Protein AF-A0A8J2S8K7-F1 (afdb_monomer)

Nearest PDB structures (foldseek):
  7aoi-assembly1_Af  TM=2.607E-01  e=4.934E+00  Trypanosoma brucei
  8rgg-assembly1_B  TM=2.300E-01  e=9.449E+00  Homo sapiens
  8glv-assembly1_Ks  TM=8.069E-02  e=9.718E-01  Chlamydomonas reinhardtii
  8j07-assembly1_r0  TM=9.492E-02  e=2.719E+00  Homo sapiens
  8glv-assembly1_Co  TM=8.683E-02  e=4.934E+00  Chlamydomonas reinhardtii

pLDDT: mean 81.26, std 18.27, range [25.45, 97.44]

Mean predicted aligned error: 15.3 Å

Sequence (501 aa):
MLKLLLLLATAWAQMTINRVPIGNAQRRSGAGSLVLEVQGVGNLTVPANEDPATAVERFAARATEAGFRMNNVTMLNMMEWLCERRQCTRPLTGPVMLEVTGAGNLTVLMHEEPAAKVEEFAAMAVANGIPFNVETMRSMLKSLCNSRSCFRDIAGPLTLNVTDVGEFTVLPWEEPADRVEYFSGLVVEAGLGMTRQSAQQMLEWFCQRRVCRRGLTRPLTLSIGEVGNVTVRPFEEPAYVIERFSSAATAAGLQMNVETMLAALEWFCARRSCHRPITGPHRLVVNGVGNITVRPFQDPAAVVERFSAQASEMGYGITADAMLQMLSYFCERRSCHRRLTGPWTLQLDVANVTVRPFEEPAAIVEVFGAKAQQAGLEVDEEMLQQILNFFCERRSCHRPLNPALEINVPDLGTLKVAPHEDPADAVEQFALVAMQKGLDMTGKQMVEMLTLICEQRVCRRLGVRPPSELNQTSTESLMPPEAEAAVPEAPLPAAETSTTE

Structure (mmCIF, N/CA/C/O backbone):
data_AF-A0A8J2S8K7-F1
#
_entry.id   AF-A0A8J2S8K7-F1
#
loop_
_atom_site.group_PDB
_atom_site.id
_atom_site.type_symbol
_atom_site.label_atom_id
_atom_site.label_alt_id
_atom_site.label_comp_id
_atom_site.label_asym_id
_atom_site.label_entity_id
_atom_site.label_seq_id
_atom_site.pdbx_PDB_ins_code
_atom_site.Cartn_x
_atom_site.Cartn_y
_atom_site.Cartn_z
_atom_site.occupancy
_atom_site.B_iso_or_equiv
_atom_site.auth_seq_id
_atom_site.auth_comp_id
_atom_site.auth_asym_id
_atom_site.auth_atom_id
_atom_site.pdbx_PDB_model_num
ATOM 1 N N . MET A 1 1 ? 2.866 -46.470 83.479 1.00 37.22 1 MET A N 1
ATOM 2 C CA . MET A 1 1 ? 3.682 -45.520 82.691 1.00 37.22 1 MET A CA 1
ATOM 3 C C . MET A 1 1 ? 2.708 -44.589 81.976 1.00 37.22 1 MET A C 1
ATOM 5 O O . MET A 1 1 ? 2.020 -45.054 81.090 1.00 37.22 1 MET A O 1
ATOM 9 N N . LEU A 1 2 ? 2.315 -43.443 82.531 1.00 27.36 2 LEU A N 1
ATOM 10 C CA . LEU A 1 2 ? 3.087 -42.207 82.733 1.00 27.36 2 LEU A CA 1
ATOM 11 C C . LEU A 1 2 ? 3.341 -41.442 81.411 1.00 27.36 2 LEU A C 1
ATOM 13 O O . LEU A 1 2 ? 4.248 -41.827 80.692 1.00 27.36 2 LEU A O 1
ATOM 17 N N . LYS A 1 3 ? 2.592 -40.330 81.226 1.00 28.30 3 LYS A N 1
ATOM 18 C CA . LYS A 1 3 ? 2.912 -39.071 80.489 1.00 28.30 3 LYS A CA 1
ATOM 19 C C . LYS A 1 3 ? 3.176 -39.194 78.962 1.00 28.30 3 LYS A C 1
ATOM 21 O O . LYS A 1 3 ? 3.831 -40.118 78.529 1.00 28.30 3 LYS A O 1
ATOM 26 N N . LEU A 1 4 ? 2.736 -38.296 78.071 1.00 27.91 4 LEU A N 1
ATOM 27 C CA . LEU A 1 4 ? 2.653 -36.833 78.157 1.00 27.91 4 LEU A CA 1
ATOM 28 C C . LEU A 1 4 ? 1.746 -36.237 77.043 1.00 27.91 4 LEU A C 1
ATOM 30 O O . LEU A 1 4 ? 1.579 -36.819 75.977 1.00 27.91 4 LEU A O 1
ATOM 34 N N . LEU A 1 5 ? 1.212 -35.052 77.343 1.00 30.73 5 LEU A N 1
ATOM 35 C CA . LEU A 1 5 ? 0.363 -34.124 76.586 1.00 30.73 5 LEU A CA 1
ATOM 36 C C . LEU A 1 5 ? 1.033 -33.382 75.389 1.00 30.73 5 LEU A C 1
ATOM 38 O O . LEU A 1 5 ? 2.230 -33.129 75.425 1.00 30.73 5 LEU A O 1
ATOM 42 N N . LEU A 1 6 ? 0.153 -32.868 74.502 1.00 30.25 6 LEU A N 1
ATOM 43 C CA . LEU A 1 6 ? 0.146 -31.581 73.750 1.00 30.25 6 LEU A CA 1
ATOM 44 C C . LEU A 1 6 ? 1.176 -31.275 72.629 1.00 30.25 6 LEU A C 1
ATOM 46 O O . LEU A 1 6 ? 2.362 -31.146 72.900 1.00 30.25 6 LEU A O 1
ATOM 50 N N . LEU A 1 7 ? 0.676 -30.925 71.422 1.00 27.80 7 LEU A N 1
ATOM 51 C CA . LEU A 1 7 ? 0.650 -29.546 70.858 1.00 27.80 7 LEU A CA 1
ATOM 52 C C . LEU A 1 7 ? 0.060 -29.485 69.414 1.00 27.80 7 LEU A C 1
ATOM 54 O O . LEU A 1 7 ? 0.526 -30.169 68.516 1.00 27.80 7 LEU A O 1
ATOM 58 N N . LEU A 1 8 ? -0.923 -28.584 69.244 1.00 26.83 8 LEU A N 1
ATOM 59 C CA . LEU A 1 8 ? -1.219 -27.679 68.105 1.00 26.83 8 LEU A CA 1
ATOM 60 C C . LEU A 1 8 ? -1.584 -28.190 66.684 1.00 26.83 8 LEU A C 1
ATOM 62 O O . LEU A 1 8 ? -0.738 -28.547 65.882 1.00 26.83 8 LEU A O 1
ATOM 66 N N . ALA A 1 9 ? -2.873 -27.998 66.365 1.00 29.53 9 ALA A N 1
ATOM 67 C CA . ALA A 1 9 ? -3.425 -27.064 65.364 1.00 29.53 9 ALA A CA 1
ATOM 68 C C . ALA A 1 9 ? -3.093 -27.157 63.850 1.00 29.53 9 ALA A C 1
ATOM 70 O O . ALA A 1 9 ? -1.954 -27.220 63.412 1.00 29.53 9 ALA A O 1
ATOM 71 N N . THR A 1 10 ? -4.166 -26.899 63.082 1.00 30.80 10 THR A N 1
ATOM 72 C CA . THR A 1 10 ? -4.275 -26.455 61.674 1.00 30.80 10 THR A CA 1
ATOM 73 C C . THR A 1 10 ? -4.214 -27.505 60.560 1.00 30.80 10 THR A C 1
ATOM 75 O O . THR A 1 10 ? -3.158 -28.001 60.206 1.00 30.80 10 THR A O 1
ATOM 78 N N . ALA A 1 11 ? -5.378 -27.756 59.948 1.00 27.00 11 ALA A N 1
ATOM 79 C CA . ALA A 1 11 ? -5.579 -27.738 58.493 1.00 27.00 11 ALA A CA 1
ATOM 80 C C . ALA A 1 11 ? -7.066 -27.995 58.186 1.00 27.00 11 ALA A C 1
ATOM 82 O O . ALA A 1 11 ? -7.480 -29.117 57.906 1.00 27.00 11 ALA A O 1
ATOM 83 N N . TRP A 1 12 ? -7.892 -26.945 58.248 1.00 28.52 12 TRP A N 1
ATOM 84 C CA . TRP A 1 12 ? -9.135 -26.942 57.477 1.00 28.52 12 TRP A CA 1
ATOM 85 C C . TRP A 1 12 ? -8.729 -26.715 56.025 1.00 28.52 12 TRP A C 1
ATOM 87 O O . TRP A 1 12 ? -8.271 -25.633 55.661 1.00 28.52 12 TRP A O 1
ATOM 97 N N . ALA A 1 13 ? -8.817 -27.774 55.227 1.00 27.94 13 ALA A N 1
ATOM 98 C CA . ALA A 1 13 ? -8.562 -27.732 53.802 1.00 27.94 13 ALA A CA 1
ATOM 99 C C . ALA A 1 13 ? -9.572 -26.788 53.128 1.00 27.94 13 ALA A C 1
ATOM 101 O O . ALA A 1 13 ? -10.749 -27.111 52.983 1.00 27.94 13 ALA A O 1
ATOM 102 N N . GLN A 1 14 ? -9.098 -25.611 52.719 1.00 29.77 14 GLN A N 1
ATOM 103 C CA . GLN A 1 14 ? -9.768 -24.784 51.724 1.00 29.77 14 GLN A CA 1
ATOM 104 C C . GLN A 1 14 ? -9.699 -25.515 50.378 1.00 29.77 14 GLN A C 1
ATOM 106 O O . GLN A 1 14 ? -8.631 -25.639 49.775 1.00 29.77 14 GLN A O 1
ATOM 111 N N . MET A 1 15 ? -10.846 -26.010 49.912 1.00 25.45 15 MET A N 1
ATOM 112 C CA . MET A 1 15 ? -11.029 -26.422 48.522 1.00 25.45 15 MET A CA 1
ATOM 113 C C . MET A 1 15 ? -10.771 -25.221 47.608 1.00 25.45 15 MET A C 1
ATOM 115 O O . MET A 1 15 ? -11.351 -24.151 47.778 1.00 25.45 15 MET A O 1
ATOM 119 N N . THR A 1 16 ? -9.878 -25.409 46.642 1.00 31.81 16 THR A N 1
ATOM 120 C CA . THR A 1 16 ? -9.455 -24.406 45.664 1.00 31.81 16 THR A CA 1
ATOM 121 C C . THR A 1 16 ? -9.830 -24.871 44.265 1.00 31.81 16 THR A C 1
ATOM 123 O O . THR A 1 16 ? -9.311 -25.886 43.821 1.00 31.81 16 THR A O 1
ATOM 126 N N . ILE A 1 17 ? -10.662 -24.100 43.550 1.00 29.53 17 ILE A N 1
ATOM 127 C CA . ILE A 1 17 ? -10.729 -24.065 42.076 1.00 29.53 17 ILE A CA 1
ATOM 128 C C . ILE A 1 17 ? -11.057 -22.613 41.641 1.00 29.53 17 ILE A C 1
ATOM 130 O O . ILE A 1 17 ? -12.027 -22.032 42.113 1.00 29.53 17 ILE A O 1
ATOM 134 N N . ASN A 1 18 ? -10.233 -22.045 40.742 1.00 37.66 18 ASN A N 1
ATOM 135 C CA . ASN A 1 18 ? -10.341 -20.739 40.045 1.00 37.66 18 ASN A CA 1
ATOM 136 C C . ASN A 1 18 ? -10.138 -19.421 40.838 1.00 37.66 18 ASN A C 1
ATOM 138 O O . ASN A 1 18 ? -11.018 -18.574 40.922 1.00 37.66 18 ASN A O 1
ATOM 142 N N . ARG A 1 19 ? -8.901 -19.234 41.329 1.00 36.78 19 ARG A N 1
ATOM 143 C CA . ARG A 1 19 ? -8.152 -17.981 41.626 1.00 36.78 19 ARG A CA 1
ATOM 144 C C . ARG A 1 19 ? -8.870 -16.604 41.529 1.00 36.78 19 ARG A C 1
ATOM 146 O O . ARG A 1 19 ? -8.414 -15.750 40.777 1.00 36.78 19 ARG A O 1
ATOM 153 N N . VAL A 1 20 ? -9.859 -16.329 42.383 1.00 35.09 20 VAL A N 1
ATOM 154 C CA . VAL A 1 20 ? -10.080 -14.993 42.991 1.00 35.09 20 VAL A CA 1
ATOM 155 C C . VAL A 1 20 ? -10.556 -15.201 44.440 1.00 35.09 20 VAL A C 1
ATOM 157 O O . VAL A 1 20 ? -11.736 -15.465 44.664 1.00 35.09 20 VAL A O 1
ATOM 160 N N . PRO A 1 21 ? -9.662 -15.161 45.441 1.00 41.78 21 PRO A N 1
ATOM 161 C CA . PRO A 1 21 ? -10.056 -15.186 46.849 1.00 41.78 21 PRO A CA 1
ATOM 162 C C . PRO A 1 21 ? -10.831 -13.920 47.244 1.00 41.78 21 PRO A C 1
ATOM 164 O O . PRO A 1 21 ? -10.453 -12.810 46.878 1.00 41.78 21 PRO A O 1
ATOM 167 N N . ILE A 1 22 ? -11.905 -14.083 48.018 1.00 44.19 22 ILE A N 1
ATOM 168 C CA . ILE A 1 22 ? -12.676 -12.978 48.605 1.00 44.19 22 ILE A CA 1
ATOM 169 C C . ILE A 1 22 ? -12.085 -12.663 49.992 1.00 44.19 22 ILE A C 1
ATOM 171 O O . ILE A 1 22 ? -11.941 -13.563 50.820 1.00 44.19 22 ILE A O 1
ATOM 175 N N . GLY A 1 23 ? -11.698 -11.405 50.232 1.00 40.16 23 GLY A N 1
ATOM 176 C CA . GLY A 1 23 ? -11.085 -10.941 51.487 1.00 40.16 23 GLY A CA 1
ATOM 177 C C . GLY A 1 23 ? -12.045 -10.850 52.690 1.00 40.16 23 GLY A C 1
ATOM 178 O O . GLY A 1 23 ? -13.267 -10.820 52.542 1.00 40.16 23 GLY A O 1
ATOM 179 N N . ASN A 1 24 ? -11.470 -10.813 53.902 1.00 41.28 24 ASN A N 1
ATOM 180 C CA . ASN A 1 24 ? -12.160 -10.922 55.199 1.00 41.28 24 ASN A CA 1
ATOM 181 C C . ASN A 1 24 ? -13.021 -9.704 55.599 1.00 41.28 24 ASN A C 1
ATOM 183 O O . ASN A 1 24 ? -12.706 -8.554 55.310 1.00 41.28 24 ASN A O 1
ATOM 187 N N . ALA A 1 25 ? -14.099 -9.995 56.337 1.00 37.84 25 ALA A N 1
ATOM 188 C CA . ALA A 1 25 ? -15.226 -9.111 56.629 1.00 37.84 25 ALA A CA 1
ATOM 189 C C . ALA A 1 25 ? -15.097 -8.259 57.911 1.00 37.84 25 ALA A C 1
ATOM 191 O O . ALA A 1 25 ? -14.695 -8.751 58.963 1.00 37.84 25 ALA A O 1
ATOM 192 N N . GLN A 1 26 ? -15.630 -7.031 57.864 1.00 37.72 26 GLN A N 1
ATOM 193 C CA . GLN A 1 26 ? -16.184 -6.327 59.029 1.00 37.72 26 GLN A CA 1
ATOM 194 C C . GLN A 1 26 ? -17.709 -6.206 58.863 1.00 37.72 26 GLN A C 1
ATOM 196 O O . GLN A 1 26 ? -18.197 -5.616 57.901 1.00 37.72 26 GLN A O 1
ATOM 201 N N . ARG A 1 27 ? -18.481 -6.785 59.796 1.00 36.16 27 ARG A N 1
ATOM 202 C CA . ARG A 1 27 ? -19.950 -6.668 59.843 1.00 36.16 27 ARG A CA 1
ATOM 203 C C . ARG A 1 27 ? -20.351 -5.319 60.447 1.00 36.16 27 ARG A C 1
ATOM 205 O O . ARG A 1 27 ? -20.105 -5.080 61.626 1.00 36.16 27 ARG A O 1
ATOM 212 N N . ARG A 1 28 ? -21.053 -4.485 59.677 1.00 40.03 28 ARG A N 1
ATOM 213 C CA . ARG A 1 28 ? -21.943 -3.440 60.204 1.00 40.03 28 ARG A CA 1
ATOM 214 C C . ARG A 1 28 ? -23.285 -3.535 59.487 1.00 40.03 28 ARG A C 1
ATOM 216 O O . ARG A 1 28 ? -23.380 -3.249 58.301 1.00 40.03 28 ARG A O 1
ATOM 223 N N . SER A 1 29 ? -24.306 -3.968 60.219 1.00 39.53 29 SER A N 1
ATOM 224 C CA . SER A 1 29 ? -25.706 -3.894 59.811 1.00 39.53 29 SER A CA 1
ATOM 225 C C . SER A 1 29 ? -26.144 -2.430 59.821 1.00 39.53 29 SER A C 1
ATOM 227 O O . SER A 1 29 ? -26.297 -1.826 60.881 1.00 39.53 29 SER A O 1
ATOM 229 N N . GLY A 1 30 ? -26.311 -1.854 58.640 1.00 46.16 30 GLY A N 1
ATOM 230 C CA . GLY A 1 30 ? -26.851 -0.518 58.434 1.00 46.16 30 GLY A CA 1
ATOM 231 C C . GLY A 1 30 ? -26.974 -0.256 56.941 1.00 46.16 30 GLY A C 1
ATOM 232 O O . GLY A 1 30 ? -26.253 -0.868 56.156 1.00 46.16 30 GLY A O 1
ATOM 233 N N . ALA A 1 31 ? -27.868 0.652 56.553 1.00 55.25 31 ALA A N 1
ATOM 234 C CA . ALA A 1 31 ? -28.058 1.150 55.187 1.00 55.25 31 ALA A CA 1
ATOM 235 C C . ALA A 1 31 ? -26.839 1.951 54.662 1.00 55.25 31 ALA A C 1
ATOM 237 O O . ALA A 1 31 ? -26.981 3.023 54.086 1.00 55.25 31 ALA A O 1
ATOM 238 N N . GLY A 1 32 ? -25.623 1.479 54.938 1.00 71.75 32 GLY A N 1
ATOM 239 C CA . GLY A 1 32 ? -24.364 2.060 54.501 1.00 71.75 32 GLY A CA 1
ATOM 240 C C . GLY A 1 32 ? -23.898 1.455 53.182 1.00 71.75 32 GLY A C 1
ATOM 241 O O . GLY A 1 32 ? -24.383 0.413 52.741 1.00 71.75 32 GLY A O 1
ATOM 242 N N . SER A 1 33 ? -22.937 2.118 52.545 1.00 86.31 33 SER A N 1
ATOM 243 C CA . SER A 1 33 ? -22.261 1.578 51.369 1.00 86.31 33 SER A CA 1
ATOM 244 C C . SER A 1 33 ? -21.553 0.262 51.698 1.00 86.31 33 SER A C 1
ATOM 246 O O . SER A 1 33 ? -20.861 0.173 52.716 1.00 86.31 33 SER A O 1
ATOM 248 N N . LEU A 1 34 ? -21.664 -0.725 50.813 1.00 91.62 34 LEU A N 1
ATOM 249 C CA . LEU A 1 34 ? -20.868 -1.950 50.870 1.00 91.62 34 LEU A CA 1
ATOM 250 C C . LEU A 1 34 ? -19.613 -1.781 50.015 1.00 91.62 34 LEU A C 1
ATOM 252 O O . LEU A 1 34 ? -19.668 -1.165 48.953 1.00 91.62 34 LEU A O 1
ATOM 256 N N . VAL A 1 35 ? -18.493 -2.342 50.461 1.00 93.06 35 VAL A N 1
ATOM 257 C CA . VAL A 1 35 ? -17.259 -2.414 49.672 1.00 93.06 35 VAL A CA 1
ATOM 258 C C . VAL A 1 35 ? -16.767 -3.853 49.703 1.00 93.06 35 VAL A C 1
ATOM 260 O O . VAL A 1 35 ? -16.609 -4.430 50.778 1.00 93.06 35 VAL A O 1
ATOM 263 N N . LEU A 1 36 ? -16.558 -4.424 48.523 1.00 92.44 36 LEU A N 1
ATOM 264 C CA . LEU A 1 36 ? -16.030 -5.762 48.303 1.00 92.44 36 LEU A CA 1
ATOM 265 C C . LEU A 1 36 ? -14.719 -5.639 47.528 1.00 92.44 36 LEU A C 1
ATOM 267 O O . LEU A 1 36 ? -14.707 -5.158 46.398 1.00 92.44 36 LEU A O 1
ATOM 271 N N . GLU A 1 37 ? -13.618 -6.084 48.122 1.00 92.62 37 GLU A N 1
ATOM 272 C CA . GLU A 1 37 ? -12.346 -6.199 47.413 1.00 92.62 37 GLU A CA 1
ATOM 273 C C . GLU A 1 37 ? -12.365 -7.452 46.530 1.00 92.62 37 GLU A C 1
ATOM 275 O O . GLU A 1 37 ? -12.483 -8.580 47.016 1.00 92.62 37 GLU A O 1
ATOM 280 N N . VAL A 1 38 ? -12.247 -7.250 45.220 1.00 90.56 38 VAL A N 1
ATOM 281 C CA . VAL A 1 38 ? -12.128 -8.309 44.221 1.00 90.56 38 VAL A CA 1
ATOM 282 C C . VAL A 1 38 ? -10.653 -8.446 43.874 1.00 90.56 38 VAL A C 1
ATOM 284 O O . VAL A 1 38 ? -10.072 -7.591 43.196 1.00 90.56 38 VAL A O 1
ATOM 287 N N . GLN A 1 39 ? -10.033 -9.521 44.359 1.00 84.31 39 GLN A N 1
ATOM 288 C CA . GLN A 1 39 ? -8.593 -9.712 44.224 1.00 84.31 39 GLN A CA 1
ATOM 289 C C . GLN A 1 39 ? -8.125 -9.651 42.769 1.00 84.31 39 GLN A C 1
ATOM 291 O O . GLN A 1 39 ? -8.690 -10.285 41.881 1.00 84.31 39 GLN A O 1
ATOM 296 N N . GLY A 1 40 ? -7.060 -8.879 42.546 1.00 84.94 40 GLY A N 1
ATOM 297 C CA . GLY A 1 40 ? -6.456 -8.694 41.229 1.00 84.94 40 GLY A CA 1
ATOM 298 C C . GLY A 1 40 ? -7.251 -7.803 40.271 1.00 84.94 40 GLY A C 1
ATOM 299 O O . GLY A 1 40 ? -6.778 -7.601 39.161 1.00 84.94 40 GLY A O 1
ATOM 300 N N . VAL A 1 41 ? -8.407 -7.265 40.680 1.00 89.75 41 VAL A N 1
ATOM 301 C CA . VAL A 1 41 ? -9.244 -6.377 39.852 1.00 89.75 41 VAL A CA 1
ATOM 302 C C . VAL A 1 41 ? -9.431 -5.015 40.521 1.00 89.75 41 VAL A C 1
ATOM 304 O O . VAL A 1 41 ? -9.173 -3.985 39.905 1.00 89.75 41 VAL A O 1
ATOM 307 N N . GLY A 1 42 ? -9.853 -4.989 41.789 1.00 91.31 42 GLY A N 1
ATOM 308 C CA . GLY A 1 42 ? -10.077 -3.754 42.544 1.00 91.31 42 GLY A CA 1
ATOM 309 C C . GLY A 1 42 ? -11.295 -3.821 43.463 1.00 91.31 42 GLY A C 1
ATOM 310 O O . GLY A 1 42 ? -11.805 -4.895 43.767 1.00 91.31 42 GLY A O 1
ATOM 311 N N . ASN A 1 43 ? -11.774 -2.659 43.906 1.00 93.31 43 ASN A N 1
ATOM 312 C CA . ASN A 1 43 ? -12.873 -2.568 44.866 1.00 93.31 43 ASN A CA 1
ATOM 313 C C . ASN A 1 43 ? -14.218 -2.352 44.167 1.00 93.31 43 ASN A C 1
ATOM 315 O O . ASN A 1 43 ? -14.427 -1.343 43.490 1.00 93.31 43 ASN A O 1
ATOM 319 N N . LEU A 1 44 ? -15.148 -3.276 44.388 1.00 94.31 44 LEU A N 1
ATOM 320 C CA . LEU A 1 44 ? -16.557 -3.110 44.078 1.00 94.31 44 LEU A CA 1
ATOM 321 C C . LEU A 1 44 ? -17.215 -2.330 45.216 1.00 94.31 44 LEU A C 1
ATOM 323 O O . LEU A 1 44 ? -17.311 -2.810 46.343 1.00 94.31 44 LEU A O 1
ATOM 327 N N . THR A 1 45 ? -17.680 -1.124 44.915 1.00 93.50 45 THR A N 1
ATOM 328 C CA . THR A 1 45 ? -18.421 -0.292 45.865 1.00 93.50 45 THR A CA 1
ATOM 329 C C . THR A 1 45 ? -19.887 -0.301 45.488 1.00 93.50 45 THR A C 1
ATOM 331 O O . THR A 1 45 ? -20.229 0.036 44.355 1.00 93.50 45 THR A O 1
ATOM 334 N N . VAL A 1 46 ? -20.752 -0.624 46.448 1.00 93.12 46 VAL A N 1
ATOM 335 C CA . VAL A 1 46 ? -22.195 -0.496 46.283 1.00 93.12 46 VAL A CA 1
ATOM 336 C C . VAL A 1 46 ? -22.740 0.624 47.168 1.00 93.12 46 VAL A C 1
ATOM 338 O O . VAL A 1 46 ? -22.779 0.470 48.392 1.00 93.12 46 VAL A O 1
ATOM 341 N N . PRO A 1 47 ? -23.167 1.755 46.579 1.00 91.94 47 PRO A N 1
ATOM 342 C CA . PRO A 1 47 ? -23.839 2.837 47.290 1.00 91.94 47 PRO A CA 1
ATOM 343 C C . PRO A 1 47 ? -25.067 2.355 48.063 1.00 91.94 47 PRO A C 1
ATOM 345 O O . PRO A 1 47 ? -25.736 1.408 47.653 1.00 91.94 47 PRO A O 1
ATOM 348 N N . ALA A 1 48 ? -25.403 3.050 49.154 1.00 87.50 48 ALA A N 1
ATOM 349 C CA . ALA A 1 48 ? -26.526 2.707 50.033 1.00 87.50 48 ALA A CA 1
ATOM 350 C C . ALA A 1 48 ? -27.860 2.510 49.284 1.00 87.50 48 ALA A C 1
ATOM 352 O O . ALA A 1 48 ? -28.589 1.569 49.588 1.00 87.50 48 ALA A O 1
ATOM 353 N N . ASN A 1 49 ? -28.120 3.346 48.273 1.00 87.50 49 ASN A N 1
ATOM 354 C CA . ASN A 1 49 ? -29.376 3.390 47.514 1.00 87.50 49 ASN A CA 1
ATOM 355 C C . ASN A 1 49 ? -29.310 2.659 46.163 1.00 87.50 49 ASN A C 1
ATOM 357 O O . ASN A 1 49 ? -30.189 2.833 45.325 1.00 87.50 49 ASN A O 1
ATOM 361 N N . GLU A 1 50 ? -28.252 1.892 45.914 1.00 89.81 50 GLU A N 1
ATOM 362 C CA . GLU A 1 50 ? -28.080 1.151 44.668 1.00 89.81 50 GLU A CA 1
ATOM 363 C C . GLU A 1 50 ? -28.261 -0.348 44.904 1.00 89.81 50 GLU A C 1
ATOM 365 O O . GLU A 1 50 ? -27.695 -0.888 45.853 1.00 89.81 50 GLU A O 1
ATOM 370 N N . ASP A 1 51 ? -29.002 -1.033 44.031 1.00 91.25 51 ASP A N 1
ATOM 371 C CA . ASP A 1 51 ? -29.140 -2.489 44.086 1.00 91.25 51 ASP A CA 1
ATOM 372 C C . ASP A 1 51 ? -27.789 -3.197 43.819 1.00 91.25 51 ASP A C 1
ATOM 374 O O . ASP A 1 51 ? -27.078 -2.814 42.882 1.00 91.25 51 ASP A O 1
ATOM 378 N N . PRO A 1 52 ? -27.416 -4.232 44.605 1.00 93.56 52 PRO A N 1
ATOM 379 C CA . PRO A 1 52 ? -26.196 -5.011 44.385 1.00 93.56 52 PRO A CA 1
ATOM 380 C C . PRO A 1 52 ? -25.970 -5.475 42.943 1.00 93.56 52 PRO A C 1
ATOM 382 O O . PRO A 1 52 ? -24.842 -5.378 42.463 1.00 93.56 52 PRO A O 1
ATOM 385 N N . ALA A 1 53 ? -27.013 -5.915 42.233 1.00 92.75 53 ALA A N 1
ATOM 386 C CA . ALA A 1 53 ? -26.877 -6.413 40.870 1.00 92.75 53 ALA A CA 1
ATOM 387 C C . ALA A 1 53 ? -26.402 -5.317 39.909 1.00 92.75 53 ALA A C 1
ATOM 389 O O . ALA A 1 53 ? -25.562 -5.580 39.053 1.00 92.75 53 ALA A O 1
ATOM 390 N N . THR A 1 54 ? -26.858 -4.072 40.085 1.00 92.00 54 THR A N 1
ATOM 391 C CA . THR A 1 54 ? -26.437 -2.944 39.237 1.00 92.00 54 THR A CA 1
ATOM 392 C C . THR A 1 54 ? -24.968 -2.606 39.457 1.00 92.00 54 THR A C 1
ATOM 394 O O . THR A 1 54 ? -24.237 -2.383 38.492 1.00 92.00 54 THR A O 1
ATOM 397 N N . ALA A 1 55 ? -24.502 -2.628 40.707 1.00 92.94 55 ALA A N 1
ATOM 398 C CA . ALA A 1 55 ? -23.097 -2.378 41.000 1.00 92.94 55 ALA A CA 1
ATOM 399 C C . ALA A 1 55 ? -22.184 -3.521 40.540 1.00 92.94 55 ALA A C 1
ATOM 401 O O . ALA A 1 55 ? -21.095 -3.244 40.041 1.00 92.94 55 ALA A O 1
ATOM 402 N N . VAL A 1 56 ? -22.625 -4.780 40.648 1.00 94.62 56 VAL A N 1
ATOM 403 C CA . VAL A 1 56 ? -21.891 -5.942 40.117 1.00 94.62 56 VAL A CA 1
ATOM 404 C C . VAL A 1 56 ? -21.803 -5.891 38.597 1.00 94.62 56 VAL A C 1
ATOM 406 O O . VAL A 1 56 ? -20.706 -6.027 38.063 1.00 94.62 56 VAL A O 1
ATOM 409 N N . GLU A 1 57 ? -22.909 -5.637 37.895 1.00 94.00 57 GLU A N 1
ATOM 410 C CA . GLU A 1 57 ? -22.915 -5.467 36.436 1.00 94.00 57 GLU A CA 1
ATOM 411 C C . GLU A 1 57 ? -21.992 -4.311 36.011 1.00 94.00 57 GLU A C 1
ATOM 413 O O . GLU A 1 57 ? -21.156 -4.491 35.127 1.00 94.00 57 GLU A O 1
ATOM 418 N N . ARG A 1 58 ? -22.059 -3.154 36.689 1.00 93.44 58 ARG A N 1
ATOM 419 C CA . ARG A 1 58 ? -21.202 -1.992 36.387 1.00 93.44 58 ARG A CA 1
ATOM 420 C C . ARG A 1 58 ? -19.727 -2.280 36.631 1.00 93.44 58 ARG A C 1
ATOM 422 O O . ARG A 1 58 ? -18.876 -1.887 35.835 1.00 93.44 58 ARG A O 1
ATOM 429 N N . PHE A 1 59 ? -19.414 -2.918 37.753 1.00 94.88 59 PHE A N 1
ATOM 430 C CA . PHE A 1 59 ? -18.049 -3.287 38.098 1.00 94.88 59 PHE A CA 1
ATOM 431 C C . PHE A 1 59 ? -17.488 -4.295 37.095 1.00 94.88 59 PHE A C 1
ATOM 433 O O . PHE A 1 59 ? -16.384 -4.099 36.597 1.00 94.88 59 PHE A O 1
ATOM 440 N N . ALA A 1 60 ? -18.262 -5.329 36.755 1.00 94.25 60 ALA A N 1
ATOM 441 C CA . ALA A 1 60 ? -17.871 -6.347 35.790 1.00 94.25 60 ALA A CA 1
ATOM 442 C C . ALA A 1 60 ? -17.642 -5.756 34.393 1.00 94.25 60 ALA A C 1
ATOM 444 O O . ALA A 1 60 ? -16.625 -6.062 33.774 1.00 94.25 60 ALA A O 1
ATOM 445 N N . ALA A 1 61 ? -18.524 -4.862 33.941 1.00 91.69 61 ALA A N 1
ATOM 446 C CA . ALA A 1 61 ? -18.380 -4.138 32.681 1.00 91.69 61 ALA A CA 1
ATOM 447 C C . ALA A 1 61 ? -17.065 -3.345 32.623 1.00 91.69 61 ALA A C 1
ATOM 449 O O . ALA A 1 61 ? -16.274 -3.518 31.698 1.00 91.69 61 ALA A O 1
ATOM 450 N N . ARG A 1 62 ? -16.776 -2.547 33.659 1.00 90.88 62 ARG A N 1
ATOM 451 C CA . ARG A 1 62 ? -15.530 -1.764 33.750 1.00 90.88 62 ARG A CA 1
ATOM 452 C C . ARG A 1 62 ? -14.285 -2.637 33.852 1.00 90.88 62 ARG A C 1
ATOM 454 O O . ARG A 1 62 ? -13.265 -2.318 33.253 1.00 90.88 62 ARG A O 1
ATOM 461 N N . ALA A 1 63 ? -14.355 -3.725 34.615 1.00 91.88 63 ALA A N 1
ATOM 462 C CA . ALA A 1 63 ? -13.258 -4.674 34.737 1.00 91.88 63 ALA A CA 1
ATOM 463 C C . ALA A 1 63 ? -12.953 -5.336 33.383 1.00 91.88 63 ALA A C 1
ATOM 465 O O . ALA A 1 63 ? -11.791 -5.418 32.994 1.00 91.88 63 ALA A O 1
ATOM 466 N N . THR A 1 64 ? -13.990 -5.733 32.642 1.00 90.81 64 THR A N 1
ATOM 467 C CA . THR A 1 64 ? -13.856 -6.316 31.300 1.00 90.81 64 THR A CA 1
ATOM 468 C C . THR A 1 64 ? -13.268 -5.313 30.308 1.00 90.81 64 THR A C 1
ATOM 470 O O . THR A 1 64 ? -12.314 -5.652 29.613 1.00 90.81 64 THR A O 1
ATOM 473 N N . GLU A 1 65 ? -13.756 -4.065 30.285 1.00 85.00 65 GLU A N 1
ATOM 474 C CA . GLU A 1 65 ? -13.186 -2.993 29.447 1.00 85.00 65 GLU A CA 1
ATOM 475 C C . GLU A 1 65 ? -11.712 -2.705 29.791 1.00 85.00 65 GLU A C 1
ATOM 477 O O . GLU A 1 65 ? -10.911 -2.424 28.903 1.00 85.00 65 GLU A O 1
ATOM 482 N N . ALA A 1 66 ? -11.325 -2.829 31.064 1.00 85.69 66 ALA A N 1
ATOM 483 C CA . ALA A 1 66 ? -9.938 -2.696 31.509 1.00 85.69 66 ALA A CA 1
ATOM 484 C C . ALA A 1 66 ? -9.069 -3.948 31.240 1.00 85.69 66 ALA A C 1
ATOM 486 O O . ALA A 1 66 ? -7.896 -3.973 31.612 1.00 85.69 66 ALA A O 1
ATOM 487 N N . GLY A 1 67 ? -9.619 -4.985 30.599 1.00 87.00 67 GLY A N 1
ATOM 488 C CA . GLY A 1 67 ? -8.900 -6.202 30.215 1.00 87.00 67 GLY A CA 1
ATOM 489 C C . GLY A 1 67 ? -8.847 -7.294 31.288 1.00 87.00 67 GLY A C 1
ATOM 490 O O . GLY A 1 67 ? -8.171 -8.309 31.100 1.00 87.00 67 GLY A O 1
ATOM 491 N N . PHE A 1 68 ? -9.559 -7.137 32.407 1.00 90.12 68 PHE A N 1
ATOM 492 C CA . PHE A 1 68 ? -9.684 -8.196 33.405 1.00 90.12 68 PHE A CA 1
ATOM 493 C C . PHE A 1 68 ? -10.692 -9.253 32.948 1.00 90.12 68 PHE A C 1
ATOM 495 O O . PHE A 1 68 ? -11.765 -8.951 32.430 1.00 90.12 68 PHE A O 1
ATOM 502 N N . ARG A 1 69 ? -10.368 -10.529 33.179 1.00 87.94 69 ARG A N 1
ATOM 503 C CA . ARG A 1 69 ? -11.274 -11.637 32.853 1.00 87.94 69 ARG A CA 1
ATOM 504 C C . ARG A 1 69 ? -12.407 -11.714 33.872 1.00 87.94 69 ARG A C 1
ATOM 506 O O . ARG A 1 69 ? -12.203 -12.190 34.987 1.00 87.94 69 ARG A O 1
ATOM 513 N N . MET A 1 70 ? -13.603 -11.316 33.458 1.00 91.62 70 MET A N 1
ATOM 514 C CA . MET A 1 70 ? -14.840 -11.516 34.209 1.00 91.62 70 MET A CA 1
ATOM 515 C C . MET A 1 70 ? -15.642 -12.678 33.621 1.00 91.62 70 MET A C 1
ATOM 517 O O . MET A 1 70 ? -15.577 -12.959 32.430 1.00 91.62 70 MET A O 1
ATOM 521 N N . ASN A 1 71 ? -16.385 -13.392 34.464 1.00 90.00 71 ASN A N 1
ATOM 522 C CA . ASN A 1 71 ? -17.286 -14.455 34.027 1.00 90.00 71 ASN A CA 1
ATOM 523 C C . ASN A 1 71 ? -18.501 -14.549 34.960 1.00 90.00 71 ASN A C 1
ATOM 525 O O . ASN A 1 71 ? -18.539 -13.923 36.024 1.00 90.00 71 ASN A O 1
ATOM 529 N N . ASN A 1 72 ? -19.484 -15.356 34.559 1.00 89.50 72 ASN A N 1
ATOM 530 C CA . ASN A 1 72 ? -20.753 -15.483 35.274 1.00 89.50 72 ASN A CA 1
ATOM 531 C C . ASN A 1 72 ? -20.567 -16.019 36.702 1.00 89.50 72 ASN A C 1
ATOM 533 O O . ASN A 1 72 ? -21.232 -15.539 37.612 1.00 89.50 72 ASN A O 1
ATOM 537 N N . VAL A 1 73 ? -19.640 -16.959 36.921 1.00 90.75 73 VAL A N 1
ATOM 538 C CA . VAL A 1 73 ? -19.363 -17.524 38.254 1.00 90.75 73 VAL A CA 1
ATOM 539 C C . VAL A 1 73 ? -18.824 -16.444 39.186 1.00 90.75 73 VAL A C 1
ATOM 541 O O . VAL A 1 73 ? -19.322 -16.287 40.297 1.00 90.75 73 VAL A O 1
ATOM 544 N N . THR A 1 74 ? -17.861 -15.642 38.725 1.00 91.38 74 THR A N 1
ATOM 545 C CA . THR A 1 74 ? -17.302 -14.552 39.531 1.00 91.38 74 THR A CA 1
ATOM 546 C C . THR A 1 74 ? -18.385 -13.545 39.919 1.00 91.38 74 THR A C 1
ATOM 548 O O . THR A 1 74 ? -18.461 -13.148 41.078 1.00 91.38 74 THR A O 1
ATOM 551 N N . MET A 1 75 ? -19.254 -13.159 38.981 1.00 93.94 75 MET A N 1
ATOM 552 C CA . MET A 1 75 ? -20.352 -12.230 39.269 1.00 93.94 75 MET A CA 1
ATOM 553 C C . MET A 1 75 ? -21.384 -12.819 40.240 1.00 93.94 75 MET A C 1
ATOM 555 O O . MET A 1 75 ? -21.859 -12.108 41.124 1.00 93.94 75 MET A O 1
ATOM 559 N N . LEU A 1 76 ? -21.715 -14.107 40.111 1.00 93.12 76 LEU A N 1
ATOM 560 C CA . LEU A 1 76 ? -22.630 -14.793 41.027 1.00 93.12 76 LEU A CA 1
ATOM 561 C C . LEU A 1 76 ? -22.060 -14.864 42.449 1.00 93.12 76 LEU A C 1
ATOM 563 O O . LEU A 1 76 ? -22.787 -14.579 43.393 1.00 93.12 76 LEU A O 1
ATOM 567 N N . ASN A 1 77 ? -20.759 -15.123 42.604 1.00 92.75 77 ASN A N 1
ATOM 568 C CA . ASN A 1 77 ? -20.097 -15.114 43.914 1.00 92.75 77 ASN A CA 1
ATOM 569 C C . ASN A 1 77 ? -20.101 -13.713 44.554 1.00 92.75 77 ASN A C 1
ATOM 571 O O . ASN A 1 77 ? -20.276 -13.577 45.765 1.00 92.75 77 ASN A O 1
ATOM 575 N N . MET A 1 78 ? -19.935 -12.649 43.753 1.00 94.88 78 MET A N 1
ATOM 576 C CA . MET A 1 78 ? -20.083 -11.272 44.247 1.00 94.88 78 MET A CA 1
ATOM 577 C C . MET A 1 78 ? -21.510 -11.013 44.728 1.00 94.88 78 MET A C 1
ATOM 579 O O . MET A 1 78 ? -21.702 -10.425 45.792 1.00 94.88 78 MET A O 1
ATOM 583 N N . MET A 1 79 ? -22.505 -11.463 43.960 1.00 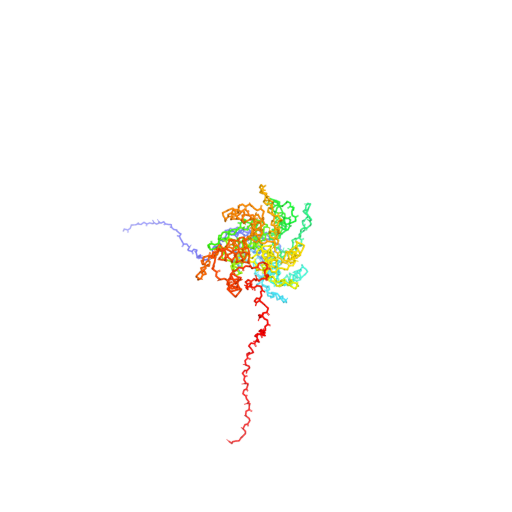94.94 79 MET A N 1
ATOM 584 C CA . MET A 1 79 ? -23.908 -11.342 44.341 1.00 94.94 79 MET A CA 1
ATOM 585 C C . MET A 1 79 ? -24.212 -12.097 45.625 1.00 94.94 79 MET A C 1
ATOM 587 O O . MET A 1 79 ? -24.797 -11.505 46.518 1.00 94.94 79 MET A O 1
ATOM 591 N N . GLU A 1 80 ? -23.776 -13.347 45.762 1.00 93.94 80 GLU A N 1
ATOM 592 C CA . GLU A 1 80 ? -23.956 -14.132 46.987 1.00 93.94 80 GLU A CA 1
ATOM 593 C C . GLU A 1 80 ? -23.424 -13.371 48.209 1.00 93.94 80 GLU A C 1
ATOM 595 O O . GLU A 1 80 ? -24.167 -13.108 49.157 1.00 93.94 80 GLU A O 1
ATOM 600 N N . TRP A 1 81 ? -22.182 -12.881 48.135 1.00 94.00 81 TRP A N 1
ATOM 601 C CA . TRP A 1 81 ? -21.571 -12.116 49.222 1.00 94.00 81 TRP A CA 1
ATOM 602 C C . TRP A 1 81 ? -22.348 -10.837 49.572 1.00 94.00 81 TRP A C 1
ATOM 604 O O . TRP A 1 81 ? -22.511 -10.506 50.753 1.00 94.00 81 TRP A O 1
ATOM 614 N N . LEU A 1 82 ? -22.820 -10.098 48.562 1.00 94.19 82 LEU A N 1
ATOM 615 C CA . LEU A 1 82 ? -23.568 -8.853 48.751 1.00 94.19 82 LEU A CA 1
ATOM 616 C C . LEU A 1 82 ? -24.980 -9.113 49.287 1.00 94.19 82 LEU A C 1
ATOM 618 O O . LEU A 1 82 ? -25.416 -8.404 50.195 1.00 94.19 82 LEU A O 1
ATOM 622 N N . CYS A 1 83 ? -25.669 -10.129 48.766 1.00 91.69 83 CYS A N 1
ATOM 623 C CA . CYS A 1 83 ? -27.047 -10.463 49.121 1.00 91.69 83 CYS A CA 1
ATOM 624 C C . CYS A 1 83 ? -27.169 -11.023 50.544 1.00 91.69 83 CYS A C 1
ATOM 626 O O . CYS A 1 83 ? -28.175 -10.788 51.209 1.00 91.69 83 CYS A O 1
ATOM 628 N N . GLU A 1 84 ? -26.125 -11.680 51.062 1.00 92.44 84 GLU A N 1
ATOM 629 C CA . GLU A 1 84 ? -26.027 -12.038 52.486 1.00 92.44 84 GLU A CA 1
ATOM 630 C C . GLU A 1 84 ? -26.011 -10.814 53.418 1.00 92.44 84 GLU A C 1
ATOM 632 O O . GLU A 1 84 ? -26.326 -10.921 54.605 1.00 92.44 84 GLU A O 1
ATOM 637 N N . ARG A 1 85 ? -25.582 -9.651 52.912 1.00 91.88 85 ARG A N 1
ATOM 638 C CA . ARG A 1 85 ? -25.328 -8.437 53.707 1.00 91.88 85 ARG A CA 1
ATOM 639 C C . ARG A 1 85 ? -26.365 -7.348 53.480 1.00 91.88 85 ARG A C 1
ATOM 641 O O . ARG A 1 85 ? -26.551 -6.504 54.356 1.00 91.88 85 ARG A O 1
ATOM 648 N N . ARG A 1 86 ? -27.034 -7.351 52.330 1.00 87.31 86 ARG A N 1
ATOM 649 C CA . ARG A 1 86 ? -28.103 -6.414 51.996 1.00 87.31 86 ARG A CA 1
ATOM 650 C C . ARG A 1 86 ? -29.082 -7.060 51.035 1.00 87.31 86 ARG A C 1
ATOM 652 O O . ARG A 1 86 ? -28.678 -7.780 50.134 1.00 87.31 86 ARG A O 1
ATOM 659 N N . GLN A 1 87 ? -30.360 -6.738 51.198 1.00 85.75 87 GLN A N 1
ATOM 660 C CA . GLN A 1 87 ? -31.408 -7.233 50.319 1.00 85.75 87 GLN A CA 1
ATOM 661 C C . GLN A 1 87 ? -31.093 -6.921 48.849 1.00 85.75 87 GLN A C 1
ATOM 663 O O . GLN A 1 87 ? -30.911 -5.763 48.471 1.00 85.75 87 GLN A O 1
ATOM 668 N N . CYS A 1 88 ? -31.044 -7.974 48.038 1.00 88.56 88 CYS A N 1
ATOM 669 C CA . CYS A 1 88 ? -30.997 -7.890 46.586 1.00 88.56 88 CYS A CA 1
ATOM 670 C C . CYS A 1 88 ? -32.427 -7.892 46.058 1.00 88.56 88 CYS A C 1
ATOM 672 O O . CYS A 1 88 ? -33.214 -8.777 46.393 1.00 88.56 88 CYS A O 1
ATOM 674 N N . THR A 1 89 ? -32.773 -6.888 45.261 1.00 88.06 89 THR A N 1
ATOM 675 C CA . THR A 1 89 ? -34.131 -6.718 44.729 1.00 88.06 89 THR A CA 1
ATOM 676 C C . THR A 1 89 ? -34.312 -7.382 43.371 1.00 88.06 89 THR A C 1
ATOM 678 O O . THR A 1 89 ? -35.440 -7.690 42.990 1.00 88.06 89 THR A O 1
ATOM 681 N N . ARG A 1 90 ? -33.213 -7.656 42.658 1.00 89.88 90 ARG A N 1
ATOM 682 C CA . ARG A 1 90 ? -33.230 -8.336 41.362 1.00 89.88 90 ARG A CA 1
ATOM 683 C C . ARG A 1 90 ? -32.053 -9.304 41.189 1.00 89.88 90 ARG A C 1
ATOM 685 O O . ARG A 1 90 ? -30.996 -9.095 41.788 1.00 89.88 90 ARG A O 1
ATOM 692 N N . PRO A 1 91 ? -32.206 -10.341 40.348 1.00 89.81 91 PRO A N 1
ATOM 693 C CA . PRO A 1 91 ? -31.079 -11.138 39.888 1.00 89.81 91 PRO A CA 1
ATOM 694 C C . PRO A 1 91 ? -30.211 -10.354 38.888 1.00 89.81 91 PRO A C 1
ATOM 696 O O . PRO A 1 91 ? -30.610 -9.310 38.357 1.00 89.81 91 PRO A O 1
ATOM 699 N N . LEU A 1 92 ? -29.019 -10.888 38.607 1.00 90.31 92 LEU A N 1
ATOM 700 C CA . LEU A 1 92 ? -28.214 -10.442 37.469 1.00 90.31 92 LEU A CA 1
ATOM 701 C C . LEU A 1 92 ? -28.935 -10.771 36.166 1.00 90.31 92 LEU A C 1
ATOM 703 O O . LEU A 1 92 ? -29.518 -11.849 36.023 1.00 90.31 92 LEU A O 1
ATOM 707 N N . THR A 1 93 ? -28.845 -9.864 35.202 1.00 87.75 93 THR A N 1
ATOM 708 C CA . THR A 1 93 ? -29.418 -10.101 33.877 1.00 87.75 93 THR A CA 1
ATOM 709 C C . THR A 1 93 ? -28.523 -11.054 33.093 1.00 87.75 93 THR A C 1
ATOM 711 O O . THR A 1 93 ? -27.312 -10.844 33.028 1.00 87.75 93 THR A O 1
ATOM 714 N N . GLY A 1 94 ? -29.109 -12.103 32.507 1.00 88.56 94 GLY A N 1
ATOM 715 C CA . GLY A 1 94 ? -28.400 -13.041 31.635 1.00 88.56 94 GLY A CA 1
ATOM 716 C C . GLY A 1 94 ? -27.894 -12.397 30.332 1.00 88.56 94 GLY A C 1
ATOM 717 O O . GLY A 1 94 ? -28.103 -11.203 30.100 1.00 88.56 94 GLY A O 1
ATOM 718 N N . PRO A 1 95 ? -27.226 -13.173 29.459 1.00 91.38 95 PRO A N 1
ATOM 719 C CA . PRO A 1 95 ? -26.855 -12.703 28.130 1.00 91.38 95 PRO A CA 1
ATOM 720 C C . PRO A 1 95 ? -28.076 -12.216 27.343 1.00 91.38 95 PRO A C 1
ATOM 722 O O . PRO A 1 95 ? -29.124 -12.861 27.356 1.00 91.38 95 PRO A O 1
ATOM 725 N N . VAL A 1 96 ? -27.923 -11.096 26.640 1.00 94.00 96 VAL A N 1
ATOM 726 C CA . VAL A 1 96 ? -28.960 -10.531 25.765 1.00 94.00 96 VAL A CA 1
ATOM 727 C C . VAL A 1 96 ? -28.475 -10.631 24.329 1.00 94.00 96 VAL A C 1
ATOM 729 O O . VAL A 1 96 ? -27.328 -10.288 24.042 1.00 94.00 96 VAL A O 1
ATOM 732 N N . MET A 1 97 ? -29.346 -11.094 23.437 1.00 95.62 97 MET A N 1
ATOM 733 C CA . MET A 1 97 ? -29.075 -11.184 22.008 1.00 95.62 97 MET A CA 1
ATOM 734 C C . MET A 1 97 ? -29.972 -10.207 21.250 1.00 95.62 97 MET A C 1
ATOM 736 O O . MET A 1 97 ? -31.161 -10.095 21.544 1.00 95.62 97 MET A O 1
ATOM 740 N N . LEU A 1 98 ? -29.394 -9.513 20.277 1.00 95.56 98 LEU A N 1
ATOM 741 C CA . LEU A 1 98 ? -30.082 -8.623 19.357 1.00 95.56 98 LEU A CA 1
ATOM 742 C C . LEU A 1 98 ? -29.752 -9.055 17.929 1.00 95.56 98 LEU A C 1
ATOM 744 O O . LEU A 1 98 ? -28.589 -9.050 17.532 1.00 95.56 98 LEU A O 1
ATOM 748 N N . GLU A 1 99 ? -30.774 -9.415 17.162 1.00 94.19 99 GLU A N 1
ATOM 749 C CA . GLU A 1 99 ? -30.631 -9.676 15.732 1.00 94.19 99 GLU A CA 1
ATOM 750 C C . GLU A 1 99 ? -30.596 -8.347 14.972 1.00 94.19 99 GLU A C 1
ATOM 752 O O . GLU A 1 99 ? -31.472 -7.494 15.136 1.00 94.19 99 GLU A O 1
ATOM 757 N N . VAL A 1 100 ? -29.564 -8.157 14.152 1.00 91.94 100 VAL A N 1
ATOM 758 C CA . VAL A 1 100 ? -29.368 -6.961 13.335 1.00 91.94 100 VAL A CA 1
ATOM 759 C C . VAL A 1 100 ? -29.420 -7.364 11.870 1.00 91.94 100 VAL A C 1
ATOM 761 O O . VAL A 1 100 ? -28.554 -8.082 11.365 1.00 91.94 100 VAL A O 1
ATOM 764 N N . THR A 1 101 ? -30.450 -6.888 11.174 1.00 86.50 101 THR A N 1
ATOM 765 C CA . THR A 1 101 ? -30.693 -7.210 9.766 1.00 86.50 101 THR A CA 1
ATOM 766 C C . THR A 1 101 ? -29.462 -6.907 8.911 1.00 86.50 101 THR A C 1
ATOM 768 O O . THR A 1 101 ? -28.941 -5.795 8.930 1.00 86.50 101 THR A O 1
ATOM 771 N N . GLY A 1 102 ? -28.986 -7.910 8.171 1.00 86.44 102 GLY A N 1
ATOM 772 C CA . GLY A 1 102 ? -27.818 -7.796 7.291 1.00 86.44 102 GLY A CA 1
ATOM 773 C C . GLY A 1 102 ? -26.453 -7.851 7.989 1.00 86.44 102 GLY A C 1
ATOM 774 O O . GLY A 1 102 ? -25.456 -8.006 7.295 1.00 86.44 102 GLY A O 1
ATOM 775 N N . ALA A 1 103 ? -26.392 -7.777 9.324 1.00 89.12 103 ALA A N 1
ATOM 776 C CA . ALA A 1 103 ? -25.142 -7.824 10.093 1.00 89.12 103 ALA A CA 1
ATOM 777 C C . ALA A 1 103 ? -25.013 -9.038 11.027 1.00 89.12 103 ALA A C 1
ATOM 779 O O . ALA A 1 103 ? -23.912 -9.347 11.480 1.00 89.12 103 ALA A O 1
ATOM 780 N N . GLY A 1 104 ? -26.111 -9.747 11.297 1.00 92.06 104 GLY A N 1
ATOM 781 C CA . GLY A 1 104 ? -26.132 -10.938 12.146 1.00 92.06 104 GLY A CA 1
ATOM 782 C C . GLY A 1 104 ? -26.493 -10.629 13.599 1.00 92.06 104 GLY A C 1
ATOM 783 O O . GLY A 1 104 ? -27.176 -9.649 13.887 1.00 92.06 104 GLY A O 1
ATOM 784 N N . ASN A 1 105 ? -26.056 -11.484 14.525 1.00 94.94 105 ASN A N 1
ATOM 785 C CA . ASN A 1 105 ? -26.490 -11.435 15.923 1.00 94.94 105 ASN A CA 1
ATOM 786 C C . ASN A 1 105 ? -25.447 -10.777 16.829 1.00 94.94 105 ASN A C 1
ATOM 788 O O . ASN A 1 105 ? -24.333 -11.277 16.986 1.00 94.94 105 ASN A O 1
ATOM 792 N N . LEU A 1 106 ? -25.846 -9.701 17.501 1.00 96.19 106 LEU A N 1
ATOM 793 C CA . LEU A 1 106 ? -25.097 -9.094 18.592 1.00 96.19 106 LEU A CA 1
ATOM 794 C C . LEU A 1 106 ? -25.459 -9.790 19.905 1.00 96.19 106 LEU A C 1
ATOM 796 O O . LEU A 1 106 ? -26.592 -9.694 20.367 1.00 96.19 106 LEU A O 1
ATOM 800 N N . THR A 1 107 ? -24.491 -10.454 20.534 1.00 95.44 107 THR A N 1
ATOM 801 C CA . THR A 1 107 ? -24.649 -11.012 21.885 1.00 95.44 107 THR A CA 1
ATOM 802 C C . THR A 1 107 ? -23.875 -10.168 22.888 1.00 95.44 107 THR A C 1
ATOM 804 O O . THR A 1 107 ? -22.692 -9.902 22.688 1.00 95.44 107 THR A O 1
ATOM 807 N N . VAL A 1 108 ? -24.538 -9.769 23.972 1.00 94.88 108 VAL A N 1
ATOM 808 C CA . VAL A 1 108 ? -23.930 -9.055 25.099 1.00 94.88 108 VAL A CA 1
ATOM 809 C C . VAL A 1 108 ? -23.999 -9.947 26.330 1.00 94.88 108 VAL A C 1
ATOM 811 O O . VAL A 1 108 ? -25.084 -10.238 26.841 1.00 94.88 108 VAL A O 1
ATOM 814 N N . LEU A 1 109 ? -22.844 -10.378 26.830 1.00 93.69 109 LEU A N 1
ATOM 815 C CA . LEU A 1 109 ? -22.723 -11.224 28.015 1.00 93.69 109 LEU A CA 1
ATOM 816 C C . LEU A 1 109 ? -22.959 -10.430 29.304 1.00 93.69 109 LEU A C 1
ATOM 818 O O . LEU A 1 109 ? -22.957 -9.200 29.321 1.00 93.69 109 LEU A O 1
ATOM 822 N N . MET A 1 110 ? -23.172 -11.133 30.417 1.00 91.50 110 MET A N 1
ATOM 823 C CA . MET A 1 110 ? -23.540 -10.523 31.707 1.00 91.50 110 MET A CA 1
ATOM 824 C C . MET A 1 110 ? -22.518 -9.489 32.207 1.00 91.50 110 MET A C 1
ATOM 826 O O . MET A 1 110 ? -22.888 -8.497 32.824 1.00 91.50 110 MET A O 1
ATOM 830 N N . HIS A 1 111 ? -21.238 -9.714 31.913 1.00 91.38 111 HIS A N 1
ATOM 831 C CA . HIS A 1 111 ? -20.111 -8.894 32.357 1.00 91.38 111 HIS A CA 1
ATOM 832 C C . HIS A 1 111 ? -19.678 -7.831 31.338 1.00 91.38 111 HIS A C 1
ATOM 834 O O . HIS A 1 111 ? -18.696 -7.141 31.583 1.00 91.38 111 HIS A O 1
ATOM 840 N N . GLU A 1 112 ? -20.360 -7.715 30.199 1.00 92.75 112 GLU A N 1
ATOM 841 C CA . GLU A 1 112 ? -19.999 -6.780 29.130 1.00 92.75 112 GLU A CA 1
ATOM 842 C C . GLU A 1 112 ? -20.874 -5.517 29.164 1.00 92.75 112 GLU A C 1
ATOM 844 O O . GLU A 1 112 ? -22.064 -5.578 29.491 1.00 92.75 112 GLU A O 1
ATOM 849 N N . GLU A 1 113 ? -20.289 -4.374 28.793 1.00 92.44 113 GLU A N 1
ATOM 850 C CA . GLU A 1 113 ? -21.017 -3.117 28.580 1.00 92.44 113 GLU A CA 1
ATOM 851 C C . GLU A 1 113 ? -21.733 -3.140 27.217 1.00 92.44 113 GLU A C 1
ATOM 853 O O . GLU A 1 113 ? -21.061 -3.267 26.187 1.00 92.44 113 GLU A O 1
ATOM 858 N N . PRO A 1 114 ? -23.069 -2.962 27.163 1.00 94.81 114 PRO A N 1
ATOM 859 C CA . PRO A 1 114 ? -23.813 -2.951 25.905 1.00 94.81 114 PRO A CA 1
ATOM 860 C C . PRO A 1 114 ? -23.273 -1.964 24.865 1.00 94.81 114 PRO A C 1
ATOM 862 O O . PRO A 1 114 ? -23.128 -2.340 23.704 1.00 94.81 114 PRO A O 1
ATOM 865 N N . ALA A 1 115 ? -22.921 -0.734 25.257 1.00 93.31 115 ALA A N 1
ATOM 866 C CA . ALA A 1 115 ? -22.399 0.262 24.319 1.00 93.31 115 ALA A CA 1
ATOM 867 C C . ALA A 1 115 ? -21.068 -0.170 23.676 1.00 93.31 115 ALA A C 1
ATOM 869 O O . ALA A 1 115 ? -20.901 -0.032 22.465 1.00 93.31 115 ALA A O 1
ATOM 870 N N . ALA A 1 116 ? -20.159 -0.771 24.453 1.00 91.06 116 ALA A N 1
ATOM 871 C CA . ALA A 1 116 ? -18.888 -1.295 23.948 1.00 91.06 116 ALA A CA 1
ATOM 872 C C . ALA A 1 116 ? -19.102 -2.419 22.932 1.00 91.06 116 ALA A C 1
ATOM 874 O O . ALA A 1 116 ? -18.468 -2.445 21.879 1.00 91.06 116 ALA A O 1
ATOM 875 N N . LYS A 1 117 ? -20.051 -3.318 23.210 1.00 93.31 117 LYS A N 1
ATOM 876 C CA . LYS A 1 117 ? -20.387 -4.414 22.295 1.00 93.31 117 LYS A CA 1
ATOM 877 C C . LYS A 1 117 ? -21.061 -3.934 21.021 1.00 93.31 117 LYS A C 1
ATOM 879 O O . LYS A 1 117 ? -20.792 -4.494 19.965 1.00 93.31 117 LYS A O 1
ATOM 884 N N . VAL A 1 118 ? -21.884 -2.889 21.087 1.00 95.00 118 VAL A N 1
ATOM 885 C CA . VAL A 1 118 ? -22.435 -2.246 19.885 1.00 95.00 118 VAL A CA 1
ATOM 886 C C . VAL A 1 118 ? -21.316 -1.623 19.041 1.00 95.00 118 VAL A C 1
ATOM 888 O O . VAL A 1 118 ? -21.320 -1.789 17.825 1.00 95.00 118 VAL A O 1
ATOM 891 N N . GLU A 1 119 ? -20.339 -0.953 19.658 1.00 92.88 119 GLU A N 1
ATOM 892 C CA . GLU A 1 119 ? -19.168 -0.387 18.966 1.00 92.88 119 GLU A CA 1
ATOM 893 C C . GLU A 1 119 ? -18.293 -1.469 18.315 1.00 92.88 119 GLU A C 1
ATOM 895 O O . GLU A 1 119 ? -17.906 -1.331 17.156 1.00 92.88 119 GLU A O 1
ATOM 900 N N . GLU A 1 120 ? -18.016 -2.571 19.018 1.00 91.25 120 GLU A N 1
ATOM 901 C CA . GLU A 1 120 ? -17.312 -3.740 18.467 1.00 91.25 120 GLU A CA 1
ATOM 902 C C . GLU A 1 120 ? -18.076 -4.393 17.314 1.00 91.25 120 GLU A C 1
ATOM 904 O O . GLU A 1 120 ? -17.489 -4.715 16.281 1.00 91.25 120 GLU A O 1
ATOM 909 N N . PHE A 1 121 ? -19.387 -4.565 17.466 1.00 94.56 121 PHE A N 1
ATOM 910 C CA . PHE A 1 121 ? -20.238 -5.154 16.440 1.00 94.56 121 PHE A CA 1
ATOM 911 C C . PHE A 1 121 ? -20.288 -4.296 15.177 1.00 94.56 121 PHE A C 1
ATOM 913 O O . PHE A 1 121 ? -20.107 -4.815 14.078 1.00 94.56 121 PHE A O 1
ATOM 920 N N . ALA A 1 122 ? -20.459 -2.980 15.329 1.00 93.38 122 ALA A N 1
ATOM 921 C CA . ALA A 1 122 ? -20.414 -2.039 14.217 1.00 93.38 122 ALA A CA 1
ATOM 922 C C . ALA A 1 122 ? -19.045 -2.059 13.516 1.00 93.38 122 ALA A C 1
ATOM 924 O O . ALA A 1 122 ? -18.992 -2.047 12.289 1.00 93.38 122 ALA A O 1
ATOM 925 N N . ALA A 1 123 ? -17.944 -2.164 14.270 1.00 89.62 123 ALA A N 1
ATOM 926 C CA . ALA A 1 123 ? -16.602 -2.266 13.697 1.00 89.62 123 ALA A CA 1
ATOM 927 C C . ALA A 1 123 ? -16.449 -3.518 12.817 1.00 89.62 123 ALA A C 1
ATOM 929 O O . ALA A 1 123 ? -15.956 -3.428 11.694 1.00 89.62 123 ALA A O 1
ATOM 930 N N . MET A 1 124 ? -16.917 -4.675 13.299 1.00 89.38 124 MET A N 1
ATOM 931 C CA . MET A 1 124 ? -16.900 -5.925 12.530 1.00 89.38 124 MET A CA 1
ATOM 932 C C . MET A 1 124 ? -17.807 -5.861 11.299 1.00 89.38 124 MET A C 1
ATOM 934 O O . MET A 1 124 ? -17.427 -6.327 10.229 1.00 89.38 124 MET A O 1
ATOM 938 N N . ALA A 1 125 ? -18.998 -5.277 11.427 1.00 90.56 125 ALA A N 1
ATOM 939 C CA . ALA A 1 125 ? -19.923 -5.137 10.311 1.00 90.56 125 ALA A CA 1
ATOM 940 C C . ALA A 1 125 ? -19.335 -4.252 9.198 1.00 90.56 125 ALA A C 1
ATOM 942 O O . ALA A 1 125 ? -19.333 -4.652 8.035 1.00 90.56 125 ALA A O 1
ATOM 943 N N . VAL A 1 126 ? -18.744 -3.107 9.559 1.00 88.88 126 VAL A N 1
ATOM 944 C CA . VAL A 1 126 ? -18.081 -2.201 8.606 1.00 88.88 126 VAL A CA 1
ATOM 945 C C . VAL A 1 126 ? -16.880 -2.865 7.940 1.00 88.88 126 VAL A C 1
ATOM 947 O O . VAL A 1 126 ? -16.711 -2.725 6.730 1.00 88.88 126 VAL A O 1
ATOM 950 N N . ALA A 1 127 ? -16.086 -3.641 8.684 1.00 83.00 127 ALA A N 1
ATOM 951 C CA . ALA A 1 127 ? -14.989 -4.422 8.109 1.00 83.00 127 ALA A CA 1
ATOM 952 C C . ALA A 1 127 ? -15.473 -5.449 7.064 1.00 83.00 127 ALA A C 1
ATOM 954 O O . ALA A 1 127 ? -14.752 -5.742 6.115 1.00 83.00 127 ALA A O 1
ATOM 955 N N . ASN A 1 128 ? -16.711 -5.935 7.194 1.00 83.88 128 ASN A N 1
ATOM 956 C CA . ASN A 1 128 ? -17.369 -6.827 6.236 1.00 83.88 128 ASN A CA 1
ATOM 957 C C . ASN A 1 128 ? -18.173 -6.082 5.149 1.00 83.88 128 ASN A C 1
ATOM 959 O O . ASN A 1 128 ? -18.966 -6.694 4.437 1.00 83.88 128 ASN A O 1
ATOM 963 N N . GLY A 1 129 ? -17.999 -4.763 5.014 1.00 85.12 129 GLY A N 1
ATOM 964 C CA . GLY A 1 129 ? -18.669 -3.954 3.992 1.00 85.12 129 GLY A CA 1
ATOM 965 C C . GLY A 1 129 ? -20.128 -3.606 4.301 1.00 85.12 129 GLY A C 1
ATOM 966 O O . GLY A 1 129 ? -20.824 -3.080 3.434 1.00 85.12 129 GLY A O 1
ATOM 967 N N . ILE A 1 130 ? -20.603 -3.867 5.521 1.00 89.25 130 ILE A N 1
ATOM 968 C CA . ILE A 1 130 ? -21.957 -3.507 5.945 1.00 89.25 130 ILE A CA 1
ATOM 969 C C . ILE A 1 130 ? -21.919 -2.089 6.529 1.00 89.25 130 ILE A C 1
ATOM 971 O O . ILE A 1 130 ? -21.246 -1.857 7.538 1.00 89.25 130 ILE A O 1
ATOM 975 N N . PRO A 1 131 ? -22.626 -1.116 5.930 1.00 86.44 131 PRO A N 1
ATOM 976 C CA . PRO A 1 131 ? -22.582 0.263 6.393 1.00 86.44 131 PRO A CA 1
ATOM 977 C C . PRO A 1 131 ? -23.263 0.408 7.758 1.00 86.44 131 PRO A C 1
ATOM 979 O O . PRO A 1 131 ? -24.344 -0.128 7.992 1.00 86.44 131 PRO A O 1
ATOM 982 N N . PHE A 1 132 ? -22.649 1.196 8.639 1.00 88.25 132 PHE A N 1
ATOM 983 C CA . PHE A 1 132 ? -23.192 1.562 9.946 1.00 88.25 132 PHE A CA 1
ATOM 984 C C . PHE A 1 132 ? -23.184 3.080 10.132 1.00 88.25 132 PHE A C 1
ATOM 986 O O . PHE A 1 132 ? -22.351 3.790 9.571 1.00 88.25 132 PHE A O 1
ATOM 993 N N . ASN A 1 133 ? -24.115 3.579 10.946 1.00 89.81 133 ASN A N 1
ATOM 994 C CA . ASN A 1 133 ? -24.146 4.967 11.401 1.00 89.81 133 ASN A CA 1
ATOM 995 C C . ASN A 1 133 ? -24.469 5.044 12.900 1.00 89.81 133 ASN A C 1
ATOM 997 O O . ASN A 1 133 ? -24.904 4.068 13.521 1.00 89.81 133 ASN A O 1
ATOM 1001 N N . VAL A 1 134 ? -24.244 6.222 13.484 1.00 90.44 134 VAL A N 1
ATOM 1002 C CA . VAL A 1 134 ? -24.384 6.448 14.929 1.00 90.44 134 VAL A CA 1
ATOM 1003 C C . VAL A 1 134 ? -25.836 6.261 15.381 1.00 90.44 134 VAL A C 1
ATOM 1005 O O . VAL A 1 134 ? -26.087 5.723 16.455 1.00 90.44 134 VAL A O 1
ATOM 1008 N N . GLU A 1 135 ? -26.807 6.654 14.561 1.00 91.50 135 GLU A N 1
ATOM 1009 C CA . GLU A 1 135 ? -28.238 6.532 14.848 1.00 91.50 135 GLU A CA 1
ATOM 1010 C C . GLU A 1 135 ? -28.662 5.065 14.984 1.00 91.50 135 GLU A C 1
ATOM 1012 O O . GLU A 1 135 ? -29.364 4.705 15.932 1.00 91.50 135 GLU A O 1
ATOM 1017 N N . THR A 1 136 ? -28.173 4.204 14.089 1.00 92.00 136 THR A N 1
ATOM 1018 C CA . THR A 1 136 ? -28.412 2.755 14.125 1.00 92.00 136 THR A CA 1
ATOM 1019 C C . THR A 1 136 ? -27.832 2.157 15.401 1.00 92.00 136 THR A C 1
ATOM 1021 O O . THR A 1 136 ? -28.524 1.436 16.118 1.00 92.00 136 THR A O 1
ATOM 1024 N N . MET A 1 137 ? -26.600 2.534 15.755 1.00 94.75 137 MET A N 1
ATOM 1025 C CA . MET A 1 137 ? -25.960 2.084 16.993 1.00 94.75 137 MET A CA 1
ATOM 1026 C C . MET A 1 137 ? -26.723 2.535 18.242 1.00 94.75 137 MET A C 1
ATOM 1028 O O . MET A 1 137 ? -26.930 1.739 19.155 1.00 94.75 137 MET A O 1
ATOM 1032 N N . ARG A 1 138 ? -27.201 3.785 18.286 1.00 94.50 138 ARG A N 1
ATOM 1033 C CA . ARG A 1 138 ? -28.034 4.279 19.395 1.00 94.50 138 ARG A CA 1
ATOM 1034 C C . ARG A 1 138 ? -29.354 3.516 19.500 1.00 94.50 138 ARG A C 1
ATOM 1036 O O . ARG A 1 138 ? -29.793 3.216 20.607 1.00 94.50 138 ARG A O 1
ATOM 1043 N N . SER A 1 139 ? -29.978 3.171 18.373 1.00 93.62 139 SER A N 1
ATOM 1044 C CA . SER A 1 139 ? -31.193 2.346 18.354 1.00 93.62 139 SER A CA 1
ATOM 1045 C C . SER A 1 139 ? -30.936 0.941 18.904 1.00 93.62 139 SER A C 1
ATOM 1047 O O . SER A 1 139 ? -31.701 0.451 19.738 1.00 93.62 139 SER A O 1
ATOM 1049 N N . MET A 1 140 ? -29.827 0.313 18.502 1.00 95.38 140 MET A N 1
ATOM 1050 C CA . MET A 1 140 ? -29.402 -0.984 19.036 1.00 95.38 140 MET A CA 1
ATOM 1051 C C . MET A 1 140 ? -29.155 -0.912 20.541 1.00 95.38 140 MET A C 1
ATOM 1053 O O . MET A 1 140 ? -29.682 -1.735 21.290 1.00 95.38 140 MET A O 1
ATOM 1057 N N . LEU A 1 141 ? -28.413 0.106 20.990 1.00 96.31 141 LEU A N 1
ATOM 1058 C CA . LEU A 1 141 ? -28.150 0.328 22.406 1.00 96.31 141 LEU A CA 1
ATOM 1059 C C . LEU A 1 141 ? -29.460 0.492 23.176 1.00 96.31 141 LEU A C 1
ATOM 1061 O O . LEU A 1 141 ? -29.672 -0.212 24.155 1.00 96.31 141 LEU A O 1
ATOM 1065 N N . LYS A 1 142 ? -30.388 1.326 22.695 1.00 95.62 142 LYS A N 1
ATOM 1066 C CA . LYS A 1 142 ? -31.709 1.501 23.314 1.00 95.62 142 LYS A CA 1
ATOM 1067 C C . LYS A 1 142 ? -32.468 0.176 23.449 1.00 95.62 142 LYS A C 1
ATOM 1069 O O . LYS A 1 142 ? -33.050 -0.080 24.499 1.00 95.62 142 LYS A O 1
ATOM 1074 N N . SER A 1 143 ? -32.439 -0.675 22.422 1.00 94.81 143 SER A N 1
ATOM 1075 C CA . SER A 1 143 ? -33.069 -2.000 22.472 1.00 94.81 143 SER A CA 1
ATOM 1076 C C . SER A 1 143 ? -32.440 -2.899 23.542 1.00 94.81 143 SER A C 1
ATOM 1078 O O . SER A 1 143 ? -33.153 -3.561 24.296 1.00 94.81 143 SER A O 1
ATOM 1080 N N . LEU A 1 144 ? -31.109 -2.893 23.652 1.00 95.31 144 LEU A N 1
ATOM 1081 C CA . LEU A 1 144 ? -30.387 -3.642 24.682 1.00 95.31 144 LEU A CA 1
ATOM 1082 C C . LEU A 1 144 ? -30.691 -3.095 26.084 1.00 95.31 144 LEU A C 1
ATOM 1084 O O . LEU A 1 144 ? -30.988 -3.875 26.987 1.00 95.31 144 LEU A O 1
ATOM 1088 N N . CYS A 1 145 ? -30.703 -1.772 26.258 1.00 93.31 145 CYS A N 1
ATOM 1089 C CA . CYS A 1 145 ? -30.946 -1.123 27.548 1.00 93.31 145 CYS A CA 1
ATOM 1090 C C . CYS A 1 145 ? -32.376 -1.308 28.076 1.00 93.31 145 CYS A C 1
ATOM 1092 O O . CYS A 1 145 ? -32.611 -1.158 29.272 1.00 93.31 145 CYS A O 1
ATOM 1094 N N . ASN A 1 146 ? -33.335 -1.673 27.218 1.00 92.94 146 ASN A N 1
ATOM 1095 C CA . ASN A 1 146 ? -34.668 -2.088 27.666 1.00 92.94 146 ASN A CA 1
ATOM 1096 C C . ASN A 1 146 ? -34.647 -3.448 28.383 1.00 92.94 146 ASN A C 1
ATOM 1098 O O . ASN A 1 146 ? -35.550 -3.743 29.160 1.00 92.94 146 ASN A O 1
ATOM 1102 N N . SER A 1 147 ? -33.641 -4.280 28.100 1.00 89.88 147 SER A N 1
ATOM 1103 C CA . SER A 1 147 ? -33.532 -5.643 28.629 1.00 89.88 147 SER A CA 1
ATOM 1104 C C . SER A 1 147 ? -32.494 -5.775 29.743 1.00 89.88 147 SER A C 1
ATOM 1106 O O . SER A 1 147 ? -32.557 -6.735 30.503 1.00 89.88 147 SER A O 1
ATOM 1108 N N . ARG A 1 148 ? -31.534 -4.847 29.847 1.00 89.75 148 ARG A N 1
ATOM 1109 C CA . ARG A 1 148 ? -30.448 -4.877 30.840 1.00 89.75 148 ARG A CA 1
ATOM 1110 C C . ARG A 1 148 ? -29.935 -3.483 31.186 1.00 89.75 148 ARG A C 1
ATOM 1112 O O . ARG A 1 148 ? -30.145 -2.534 30.440 1.00 89.75 148 ARG A O 1
ATOM 1119 N N . SER A 1 149 ? -29.183 -3.379 32.278 1.00 88.50 149 SER A N 1
ATOM 1120 C CA . SER A 1 149 ? -28.482 -2.144 32.637 1.00 88.50 149 SER A CA 1
ATOM 1121 C C . SER A 1 149 ? -27.459 -1.748 31.567 1.00 88.50 149 SER A C 1
ATOM 1123 O O . SER A 1 149 ? -26.680 -2.586 31.107 1.00 88.50 149 SER A O 1
ATOM 1125 N N . CYS A 1 150 ? -27.432 -0.459 31.239 1.00 91.31 150 CYS A N 1
ATOM 1126 C CA . CYS A 1 150 ? -26.399 0.183 30.431 1.00 91.31 150 CYS A CA 1
ATOM 1127 C C . CYS A 1 150 ? -25.714 1.261 31.265 1.00 91.31 150 CYS A C 1
ATOM 1129 O O . CYS A 1 150 ? -26.389 1.994 31.996 1.00 91.31 150 CYS A O 1
ATOM 1131 N N . PHE A 1 151 ? -24.390 1.362 31.169 1.00 90.69 151 PHE A N 1
ATOM 1132 C CA . PHE A 1 151 ? -23.618 2.282 32.008 1.00 90.69 151 PHE A CA 1
ATOM 1133 C C . PHE A 1 151 ? -23.049 3.472 31.243 1.00 90.69 151 PHE A C 1
ATOM 1135 O O . PHE A 1 151 ? -22.603 4.431 31.878 1.00 90.69 151 PHE A O 1
ATOM 1142 N N . ARG A 1 152 ? -23.092 3.440 29.907 1.00 90.38 152 ARG A N 1
ATOM 1143 C CA . ARG A 1 152 ? -22.725 4.569 29.049 1.00 90.38 152 ARG A CA 1
ATOM 1144 C C . ARG A 1 152 ? -23.539 4.589 27.757 1.00 90.38 152 ARG A C 1
ATOM 1146 O O . ARG A 1 152 ? -24.176 3.605 27.395 1.00 90.38 152 ARG A O 1
ATOM 1153 N N . ASP A 1 153 ? -23.499 5.729 27.078 1.00 91.31 153 ASP A N 1
ATOM 1154 C CA . ASP A 1 153 ? -24.028 5.878 25.720 1.00 91.31 153 ASP A CA 1
ATOM 1155 C C . ASP A 1 153 ? -22.969 5.466 24.673 1.00 91.31 153 ASP A C 1
ATOM 1157 O O . ASP A 1 153 ? -21.789 5.268 25.003 1.00 91.31 153 ASP A O 1
ATOM 1161 N N . ILE A 1 154 ? -23.383 5.353 23.408 1.00 90.81 154 ILE A N 1
ATOM 1162 C CA . ILE A 1 154 ? -22.473 5.235 22.263 1.00 90.81 154 ILE A CA 1
ATOM 1163 C C . ILE A 1 154 ? -21.606 6.489 22.209 1.00 90.81 154 ILE A C 1
ATOM 1165 O O . ILE A 1 154 ? -22.118 7.611 22.272 1.00 90.81 154 ILE A O 1
ATOM 1169 N N . ALA A 1 155 ? -20.290 6.312 22.074 1.00 84.50 155 ALA A N 1
ATOM 1170 C CA . ALA A 1 155 ? -19.398 7.453 21.923 1.00 84.50 155 ALA A CA 1
ATOM 1171 C C . ALA A 1 155 ? -19.834 8.321 20.727 1.00 84.50 155 ALA A C 1
ATOM 1173 O O . ALA A 1 155 ? -20.243 7.807 19.693 1.00 84.50 155 ALA A O 1
ATOM 1174 N N . GLY A 1 156 ? -19.751 9.648 20.838 1.00 87.44 156 GLY A N 1
ATOM 1175 C CA . GLY A 1 156 ? -19.926 10.527 19.677 1.00 87.44 156 GLY A CA 1
ATOM 1176 C C . GLY A 1 156 ? -18.702 10.483 18.752 1.00 87.44 156 GLY A C 1
ATOM 1177 O O . GLY A 1 156 ? -17.621 10.082 19.204 1.00 87.44 156 GLY A O 1
ATOM 1178 N N . PRO A 1 157 ? -18.824 10.914 17.482 1.00 92.12 157 PRO A N 1
ATOM 1179 C CA . PRO A 1 157 ? -17.666 11.194 16.640 1.00 92.12 157 PRO A CA 1
ATOM 1180 C C . PRO A 1 157 ? -16.720 12.177 17.335 1.00 92.12 157 PRO A C 1
ATOM 1182 O O . PRO A 1 157 ? -17.162 13.166 17.922 1.00 92.12 157 PRO A O 1
ATOM 1185 N N . LEU A 1 158 ? -15.420 11.907 17.271 1.00 94.69 158 LEU A N 1
ATOM 1186 C CA . LEU A 1 158 ? -14.395 12.802 17.797 1.00 94.69 158 LEU A CA 1
ATOM 1187 C C . LEU A 1 158 ? -13.678 13.454 16.623 1.00 94.69 158 LEU A C 1
ATOM 1189 O O . LEU A 1 158 ? -13.108 12.748 15.798 1.00 94.69 158 LEU A O 1
ATOM 1193 N N . THR A 1 159 ? -13.712 14.783 16.559 1.00 94.56 159 THR A N 1
ATOM 1194 C CA . THR A 1 159 ? -13.049 15.557 15.502 1.00 94.56 159 THR A CA 1
ATOM 1195 C C . THR A 1 159 ? -11.875 16.320 16.092 1.00 94.56 159 THR A C 1
ATOM 1197 O O . THR A 1 159 ? -12.025 17.008 17.104 1.00 94.56 159 THR A O 1
ATOM 1200 N N . LEU A 1 160 ? -10.714 16.193 15.460 1.00 92.94 160 LEU A N 1
ATOM 1201 C CA . LEU A 1 160 ? -9.498 16.927 15.771 1.00 92.94 160 LEU A CA 1
ATOM 1202 C C . LEU A 1 160 ? -9.132 17.791 14.564 1.00 92.94 160 LEU A C 1
ATOM 1204 O O . LEU A 1 160 ? -9.011 17.280 13.455 1.00 92.94 160 LEU A O 1
ATOM 1208 N N . ASN A 1 161 ? -8.942 19.090 14.779 1.00 89.88 161 ASN A N 1
ATOM 1209 C CA . ASN A 1 161 ? -8.392 19.969 13.753 1.00 89.88 161 ASN A CA 1
ATOM 1210 C C . ASN A 1 161 ? -6.863 19.949 13.853 1.00 89.88 161 ASN A C 1
ATOM 1212 O O . ASN A 1 161 ? -6.305 20.285 14.901 1.00 89.88 161 ASN A O 1
ATOM 1216 N N . VAL A 1 162 ? -6.200 19.518 12.785 1.00 85.44 162 VAL A N 1
ATOM 1217 C CA . VAL A 1 162 ? -4.746 19.419 12.699 1.00 85.44 162 VAL A CA 1
ATOM 1218 C C . VAL A 1 162 ? -4.242 20.605 11.888 1.00 85.44 162 VAL A C 1
ATOM 1220 O O . VAL A 1 162 ? -4.551 20.736 10.702 1.00 85.44 162 VAL A O 1
ATOM 1223 N N . THR A 1 163 ? -3.479 21.480 12.544 1.00 80.25 163 THR A N 1
ATOM 1224 C CA . THR A 1 163 ? -2.917 22.700 11.950 1.00 80.25 163 THR A CA 1
ATOM 1225 C C . THR A 1 163 ? -2.213 22.395 10.629 1.00 80.25 163 THR A C 1
ATOM 1227 O O . THR A 1 163 ? -1.460 21.427 10.546 1.00 80.25 163 THR A O 1
ATOM 1230 N N . ASP A 1 164 ? -2.476 23.211 9.606 1.00 79.00 164 ASP A N 1
ATOM 1231 C CA . ASP A 1 164 ? -1.907 23.107 8.251 1.00 79.00 164 ASP A CA 1
ATOM 1232 C C . ASP A 1 164 ? -2.227 21.805 7.489 1.00 79.00 164 ASP A C 1
ATOM 1234 O O . ASP A 1 164 ? -1.678 21.564 6.414 1.00 79.00 164 ASP A O 1
ATOM 1238 N N . VAL A 1 165 ? -3.143 20.983 8.012 1.00 82.56 165 VAL A N 1
ATOM 1239 C CA . VAL A 1 165 ? -3.587 19.735 7.381 1.00 82.56 165 VAL A CA 1
ATOM 1240 C C . VAL A 1 165 ? -5.101 19.724 7.164 1.00 82.56 165 VAL A C 1
ATOM 1242 O O . VAL A 1 165 ? -5.553 19.506 6.043 1.00 82.56 165 VAL A O 1
ATOM 1245 N N . GLY A 1 166 ? -5.890 19.964 8.216 1.00 83.19 166 GLY A N 1
ATOM 1246 C CA . GLY A 1 166 ? -7.355 19.952 8.164 1.00 83.19 166 GLY A CA 1
ATOM 1247 C C . GLY A 1 166 ? -8.014 19.142 9.281 1.00 83.19 166 GLY A C 1
ATOM 1248 O O . GLY A 1 166 ? -7.392 18.792 10.285 1.00 83.19 166 GLY A O 1
ATOM 1249 N N . GLU A 1 167 ? -9.305 18.852 9.109 1.00 87.88 167 GLU A N 1
ATOM 1250 C CA . GLU A 1 167 ? -10.107 18.131 10.098 1.00 87.88 167 GLU A CA 1
ATOM 1251 C C . GLU A 1 167 ? -9.991 16.611 9.953 1.00 87.88 167 GLU A C 1
ATOM 1253 O O . GLU A 1 167 ? -10.106 16.041 8.868 1.00 87.88 167 GLU A O 1
ATOM 1258 N N . PHE A 1 168 ? -9.812 15.945 11.089 1.00 89.94 168 PHE A N 1
ATOM 1259 C CA . PHE A 1 168 ? -9.687 14.503 11.215 1.00 89.94 168 PHE A CA 1
ATOM 1260 C C . PHE A 1 168 ? -10.755 13.977 12.175 1.00 89.94 168 PHE A C 1
ATOM 1262 O O . PHE A 1 168 ? -10.764 14.329 13.355 1.00 89.94 168 PHE A O 1
ATOM 1269 N N . THR A 1 169 ? -11.658 13.128 11.678 1.00 92.94 169 THR A N 1
ATOM 1270 C CA . THR A 1 169 ? -12.753 12.552 12.475 1.00 92.94 169 THR A CA 1
ATOM 1271 C C . THR A 1 169 ? -12.553 11.057 12.702 1.00 92.94 169 THR A C 1
ATOM 1273 O O . THR A 1 169 ? -12.280 10.312 11.759 1.00 92.94 169 THR A O 1
ATOM 1276 N N . VAL A 1 170 ? -12.752 10.625 13.951 1.00 93.62 170 VAL A N 1
ATOM 1277 C CA . VAL A 1 170 ? -12.797 9.220 14.373 1.00 93.62 170 VAL A CA 1
ATOM 1278 C C . VAL A 1 170 ? -14.220 8.862 14.797 1.00 93.62 170 VAL A C 1
ATOM 1280 O O . VAL A 1 170 ? -14.748 9.359 15.806 1.00 93.62 170 VAL A O 1
ATOM 1283 N N . LEU A 1 171 ? -14.852 7.984 14.023 1.00 93.56 171 LEU A N 1
ATOM 1284 C CA . LEU A 1 171 ? -16.215 7.514 14.259 1.00 93.56 171 LEU A CA 1
ATOM 1285 C C . LEU A 1 171 ? -16.268 6.516 15.425 1.00 93.56 171 LEU A C 1
ATOM 1287 O O . LEU A 1 171 ? -15.240 5.953 15.793 1.00 93.56 171 LEU A O 1
ATOM 1291 N N . PRO A 1 172 ? -17.435 6.297 16.056 1.00 90.94 172 PRO A N 1
ATOM 1292 C CA . PRO A 1 172 ? -17.547 5.527 17.306 1.00 90.94 172 PRO A CA 1
ATOM 1293 C C . PRO A 1 172 ? -17.030 4.087 17.244 1.00 90.94 172 PRO A C 1
ATOM 1295 O O . PRO A 1 172 ? -16.472 3.596 18.219 1.00 90.94 172 PRO A O 1
ATOM 1298 N N . TRP A 1 173 ? -17.184 3.433 16.095 1.00 90.81 173 TRP A N 1
ATOM 1299 C CA . TRP A 1 173 ? -16.739 2.060 15.842 1.00 90.81 173 TRP A CA 1
ATOM 1300 C C . TRP A 1 173 ? -15.299 1.964 15.324 1.00 90.81 173 TRP A C 1
ATOM 1302 O O . TRP A 1 173 ? -14.769 0.866 15.171 1.00 90.81 173 TRP A O 1
ATOM 1312 N N . GLU A 1 174 ? -14.661 3.094 15.025 1.00 91.50 174 GLU A N 1
ATOM 1313 C CA . GLU A 1 174 ? -13.289 3.115 14.532 1.00 91.50 174 GLU A CA 1
ATOM 1314 C C . GLU A 1 174 ? -12.295 3.111 15.697 1.00 91.50 174 GLU A C 1
ATOM 1316 O O . GLU A 1 174 ? -12.441 3.860 16.668 1.00 91.50 174 GLU A O 1
ATOM 1321 N N . GLU A 1 175 ? -11.249 2.292 15.577 1.00 90.56 175 GLU A N 1
ATOM 1322 C CA . GLU A 1 175 ? -10.114 2.309 16.498 1.00 90.56 175 GLU A CA 1
ATOM 1323 C C . GLU A 1 175 ? -9.267 3.572 16.247 1.00 90.56 175 GLU A C 1
ATOM 1325 O O . GLU A 1 175 ? -8.783 3.774 15.125 1.00 90.56 175 GLU A O 1
ATOM 1330 N N . PRO A 1 176 ? -9.046 4.430 17.265 1.00 93.38 176 PRO A N 1
ATOM 1331 C CA . PRO A 1 176 ? -8.293 5.667 17.085 1.00 93.38 176 PRO A CA 1
ATOM 1332 C C . PRO A 1 176 ? -6.889 5.466 16.510 1.00 93.38 176 PRO A C 1
ATOM 1334 O O . PRO A 1 176 ? -6.469 6.256 15.668 1.00 93.38 176 PRO A O 1
ATOM 1337 N N . ALA A 1 177 ? -6.172 4.410 16.907 1.00 92.69 177 ALA A N 1
ATOM 1338 C CA . ALA A 1 177 ? -4.835 4.141 16.379 1.00 92.69 177 ALA A CA 1
ATOM 1339 C C . ALA A 1 177 ? -4.838 3.843 14.871 1.00 92.69 177 ALA A C 1
ATOM 1341 O O . ALA A 1 177 ? -3.999 4.382 14.152 1.00 92.69 177 ALA A O 1
ATOM 1342 N N . ASP A 1 178 ? -5.797 3.049 14.385 1.00 90.81 178 ASP A N 1
ATOM 1343 C CA . ASP A 1 178 ? -5.971 2.752 12.956 1.00 90.81 178 ASP A CA 1
ATOM 1344 C C . ASP A 1 178 ? -6.246 4.027 12.152 1.00 90.81 178 ASP A C 1
ATOM 1346 O O . ASP A 1 178 ? -5.640 4.269 11.108 1.00 90.81 178 ASP A O 1
ATOM 1350 N N . ARG A 1 179 ? -7.122 4.893 12.668 1.00 91.69 179 ARG A N 1
ATOM 1351 C CA . ARG A 1 179 ? -7.484 6.144 11.993 1.00 91.69 179 ARG A CA 1
ATOM 1352 C C . ARG A 1 179 ? -6.358 7.165 12.002 1.00 91.69 179 ARG A C 1
ATOM 1354 O O . ARG A 1 179 ? -6.155 7.834 10.993 1.00 91.69 179 ARG A O 1
ATOM 1361 N N . VAL A 1 180 ? -5.622 7.276 13.107 1.00 93.12 180 VAL A N 1
ATOM 1362 C CA . VAL A 1 180 ? -4.442 8.144 13.191 1.00 93.12 180 VAL A CA 1
ATOM 1363 C C . VAL A 1 180 ? -3.370 7.665 12.218 1.00 93.12 180 VAL A C 1
ATOM 1365 O O . VAL A 1 180 ? -2.810 8.483 11.500 1.00 93.12 180 VAL A O 1
ATOM 1368 N N . GLU A 1 181 ? -3.110 6.358 12.137 1.00 91.62 181 GLU A N 1
ATOM 1369 C CA . GLU A 1 181 ? -2.156 5.802 11.171 1.00 91.62 181 GLU A CA 1
ATOM 1370 C C . GLU A 1 181 ? -2.559 6.098 9.726 1.00 91.62 181 GLU A C 1
ATOM 1372 O O . GLU A 1 181 ? -1.715 6.557 8.954 1.00 91.62 181 GLU A O 1
ATOM 1377 N N . TYR A 1 182 ? -3.835 5.888 9.387 1.00 89.25 182 TYR A N 1
ATOM 1378 C CA . TYR A 1 182 ? -4.372 6.189 8.062 1.00 89.25 182 TYR A CA 1
ATOM 1379 C C . TYR A 1 182 ? -4.216 7.665 7.705 1.00 89.25 182 TYR A C 1
ATOM 1381 O O . TYR A 1 182 ? -3.644 8.010 6.673 1.00 89.25 182 TYR A O 1
ATOM 1389 N N . PHE A 1 183 ? -4.693 8.546 8.586 1.00 91.38 183 PHE A N 1
ATOM 1390 C CA . PHE A 1 183 ? -4.623 9.985 8.386 1.00 91.38 183 PHE A CA 1
ATOM 1391 C C . PHE A 1 183 ? -3.174 10.449 8.261 1.00 91.38 183 PHE A C 1
ATOM 1393 O O . PHE A 1 183 ? -2.837 11.148 7.314 1.00 91.38 183 PHE A O 1
ATOM 1400 N N . SER A 1 184 ? -2.287 10.001 9.153 1.00 90.75 184 SER A N 1
ATOM 1401 C CA . SER A 1 184 ? -0.858 10.290 9.061 1.00 90.75 184 SER A CA 1
ATOM 1402 C C . SER A 1 184 ? -0.249 9.827 7.734 1.00 90.75 184 SER A C 1
ATOM 1404 O O . SER A 1 184 ? 0.582 10.549 7.191 1.00 90.75 184 SER A O 1
ATOM 1406 N N . GLY A 1 185 ? -0.672 8.679 7.195 1.00 87.00 185 GLY A N 1
ATOM 1407 C CA . GLY A 1 185 ? -0.272 8.211 5.865 1.00 87.00 185 GLY A CA 1
ATOM 1408 C C . GLY A 1 185 ? -0.683 9.181 4.758 1.00 87.00 185 GLY A C 1
ATOM 1409 O O . GLY A 1 185 ? 0.172 9.628 3.997 1.00 87.00 185 GLY A O 1
ATOM 1410 N N . LEU A 1 186 ? -1.952 9.601 4.737 1.00 86.25 186 LEU A N 1
ATOM 1411 C CA . LEU A 1 186 ? -2.459 10.584 3.767 1.00 86.25 186 LEU A CA 1
ATOM 1412 C C . LEU A 1 186 ? -1.708 11.922 3.833 1.00 86.25 186 LEU A C 1
ATOM 1414 O O . LEU A 1 186 ? -1.434 12.535 2.803 1.00 86.25 186 LEU A O 1
ATOM 1418 N N . VAL A 1 187 ? -1.339 12.372 5.036 1.00 87.75 187 VAL A N 1
ATOM 1419 C CA . VAL A 1 187 ? -0.553 13.603 5.222 1.00 87.75 187 VAL A CA 1
ATOM 1420 C C . VAL A 1 187 ? 0.842 13.466 4.611 1.00 87.75 187 VAL A C 1
ATOM 1422 O O . VAL A 1 187 ? 1.287 14.365 3.898 1.00 87.75 187 VAL A O 1
ATOM 1425 N N . VAL A 1 188 ? 1.518 12.336 4.844 1.00 85.88 188 VAL A N 1
ATOM 1426 C CA . VAL A 1 188 ? 2.829 12.056 4.235 1.00 85.88 188 VAL A CA 1
ATOM 1427 C C . VAL A 1 188 ? 2.721 11.992 2.711 1.00 85.88 188 VAL A C 1
ATOM 1429 O O . VAL A 1 188 ? 3.572 12.548 2.017 1.00 85.88 188 VAL A O 1
ATOM 1432 N N . GLU A 1 189 ? 1.675 11.356 2.181 1.00 81.12 189 GLU A N 1
ATOM 1433 C CA . GLU A 1 189 ? 1.426 11.268 0.736 1.00 81.12 189 GLU A CA 1
ATOM 1434 C C . GLU A 1 189 ? 1.171 12.636 0.096 1.00 81.12 189 GLU A C 1
ATOM 1436 O O . GLU A 1 189 ? 1.647 12.896 -1.009 1.00 81.12 189 GLU A O 1
ATOM 1441 N N . ALA A 1 190 ? 0.507 13.546 0.811 1.00 81.06 190 ALA A N 1
ATOM 1442 C CA . ALA A 1 190 ? 0.327 14.934 0.392 1.00 81.06 190 ALA A CA 1
ATOM 1443 C C . ALA A 1 190 ? 1.626 15.768 0.439 1.00 81.06 190 ALA A C 1
ATOM 1445 O O . ALA A 1 190 ? 1.613 16.954 0.108 1.00 81.06 190 ALA A O 1
ATOM 1446 N N . GLY A 1 191 ? 2.753 15.178 0.855 1.00 82.69 191 GLY A N 1
ATOM 1447 C CA . GLY A 1 191 ? 4.039 15.862 0.994 1.00 82.69 191 GLY A CA 1
ATOM 1448 C C . GLY A 1 191 ? 4.125 16.761 2.228 1.00 82.69 191 GLY A C 1
ATOM 1449 O O . GLY A 1 191 ? 5.062 17.552 2.348 1.00 82.69 191 GLY A O 1
ATOM 1450 N N . LEU A 1 192 ? 3.166 16.647 3.147 1.00 85.00 192 LEU A N 1
ATOM 1451 C CA . LEU A 1 192 ? 3.147 17.389 4.398 1.00 85.00 192 LEU A CA 1
ATOM 1452 C C . LEU A 1 192 ? 3.942 16.629 5.469 1.00 85.00 192 LEU A C 1
ATOM 1454 O O . LEU A 1 192 ? 3.978 15.397 5.523 1.00 85.00 192 LEU A O 1
ATOM 1458 N N . GLY A 1 193 ? 4.619 17.375 6.339 1.00 80.88 193 GLY A N 1
ATOM 1459 C CA . GLY A 1 193 ? 5.457 16.796 7.384 1.00 80.88 193 GLY A CA 1
ATOM 1460 C C . GLY A 1 193 ? 4.623 16.169 8.500 1.00 80.88 193 GLY A C 1
ATOM 1461 O O . GLY A 1 193 ? 4.111 16.881 9.356 1.00 80.88 193 GLY A O 1
ATOM 1462 N N . MET A 1 194 ? 4.546 14.838 8.547 1.00 87.62 194 MET A N 1
ATOM 1463 C CA . MET A 1 194 ? 3.954 14.102 9.667 1.00 87.62 194 MET A CA 1
ATOM 1464 C C . MET A 1 194 ? 5.023 13.300 10.406 1.00 87.62 194 MET A C 1
ATOM 1466 O O . MET A 1 194 ? 5.688 12.432 9.838 1.00 87.62 194 MET A O 1
ATOM 1470 N N . THR A 1 195 ? 5.189 13.577 11.700 1.00 88.75 195 THR A N 1
ATOM 1471 C CA . THR A 1 195 ? 6.147 12.859 12.549 1.00 88.75 195 THR A CA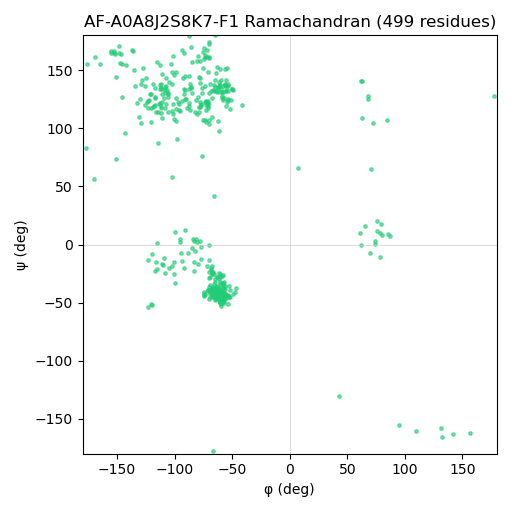 1
ATOM 1472 C C . THR A 1 195 ? 5.443 11.846 13.438 1.00 88.75 195 THR A C 1
ATOM 1474 O O . THR A 1 195 ? 4.287 12.013 13.827 1.00 88.75 195 THR A O 1
ATOM 1477 N N . ARG A 1 196 ? 6.182 10.812 13.858 1.00 88.75 196 ARG A N 1
ATOM 1478 C CA . ARG A 1 196 ? 5.672 9.828 14.820 1.00 88.75 196 ARG A CA 1
ATOM 1479 C C . ARG A 1 196 ? 5.242 10.460 16.144 1.00 88.75 196 ARG A C 1
ATOM 1481 O O . ARG A 1 196 ? 4.283 9.996 16.746 1.00 88.75 196 ARG A O 1
ATOM 1488 N N . GLN A 1 197 ? 5.938 11.504 16.587 1.00 91.38 197 GLN A N 1
ATOM 1489 C CA . GLN A 1 197 ? 5.583 12.228 17.806 1.00 91.38 197 GLN A CA 1
ATOM 1490 C C . GLN A 1 197 ? 4.248 12.963 17.650 1.00 91.38 197 GLN A C 1
ATOM 1492 O O . GLN A 1 197 ? 3.416 12.885 18.546 1.00 91.38 197 GLN A O 1
ATOM 1497 N N . SER A 1 198 ? 4.016 13.605 16.503 1.00 90.94 198 SER A N 1
ATOM 1498 C CA . SER A 1 198 ? 2.745 14.283 16.216 1.00 90.94 198 SER A CA 1
ATOM 1499 C C . SER A 1 198 ? 1.594 13.278 16.159 1.00 90.94 198 SER A C 1
ATOM 1501 O O . SER A 1 198 ? 0.572 13.469 16.809 1.00 90.94 198 SER A O 1
ATOM 1503 N N . ALA A 1 199 ? 1.791 12.143 15.480 1.00 92.62 199 ALA A N 1
ATOM 1504 C CA . ALA A 1 199 ? 0.820 11.050 15.473 1.00 92.62 199 ALA A CA 1
ATOM 1505 C C . ALA A 1 199 ? 0.537 10.502 16.880 1.00 92.62 199 ALA A C 1
ATOM 1507 O O . ALA A 1 199 ? -0.610 10.237 17.229 1.00 92.62 199 ALA A O 1
ATOM 1508 N N . GLN A 1 200 ? 1.570 10.368 17.712 1.00 94.19 200 GLN A N 1
ATOM 1509 C CA . GLN A 1 200 ? 1.420 9.905 19.087 1.00 94.19 200 GLN A CA 1
ATOM 1510 C C . GLN A 1 200 ? 0.606 10.897 19.934 1.00 94.19 200 GLN A C 1
ATOM 1512 O O . GLN A 1 200 ? -0.271 10.470 20.676 1.00 94.19 2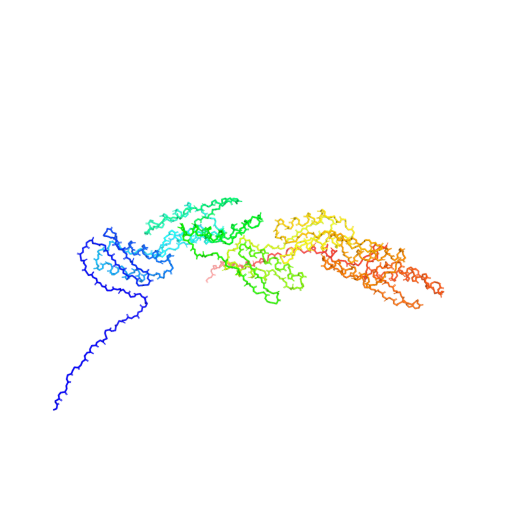00 GLN A O 1
ATOM 1517 N N . GLN A 1 201 ? 0.829 12.204 19.775 1.00 93.44 201 GLN A N 1
ATOM 1518 C CA . GLN A 1 201 ? 0.036 13.243 20.444 1.00 93.44 201 GLN A CA 1
ATOM 1519 C C . GLN A 1 201 ? -1.429 13.228 19.997 1.00 93.44 201 GLN A C 1
ATOM 1521 O O . GLN A 1 201 ? -2.325 13.359 20.830 1.00 93.44 201 GLN A O 1
ATOM 1526 N N . MET A 1 202 ? -1.683 13.027 18.697 1.00 94.19 202 MET A N 1
ATOM 1527 C CA . MET A 1 202 ? -3.044 12.845 18.188 1.00 94.19 202 MET A CA 1
ATOM 1528 C C . MET A 1 202 ? -3.698 11.633 18.851 1.00 94.19 202 MET A C 1
ATOM 1530 O O . MET A 1 202 ? -4.779 11.761 19.420 1.00 94.19 202 MET A O 1
ATOM 1534 N N . LEU A 1 203 ? -3.022 10.479 18.849 1.00 95.25 203 LEU A N 1
ATOM 1535 C CA . LEU A 1 203 ? -3.534 9.269 19.485 1.00 95.25 203 LEU A CA 1
ATOM 1536 C C . LEU A 1 203 ? -3.830 9.494 20.974 1.00 95.25 203 LEU A C 1
ATOM 1538 O O . LEU A 1 203 ? -4.916 9.160 21.430 1.00 95.25 203 LEU A O 1
ATOM 1542 N N . GLU A 1 204 ? -2.916 10.111 21.722 1.00 95.31 204 GLU A N 1
ATOM 1543 C CA . GLU A 1 204 ? -3.114 10.434 23.139 1.00 95.31 204 GLU A CA 1
ATOM 1544 C C . GLU A 1 204 ? -4.340 11.321 23.370 1.00 95.31 204 GLU A C 1
ATOM 1546 O O . GLU A 1 204 ? -5.112 11.071 24.297 1.00 95.31 204 GLU A O 1
ATOM 1551 N N . TRP A 1 205 ? -4.573 12.311 22.505 1.00 95.06 205 TRP A N 1
ATOM 1552 C CA . TRP A 1 205 ? -5.764 13.155 22.578 1.00 95.06 205 TRP A CA 1
ATOM 1553 C C . TRP A 1 205 ? -7.058 12.340 22.437 1.00 95.06 205 TRP A C 1
ATOM 1555 O O . TRP A 1 205 ? -8.005 12.566 23.202 1.00 95.06 205 TRP A O 1
ATOM 1565 N N . PHE A 1 206 ? -7.099 11.369 21.515 1.00 94.88 206 PHE A N 1
ATOM 1566 C CA . PHE A 1 206 ? -8.244 10.464 21.365 1.00 94.88 206 PHE A CA 1
ATOM 1567 C C . PHE A 1 206 ? -8.367 9.499 22.546 1.00 94.88 206 PHE A C 1
ATOM 1569 O O . PHE A 1 206 ? -9.460 9.362 23.094 1.00 94.88 206 PHE A O 1
ATOM 1576 N N . CYS A 1 207 ? -7.266 8.888 22.991 1.00 92.81 207 CYS A N 1
ATOM 1577 C CA . CYS A 1 207 ? -7.278 7.895 24.069 1.00 92.81 207 CYS A CA 1
ATOM 1578 C C . CYS A 1 207 ? -7.628 8.484 25.444 1.00 92.81 207 CYS A C 1
ATOM 1580 O O . CYS A 1 207 ? -8.074 7.769 26.335 1.00 92.81 207 CYS A O 1
ATOM 1582 N N . GLN A 1 208 ? -7.473 9.799 25.626 1.00 92.38 208 GLN A N 1
ATOM 1583 C CA . GLN A 1 208 ? -7.993 10.514 26.799 1.00 92.38 208 GLN A CA 1
ATOM 1584 C C . GLN A 1 208 ? -9.526 10.651 26.798 1.00 92.38 208 GLN A C 1
ATOM 1586 O O . GLN A 1 208 ? -10.112 10.954 27.835 1.00 92.38 208 GLN A O 1
ATOM 1591 N N . ARG A 1 209 ? -10.176 10.488 25.640 1.00 91.06 209 ARG A N 1
ATOM 1592 C CA . ARG A 1 209 ? -11.613 10.750 25.423 1.00 91.06 209 ARG A CA 1
ATOM 1593 C C . ARG A 1 209 ? -12.408 9.497 25.069 1.00 91.06 209 ARG A C 1
ATOM 1595 O O . ARG A 1 209 ? -13.624 9.489 25.240 1.00 91.06 209 ARG A O 1
ATOM 1602 N N . ARG A 1 210 ? -11.745 8.453 24.578 1.00 86.69 210 ARG A N 1
ATOM 1603 C CA . ARG A 1 210 ? -12.324 7.145 24.271 1.00 86.69 210 ARG A CA 1
ATOM 1604 C C . ARG A 1 210 ? -11.304 6.052 24.565 1.00 86.69 210 ARG A C 1
ATOM 1606 O O . ARG A 1 210 ? -10.104 6.289 24.521 1.00 86.69 210 ARG A O 1
ATOM 1613 N N . VAL A 1 211 ? -11.789 4.847 24.832 1.00 82.75 211 VAL A N 1
ATOM 1614 C CA . VAL A 1 211 ? -10.947 3.653 24.912 1.00 82.75 211 VAL A CA 1
ATOM 1615 C C . VAL A 1 211 ? -10.218 3.439 23.582 1.00 82.75 211 VAL A C 1
ATOM 1617 O O . VAL A 1 211 ? -10.847 3.403 22.526 1.00 82.75 211 VAL A O 1
ATOM 1620 N N . CYS A 1 212 ? -8.898 3.278 23.656 1.00 87.88 212 CYS A N 1
ATOM 1621 C CA . CYS A 1 212 ? -8.057 2.813 22.557 1.00 87.88 212 CYS A CA 1
ATOM 1622 C C . CYS A 1 212 ? -7.643 1.373 22.834 1.00 87.88 212 CYS A C 1
ATOM 1624 O O . CYS A 1 212 ? -7.150 1.073 23.924 1.00 87.88 212 CYS A O 1
ATOM 1626 N N . ARG A 1 213 ? -7.814 0.485 21.856 1.00 85.25 213 ARG A N 1
ATOM 1627 C CA . ARG A 1 213 ? -7.470 -0.936 22.012 1.00 85.25 213 ARG A CA 1
ATOM 1628 C C . ARG A 1 213 ? -5.989 -1.193 21.762 1.00 85.25 213 ARG A C 1
ATOM 1630 O O . ARG A 1 213 ? -5.452 -2.191 22.241 1.00 85.25 213 ARG A O 1
ATOM 1637 N N . ARG A 1 214 ? -5.319 -0.310 21.016 1.00 88.75 214 ARG A N 1
ATOM 1638 C CA . ARG A 1 214 ? -3.902 -0.455 20.670 1.00 88.75 214 ARG A CA 1
ATOM 1639 C C . ARG A 1 214 ? -3.183 0.888 20.571 1.00 88.75 214 ARG A C 1
ATOM 1641 O O . ARG A 1 214 ? -3.792 1.945 20.470 1.00 88.75 214 ARG A O 1
ATOM 1648 N N . GLY A 1 215 ? -1.854 0.825 20.594 1.00 91.69 215 GLY A N 1
ATOM 1649 C CA . GLY A 1 215 ? -0.990 1.956 20.259 1.00 91.69 215 GLY A CA 1
ATOM 1650 C C . GLY A 1 215 ? -0.687 2.032 18.760 1.00 91.69 215 GLY A C 1
ATOM 1651 O O . GLY A 1 215 ? -1.084 1.154 17.990 1.00 91.69 215 GLY A O 1
ATOM 1652 N N . LEU A 1 216 ? 0.090 3.047 18.368 1.00 91.25 216 LEU A N 1
ATOM 1653 C CA . LEU A 1 216 ? 0.646 3.140 17.017 1.00 91.25 216 LEU A CA 1
ATOM 1654 C C . LEU A 1 216 ? 1.593 1.970 16.722 1.00 91.25 216 LEU A C 1
ATOM 1656 O O . LEU A 1 216 ? 2.488 1.640 17.512 1.00 91.25 216 LEU A O 1
ATOM 1660 N N . THR A 1 217 ? 1.432 1.394 15.540 1.00 90.75 217 THR A N 1
ATOM 1661 C CA . THR A 1 217 ? 2.200 0.258 15.054 1.00 90.75 217 THR A CA 1
ATOM 1662 C C . THR A 1 217 ? 3.654 0.666 14.837 1.00 90.75 217 THR A C 1
ATOM 1664 O O . THR A 1 217 ? 3.982 1.708 14.264 1.00 90.75 217 THR A O 1
ATOM 1667 N N . ARG A 1 218 ? 4.567 -0.170 15.331 1.00 90.75 218 ARG A N 1
ATOM 1668 C CA . ARG A 1 218 ? 6.002 -0.066 15.038 1.00 90.75 218 ARG A CA 1
ATOM 1669 C C . ARG A 1 218 ? 6.274 -0.531 13.599 1.00 90.75 218 ARG A C 1
ATOM 1671 O O . ARG A 1 218 ? 5.423 -1.212 13.032 1.00 90.75 218 ARG A O 1
ATOM 1678 N N . PRO A 1 219 ? 7.442 -0.201 13.010 1.00 92.50 219 PRO A N 1
ATOM 1679 C CA . PRO A 1 219 ? 7.847 -0.822 11.755 1.00 92.50 219 PRO A CA 1
ATOM 1680 C C . PRO A 1 219 ? 7.712 -2.347 11.839 1.00 92.50 219 PRO A C 1
ATOM 1682 O O . PRO A 1 219 ? 8.138 -2.947 12.829 1.00 92.50 219 PRO A O 1
ATOM 1685 N N . LEU A 1 220 ? 7.114 -2.946 10.814 1.00 95.50 220 LEU A N 1
ATOM 1686 C CA . LEU A 1 220 ? 6.957 -4.392 10.696 1.00 95.50 220 LEU A CA 1
ATOM 1687 C C . LEU A 1 220 ? 7.821 -4.883 9.542 1.00 95.50 220 LEU A C 1
ATOM 1689 O O . LEU A 1 220 ? 7.786 -4.301 8.459 1.00 95.50 220 LEU A O 1
ATOM 1693 N N . THR A 1 221 ? 8.557 -5.966 9.767 1.00 97.31 221 THR A N 1
ATOM 1694 C CA . THR A 1 221 ? 9.399 -6.598 8.751 1.00 97.31 221 THR A CA 1
ATOM 1695 C C . THR A 1 221 ? 8.951 -8.037 8.547 1.00 97.31 221 THR A C 1
ATOM 1697 O O . THR A 1 221 ? 8.823 -8.785 9.516 1.00 97.31 221 THR A O 1
ATOM 1700 N N . LEU A 1 222 ? 8.737 -8.412 7.289 1.00 97.44 222 LEU A N 1
ATOM 1701 C CA . LEU A 1 222 ? 8.429 -9.767 6.848 1.00 97.44 222 LEU A CA 1
ATOM 1702 C C . LEU A 1 222 ? 9.553 -10.258 5.932 1.00 97.44 222 LEU A C 1
ATOM 1704 O O . LEU A 1 222 ? 9.994 -9.528 5.044 1.00 97.44 222 LEU A O 1
ATOM 1708 N N . SER A 1 223 ? 10.002 -11.492 6.147 1.00 96.44 223 SER A N 1
ATOM 1709 C CA . SER A 1 223 ? 10.939 -12.173 5.253 1.00 96.44 223 SER A CA 1
ATOM 1710 C C . SER A 1 223 ? 10.167 -12.982 4.212 1.00 96.44 223 SER A C 1
ATOM 1712 O O . SER A 1 223 ? 9.262 -13.736 4.567 1.00 96.44 223 SER A O 1
ATOM 1714 N N . ILE A 1 224 ? 10.509 -12.808 2.937 1.00 94.19 224 ILE A N 1
ATOM 1715 C CA . ILE A 1 224 ? 9.893 -13.467 1.783 1.00 94.19 224 ILE A CA 1
ATOM 1716 C C . ILE A 1 224 ? 10.947 -14.379 1.152 1.00 94.19 224 ILE A C 1
ATOM 1718 O O . ILE A 1 224 ? 11.675 -13.963 0.253 1.00 94.19 224 ILE A O 1
ATOM 1722 N N . GLY A 1 225 ? 11.029 -15.619 1.647 1.00 88.81 225 GLY A N 1
ATOM 1723 C CA . GLY A 1 225 ? 11.892 -16.678 1.107 1.00 88.81 225 GLY A CA 1
ATOM 1724 C C . GLY A 1 225 ? 13.304 -16.204 0.741 1.00 88.81 225 GLY A C 1
ATOM 1725 O O . GLY A 1 225 ? 13.963 -15.520 1.519 1.00 88.81 225 GLY A O 1
ATOM 1726 N N . GLU A 1 226 ? 13.741 -16.545 -0.471 1.00 88.50 226 GLU A N 1
ATOM 1727 C CA . GLU A 1 226 ? 15.027 -16.111 -1.041 1.00 88.50 226 GLU A CA 1
ATOM 1728 C C . GLU A 1 226 ? 14.979 -14.702 -1.659 1.00 88.50 226 GLU A C 1
ATOM 1730 O O . GLU A 1 226 ? 16.008 -14.171 -2.068 1.00 88.50 226 GLU A O 1
ATOM 1735 N N . VAL A 1 227 ? 13.799 -14.071 -1.720 1.00 92.81 227 VAL A N 1
ATOM 1736 C CA . VAL A 1 227 ? 13.623 -12.745 -2.331 1.00 92.81 227 VAL A CA 1
ATOM 1737 C C . VAL A 1 227 ? 14.175 -11.645 -1.423 1.00 92.81 227 VAL A C 1
ATOM 1739 O O . VAL A 1 227 ? 14.800 -10.696 -1.896 1.00 92.81 227 VAL A O 1
ATOM 1742 N N . GLY A 1 228 ? 13.947 -11.759 -0.111 1.00 93.69 228 GLY A N 1
ATOM 1743 C CA . GLY A 1 228 ? 14.489 -10.842 0.892 1.00 93.69 228 GLY A CA 1
ATOM 1744 C C . GLY A 1 228 ? 13.455 -10.331 1.892 1.00 93.69 228 GLY A C 1
ATOM 1745 O O . GLY A 1 228 ? 12.425 -10.955 2.129 1.00 93.69 228 GLY A O 1
ATOM 1746 N N . ASN A 1 229 ? 13.742 -9.186 2.514 1.00 96.12 229 ASN A N 1
ATOM 1747 C CA . ASN A 1 229 ? 12.927 -8.636 3.599 1.00 96.12 229 ASN A CA 1
ATOM 1748 C C . ASN A 1 229 ? 12.159 -7.391 3.149 1.00 96.12 229 ASN A C 1
ATOM 1750 O O . ASN A 1 229 ? 12.759 -6.402 2.727 1.00 96.12 229 ASN A O 1
ATOM 1754 N N . VAL A 1 230 ? 10.843 -7.401 3.338 1.00 96.19 230 VAL A N 1
ATOM 1755 C CA . VAL A 1 230 ? 9.982 -6.233 3.152 1.00 96.19 230 VAL A CA 1
ATOM 1756 C C . VAL A 1 230 ? 9.699 -5.601 4.513 1.00 96.19 230 VAL A C 1
ATOM 1758 O O . VAL A 1 230 ? 9.269 -6.270 5.449 1.00 96.19 230 VAL A O 1
ATOM 1761 N N . THR A 1 231 ? 9.978 -4.304 4.651 1.00 96.19 231 THR A N 1
ATOM 1762 C CA . THR A 1 231 ? 9.713 -3.550 5.884 1.00 96.19 231 THR A CA 1
ATOM 1763 C C . THR A 1 231 ? 8.712 -2.447 5.601 1.00 96.19 231 THR A C 1
ATOM 1765 O O . THR A 1 231 ? 9.011 -1.548 4.822 1.00 96.19 231 THR A O 1
ATOM 1768 N N . VAL A 1 232 ? 7.559 -2.496 6.266 1.00 94.50 232 VAL A N 1
ATOM 1769 C CA . VAL A 1 232 ? 6.548 -1.438 6.215 1.00 94.50 232 VAL A CA 1
ATOM 1770 C C . VAL A 1 232 ? 6.763 -0.521 7.413 1.00 94.50 232 VAL A C 1
ATOM 1772 O O . VAL A 1 232 ? 6.625 -0.936 8.571 1.00 94.50 232 VAL A O 1
ATOM 1775 N N . ARG A 1 233 ? 7.135 0.731 7.145 1.00 90.50 233 ARG A N 1
ATOM 1776 C CA . ARG A 1 233 ? 7.362 1.749 8.175 1.00 90.50 233 ARG A CA 1
ATOM 1777 C C . ARG A 1 233 ? 6.031 2.254 8.754 1.00 90.50 233 ARG A C 1
ATOM 1779 O O . ARG A 1 233 ? 4.957 1.949 8.224 1.00 90.50 233 ARG A O 1
ATOM 1786 N N . PRO A 1 234 ? 6.071 3.020 9.862 1.00 83.69 234 PRO A N 1
ATOM 1787 C CA . PRO A 1 234 ? 4.900 3.746 10.329 1.00 83.69 234 PRO A CA 1
ATOM 1788 C C . PRO A 1 234 ? 4.339 4.610 9.197 1.00 83.69 234 PRO A C 1
ATOM 1790 O O . PRO A 1 234 ? 5.114 5.230 8.472 1.00 83.69 234 PRO A O 1
ATOM 1793 N N . PHE A 1 235 ? 3.012 4.629 9.061 1.00 86.69 235 PHE A N 1
ATOM 1794 C CA . PHE A 1 235 ? 2.260 5.441 8.088 1.00 86.69 235 PHE A CA 1
ATOM 1795 C C . PHE A 1 235 ? 2.391 5.034 6.614 1.00 86.69 235 PHE A C 1
ATOM 1797 O O . PHE A 1 235 ? 1.653 5.553 5.789 1.00 86.69 235 PHE A O 1
ATOM 1804 N N . GLU A 1 236 ? 3.264 4.085 6.265 1.00 88.25 236 GLU A N 1
ATOM 1805 C CA . GLU A 1 236 ? 3.251 3.499 4.920 1.00 88.25 236 GLU A CA 1
ATOM 1806 C C . GLU A 1 236 ? 2.084 2.511 4.787 1.00 88.25 236 GLU A C 1
ATOM 1808 O O . GLU A 1 236 ? 1.896 1.666 5.665 1.00 88.25 236 GLU A O 1
ATOM 1813 N N . GLU A 1 237 ? 1.336 2.581 3.686 1.00 88.94 237 GLU A N 1
ATOM 1814 C CA . GLU A 1 237 ? 0.324 1.583 3.320 1.00 88.94 237 GLU A CA 1
ATOM 1815 C C . GLU A 1 237 ? 1.010 0.268 2.889 1.00 88.94 237 GLU A C 1
ATOM 1817 O O . GLU A 1 237 ? 1.802 0.278 1.935 1.00 88.94 237 GLU A O 1
ATOM 1822 N N . PRO A 1 238 ? 0.735 -0.871 3.564 1.00 92.81 238 PRO A N 1
ATOM 1823 C CA . PRO A 1 238 ? 1.331 -2.164 3.232 1.00 92.81 238 PRO A CA 1
ATOM 1824 C C . PRO A 1 238 ? 1.260 -2.539 1.750 1.00 92.81 238 PRO A C 1
ATOM 1826 O O . PRO A 1 238 ? 2.271 -2.982 1.201 1.00 92.81 238 PRO A O 1
ATOM 1829 N N . ALA A 1 239 ? 0.124 -2.311 1.081 1.00 90.75 239 ALA A N 1
ATOM 1830 C CA . ALA A 1 239 ? -0.023 -2.642 -0.337 1.00 90.75 239 ALA A CA 1
ATOM 1831 C C . ALA A 1 239 ? 1.019 -1.926 -1.218 1.00 90.75 239 ALA A C 1
ATOM 1833 O O . ALA A 1 239 ? 1.658 -2.568 -2.053 1.00 90.75 239 ALA A O 1
ATOM 1834 N N . TYR A 1 240 ? 1.272 -0.632 -0.987 1.00 88.25 240 TYR A N 1
ATOM 1835 C CA . TYR A 1 240 ? 2.265 0.132 -1.752 1.00 88.25 240 TYR A CA 1
ATOM 1836 C C . TYR A 1 240 ? 3.695 -0.342 -1.509 1.00 88.25 240 TYR A C 1
ATOM 1838 O O . TYR A 1 240 ? 4.501 -0.406 -2.438 1.00 88.25 240 TYR A O 1
ATOM 1846 N N . VAL A 1 241 ? 4.029 -0.690 -0.266 1.00 91.56 241 VAL A N 1
ATOM 1847 C CA . VAL A 1 241 ? 5.370 -1.187 0.062 1.00 91.56 241 VAL A CA 1
ATOM 1848 C C . VAL A 1 241 ? 5.618 -2.548 -0.584 1.00 91.56 241 VAL A C 1
ATOM 1850 O O . VAL A 1 241 ? 6.711 -2.778 -1.102 1.00 91.56 241 VAL A O 1
ATOM 1853 N N . ILE A 1 242 ? 4.610 -3.424 -0.603 1.00 93.25 242 ILE A N 1
ATOM 1854 C CA . ILE A 1 242 ? 4.687 -4.737 -1.254 1.00 93.25 242 ILE A CA 1
ATOM 1855 C C . ILE A 1 242 ? 4.798 -4.584 -2.774 1.00 93.25 242 ILE A C 1
ATOM 1857 O O . ILE A 1 242 ? 5.650 -5.234 -3.374 1.00 93.25 242 ILE A O 1
ATOM 1861 N N . GLU A 1 243 ? 4.006 -3.715 -3.407 1.00 90.62 243 GLU A N 1
ATOM 1862 C CA . GLU A 1 243 ? 4.107 -3.419 -4.848 1.00 90.62 243 GLU A CA 1
ATOM 1863 C C . GLU A 1 243 ? 5.512 -2.902 -5.221 1.00 90.62 243 GLU A C 1
ATOM 1865 O O . GLU A 1 243 ? 6.143 -3.405 -6.159 1.00 90.62 243 GLU A O 1
ATOM 1870 N N . ARG A 1 244 ? 6.061 -1.972 -4.428 1.00 88.50 244 ARG A N 1
ATOM 1871 C CA . ARG A 1 244 ? 7.420 -1.435 -4.606 1.00 88.50 244 ARG A CA 1
ATOM 1872 C C . ARG A 1 244 ? 8.503 -2.496 -4.418 1.00 88.50 244 ARG A C 1
ATOM 1874 O O . ARG A 1 244 ? 9.442 -2.569 -5.204 1.00 88.50 244 ARG A O 1
ATOM 1881 N N . PHE A 1 245 ? 8.386 -3.321 -3.381 1.00 92.69 245 PHE A N 1
ATOM 1882 C CA . PHE A 1 245 ? 9.319 -4.418 -3.133 1.00 92.69 245 PHE A CA 1
ATOM 1883 C C . PHE A 1 245 ? 9.284 -5.445 -4.273 1.00 92.69 245 PHE A C 1
ATOM 1885 O O . PHE A 1 245 ? 10.326 -5.835 -4.789 1.00 92.69 245 PHE A O 1
ATOM 1892 N N . SER A 1 246 ? 8.085 -5.829 -4.713 1.00 91.81 246 SER A N 1
ATOM 1893 C CA . SER A 1 246 ? 7.882 -6.850 -5.748 1.00 91.81 246 SER A CA 1
ATOM 1894 C C . SER A 1 246 ? 8.389 -6.400 -7.116 1.00 91.81 246 SER A C 1
ATOM 1896 O O . SER A 1 246 ? 8.998 -7.189 -7.838 1.00 91.81 246 SER A O 1
ATOM 1898 N N . SER A 1 247 ? 8.184 -5.126 -7.458 1.00 87.44 247 SER A N 1
ATOM 1899 C CA . SER A 1 247 ? 8.723 -4.537 -8.689 1.00 87.44 247 SER A CA 1
ATOM 1900 C C . SER A 1 247 ? 10.248 -4.467 -8.682 1.00 87.44 247 SER A C 1
ATOM 1902 O O . SER A 1 247 ? 10.867 -4.841 -9.678 1.00 87.44 247 SER A O 1
ATOM 1904 N N . ALA A 1 248 ? 10.862 -4.085 -7.559 1.00 87.56 248 ALA A N 1
ATOM 1905 C CA . ALA A 1 248 ? 12.317 -4.102 -7.411 1.00 87.56 248 ALA A CA 1
ATOM 1906 C C . ALA A 1 248 ? 12.897 -5.526 -7.491 1.00 87.56 248 ALA A C 1
ATOM 1908 O O . ALA A 1 248 ? 13.880 -5.749 -8.193 1.00 87.56 248 ALA A O 1
ATOM 1909 N N . ALA A 1 249 ? 12.262 -6.498 -6.832 1.00 90.31 249 ALA A N 1
ATOM 1910 C CA . ALA A 1 249 ? 12.662 -7.902 -6.888 1.00 90.31 249 ALA A CA 1
ATOM 1911 C C . ALA A 1 249 ? 12.587 -8.461 -8.319 1.00 90.31 249 ALA A C 1
ATOM 1913 O O . ALA A 1 249 ? 13.552 -9.047 -8.806 1.00 90.31 249 ALA A O 1
ATOM 1914 N N . THR A 1 250 ? 11.482 -8.202 -9.026 1.00 87.94 250 THR A N 1
ATOM 1915 C CA . THR A 1 250 ? 11.307 -8.626 -10.426 1.00 87.94 250 THR A CA 1
ATOM 1916 C C . THR A 1 250 ? 12.351 -7.982 -11.342 1.00 87.94 250 THR A C 1
ATOM 1918 O O . THR A 1 250 ? 12.884 -8.642 -12.231 1.00 87.94 250 THR A O 1
ATOM 1921 N N . ALA A 1 251 ? 12.685 -6.706 -11.121 1.00 81.94 251 ALA A N 1
ATOM 1922 C CA . ALA A 1 251 ? 13.734 -6.016 -11.873 1.00 81.94 251 ALA A CA 1
ATOM 1923 C C . ALA A 1 251 ? 15.133 -6.609 -11.625 1.00 81.94 251 ALA A C 1
ATOM 1925 O O . ALA A 1 251 ? 15.966 -6.592 -12.525 1.00 81.94 251 ALA A O 1
ATOM 1926 N N . ALA A 1 252 ? 15.373 -7.178 -10.441 1.00 84.06 252 ALA A N 1
ATOM 1927 C CA . ALA A 1 252 ? 16.595 -7.907 -10.107 1.00 84.06 252 ALA A CA 1
ATOM 1928 C C . ALA A 1 252 ? 16.605 -9.366 -10.615 1.00 84.06 252 ALA A C 1
ATOM 1930 O O . ALA A 1 252 ? 17.528 -10.114 -10.304 1.00 84.06 252 ALA A O 1
ATOM 1931 N N . GLY A 1 253 ? 15.587 -9.791 -11.374 1.00 85.69 253 GLY A N 1
ATOM 1932 C CA . GLY A 1 253 ? 15.469 -11.156 -11.896 1.00 85.69 253 GLY A CA 1
ATOM 1933 C C . GLY A 1 253 ? 14.942 -12.179 -10.886 1.00 85.69 253 GLY A C 1
ATOM 1934 O O . GLY A 1 253 ? 14.932 -13.374 -11.177 1.00 85.69 253 GLY A O 1
ATOM 1935 N N . LEU A 1 254 ? 14.486 -11.734 -9.711 1.00 90.12 254 LEU A N 1
ATOM 1936 C CA . LEU A 1 254 ? 13.884 -12.607 -8.707 1.00 90.12 254 LEU A CA 1
ATOM 1937 C C . LEU A 1 254 ? 12.432 -12.919 -9.079 1.00 90.12 254 LEU A C 1
ATOM 1939 O O . LEU A 1 254 ? 11.702 -12.076 -9.605 1.00 90.12 254 LEU A O 1
ATOM 1943 N N . GLN A 1 255 ? 12.000 -14.143 -8.783 1.00 87.69 255 GLN A N 1
ATOM 1944 C CA . GLN A 1 255 ? 10.644 -14.593 -9.081 1.00 87.69 255 GLN A CA 1
ATOM 1945 C C . GLN A 1 255 ? 9.653 -14.026 -8.061 1.00 87.69 255 GLN A C 1
ATOM 1947 O O . GLN A 1 255 ? 9.757 -14.291 -6.866 1.00 87.69 255 GLN A O 1
ATOM 1952 N N . MET A 1 256 ? 8.667 -13.272 -8.550 1.00 90.75 256 MET A N 1
ATOM 1953 C CA . MET A 1 256 ? 7.550 -12.745 -7.766 1.00 90.75 256 MET A CA 1
ATOM 1954 C C . MET A 1 256 ? 6.226 -13.086 -8.446 1.00 90.75 256 MET A C 1
ATOM 1956 O O . MET A 1 256 ? 6.102 -13.022 -9.668 1.00 90.75 256 MET A O 1
ATOM 1960 N N . ASN A 1 257 ? 5.215 -13.425 -7.647 1.00 89.69 257 ASN A N 1
ATOM 1961 C CA . ASN A 1 257 ? 3.869 -13.730 -8.127 1.00 89.69 257 ASN A CA 1
ATOM 1962 C C . ASN A 1 257 ? 2.797 -13.080 -7.238 1.00 89.69 257 ASN A C 1
ATOM 1964 O O . ASN A 1 257 ? 3.082 -12.571 -6.152 1.00 89.69 257 ASN A O 1
ATOM 1968 N N . VAL A 1 258 ? 1.554 -13.074 -7.725 1.00 89.19 258 VAL A N 1
ATOM 1969 C CA . VAL A 1 258 ? 0.425 -12.419 -7.043 1.00 89.19 258 VAL A CA 1
ATOM 1970 C C . VAL A 1 258 ? 0.103 -13.097 -5.710 1.00 89.19 258 VAL A C 1
ATOM 1972 O O . VAL A 1 258 ? -0.163 -12.406 -4.735 1.00 89.19 258 VAL A O 1
ATOM 1975 N N . GLU A 1 259 ? 0.184 -14.425 -5.637 1.00 91.50 259 GLU A N 1
ATOM 1976 C CA . GLU A 1 259 ? -0.089 -15.192 -4.413 1.00 91.50 259 GLU A CA 1
ATOM 1977 C C . GLU A 1 259 ? 0.855 -14.798 -3.271 1.00 91.50 259 GLU A C 1
ATOM 1979 O O . GLU A 1 259 ? 0.408 -14.514 -2.163 1.00 91.50 259 GLU A O 1
ATOM 1984 N N . THR A 1 260 ? 2.152 -14.677 -3.561 1.00 93.06 260 THR A N 1
ATOM 1985 C CA . THR A 1 260 ? 3.169 -14.238 -2.593 1.00 93.06 260 THR A CA 1
ATOM 1986 C C . THR A 1 260 ? 2.882 -12.824 -2.099 1.00 93.06 260 THR A C 1
ATOM 1988 O O . THR A 1 260 ? 2.989 -12.539 -0.906 1.00 93.06 260 THR A O 1
ATOM 1991 N N . MET A 1 261 ? 2.485 -11.931 -3.008 1.00 94.00 261 MET A N 1
ATOM 1992 C CA . MET A 1 261 ? 2.120 -10.563 -2.654 1.00 94.00 261 MET A CA 1
ATOM 1993 C C . MET A 1 261 ? 0.870 -10.506 -1.765 1.00 94.00 261 MET A C 1
ATOM 1995 O O . MET A 1 261 ? 0.850 -9.747 -0.797 1.00 94.00 261 MET A O 1
ATOM 1999 N N . LEU A 1 262 ? -0.156 -11.309 -2.067 1.00 92.69 262 LEU A N 1
ATOM 2000 C CA . LEU A 1 262 ? -1.387 -11.383 -1.277 1.00 92.69 262 LEU A CA 1
ATOM 2001 C C . LEU A 1 262 ? -1.137 -11.985 0.108 1.00 92.69 262 LEU A C 1
ATOM 2003 O O . LEU A 1 262 ? -1.604 -11.421 1.091 1.00 92.69 262 LEU A O 1
ATOM 2007 N N . ALA A 1 263 ? -0.339 -13.049 0.206 1.00 93.81 263 ALA A N 1
ATOM 2008 C CA . ALA A 1 263 ? 0.052 -13.635 1.487 1.00 93.81 263 ALA A CA 1
ATOM 2009 C C . ALA A 1 263 ? 0.865 -12.648 2.344 1.00 93.81 263 ALA A C 1
ATOM 2011 O O . ALA A 1 263 ? 0.662 -12.544 3.556 1.00 93.81 263 ALA A O 1
ATOM 2012 N N . ALA A 1 264 ? 1.763 -11.875 1.721 1.00 95.69 264 ALA A N 1
ATOM 2013 C CA . ALA A 1 264 ? 2.480 -10.807 2.409 1.00 95.69 264 ALA A CA 1
ATOM 2014 C C . ALA A 1 264 ? 1.518 -9.719 2.908 1.00 95.69 264 ALA A C 1
ATOM 2016 O O . ALA A 1 264 ? 1.620 -9.300 4.062 1.00 95.69 264 ALA A O 1
ATOM 2017 N N . LEU A 1 265 ? 0.567 -9.290 2.070 1.00 95.25 265 LEU A N 1
ATOM 2018 C CA . LEU A 1 265 ? -0.438 -8.297 2.444 1.00 95.25 265 LEU A CA 1
ATOM 2019 C C . LEU A 1 265 ? -1.276 -8.793 3.621 1.00 95.25 265 LEU A C 1
ATOM 2021 O O . LEU A 1 265 ? -1.359 -8.100 4.628 1.00 95.25 265 LEU A O 1
ATOM 2025 N N . GLU A 1 266 ? -1.814 -10.008 3.539 1.00 94.38 266 GLU A N 1
ATOM 2026 C CA . GLU A 1 266 ? -2.581 -10.645 4.609 1.00 94.38 266 GLU A CA 1
ATOM 2027 C C . GLU A 1 266 ? -1.788 -10.688 5.922 1.00 94.38 266 GLU A C 1
ATOM 2029 O O . GLU A 1 266 ? -2.299 -10.314 6.981 1.00 94.38 266 GLU A O 1
ATOM 2034 N N . TRP A 1 267 ? -0.502 -11.051 5.862 1.00 96.00 267 TRP A N 1
ATOM 2035 C CA . TRP A 1 267 ? 0.360 -11.078 7.040 1.00 96.00 267 TRP A CA 1
ATOM 2036 C C . TRP A 1 267 ? 0.491 -9.705 7.712 1.00 96.00 267 TRP A C 1
ATOM 2038 O O . TRP A 1 267 ? 0.443 -9.625 8.948 1.00 96.00 267 TRP A O 1
ATOM 2048 N N . PHE A 1 268 ? 0.650 -8.632 6.925 1.00 95.50 268 PHE A N 1
ATOM 2049 C CA . PHE A 1 268 ? 0.696 -7.267 7.452 1.00 95.50 268 PHE A CA 1
ATOM 2050 C C . PHE A 1 268 ? -0.675 -6.823 7.963 1.00 95.50 268 PHE A C 1
ATOM 2052 O O . PHE A 1 268 ? -0.752 -6.329 9.084 1.00 95.50 268 PHE A O 1
ATOM 2059 N N . CYS A 1 269 ? -1.750 -7.044 7.208 1.00 91.94 269 CYS A N 1
ATOM 2060 C CA . CYS A 1 269 ? -3.101 -6.608 7.572 1.00 91.94 269 CYS A CA 1
ATOM 2061 C C . CYS A 1 269 ? -3.654 -7.326 8.810 1.00 91.94 269 CYS A C 1
ATOM 2063 O O . CYS A 1 269 ? -4.457 -6.767 9.548 1.00 91.94 269 CYS A O 1
ATOM 2065 N N . ALA A 1 270 ? -3.156 -8.526 9.120 1.00 90.94 270 ALA A N 1
ATOM 2066 C CA . ALA A 1 270 ? -3.438 -9.200 10.387 1.00 90.94 270 ALA A CA 1
ATOM 2067 C C . ALA A 1 270 ? -2.771 -8.529 11.610 1.00 90.94 270 ALA A C 1
ATOM 2069 O O . ALA A 1 270 ? -3.067 -8.883 12.751 1.00 90.94 270 ALA A O 1
ATOM 2070 N N . ARG A 1 271 ? -1.820 -7.609 11.398 1.00 91.00 271 ARG A N 1
ATOM 2071 C CA . ARG A 1 271 ? -0.975 -6.997 12.445 1.00 91.00 271 ARG A CA 1
ATOM 2072 C C . ARG A 1 271 ? -1.050 -5.473 12.491 1.00 91.00 271 ARG A C 1
ATOM 2074 O O . ARG A 1 271 ? -0.556 -4.883 13.451 1.00 91.00 271 ARG A O 1
ATOM 2081 N N . ARG A 1 272 ? -1.616 -4.840 11.467 1.00 88.12 272 ARG A N 1
ATOM 2082 C CA . ARG A 1 272 ? -1.813 -3.392 11.359 1.00 88.12 272 ARG A CA 1
ATOM 2083 C C . ARG A 1 272 ? -2.971 -3.084 10.424 1.00 88.12 272 ARG A C 1
ATOM 2085 O O . ARG A 1 272 ? -3.351 -3.931 9.623 1.00 88.12 272 ARG A O 1
ATOM 2092 N N . SER A 1 273 ? -3.458 -1.849 10.475 1.00 83.75 273 SER A N 1
ATOM 2093 C CA . SER A 1 273 ? -4.431 -1.379 9.495 1.00 83.75 273 SER A CA 1
ATOM 2094 C C . SER A 1 273 ? -3.881 -1.439 8.075 1.00 83.75 273 SER A C 1
ATOM 2096 O O . SER A 1 273 ? -2.712 -1.107 7.831 1.00 83.75 273 SER A O 1
ATOM 2098 N N . CYS A 1 274 ? -4.768 -1.821 7.165 1.00 87.88 274 CYS A N 1
ATOM 2099 C CA . CYS A 1 274 ? -4.602 -1.738 5.726 1.00 87.88 274 CYS A CA 1
ATOM 2100 C C . CYS A 1 274 ? -5.826 -1.043 5.150 1.00 87.88 274 CYS A C 1
ATOM 2102 O O . CYS A 1 274 ? -6.956 -1.332 5.551 1.00 87.88 274 CYS A O 1
ATOM 2104 N N . HIS A 1 275 ? -5.604 -0.156 4.192 1.00 84.19 275 HIS A N 1
ATOM 2105 C CA . HIS A 1 275 ? -6.669 0.655 3.608 1.00 84.19 275 HIS A CA 1
ATOM 2106 C C . HIS A 1 275 ? -6.827 0.416 2.111 1.00 84.19 275 HIS A C 1
ATOM 2108 O O . HIS A 1 275 ? -7.790 0.892 1.510 1.00 84.19 275 HIS A O 1
ATOM 2114 N N . ARG A 1 276 ? -5.904 -0.339 1.505 1.00 82.88 276 ARG A N 1
ATOM 2115 C CA . ARG A 1 276 ? -5.885 -0.589 0.068 1.00 82.88 276 ARG A CA 1
ATOM 2116 C C . ARG A 1 276 ? -5.637 -2.071 -0.239 1.00 82.88 276 ARG A C 1
ATOM 2118 O O . ARG A 1 276 ? -4.732 -2.670 0.338 1.00 82.88 276 ARG A O 1
ATOM 2125 N N . PRO A 1 277 ? -6.381 -2.667 -1.186 1.00 85.12 277 PRO A N 1
ATOM 2126 C CA . PRO A 1 277 ? -6.031 -3.970 -1.733 1.00 85.12 277 PRO A CA 1
ATOM 2127 C C . PRO A 1 277 ? -4.893 -3.854 -2.758 1.00 85.12 277 PRO A C 1
ATOM 2129 O O . PRO A 1 277 ? -4.704 -2.818 -3.399 1.00 85.12 277 PRO A O 1
ATOM 2132 N N . ILE A 1 278 ? -4.180 -4.953 -2.993 1.00 85.44 278 ILE A N 1
ATOM 2133 C CA . ILE A 1 278 ? -3.318 -5.065 -4.175 1.00 85.44 278 ILE A CA 1
ATOM 2134 C C . ILE A 1 278 ? -4.221 -5.190 -5.401 1.00 85.44 278 ILE A C 1
ATOM 2136 O O . ILE A 1 278 ? -5.066 -6.084 -5.472 1.00 85.44 278 ILE A O 1
ATOM 2140 N N . THR A 1 279 ? -4.075 -4.271 -6.356 1.00 80.88 279 THR A N 1
ATOM 2141 C CA . THR A 1 279 ? -4.903 -4.288 -7.565 1.00 80.88 279 THR A CA 1
ATOM 2142 C C . THR A 1 279 ? -4.394 -5.343 -8.544 1.00 80.88 279 THR A C 1
ATOM 2144 O O . THR A 1 279 ? -3.192 -5.572 -8.650 1.00 80.88 279 THR A O 1
ATOM 2147 N N . GLY A 1 280 ? -5.318 -6.009 -9.245 1.00 83.25 280 GLY A N 1
ATOM 2148 C CA . GLY A 1 280 ? -4.995 -7.024 -10.251 1.00 83.25 280 GLY A CA 1
ATOM 2149 C C . GLY A 1 280 ? -4.277 -6.459 -11.489 1.00 83.25 280 GLY A C 1
ATOM 2150 O O . GLY A 1 280 ? -3.975 -5.264 -11.548 1.00 83.25 280 GLY A O 1
ATOM 2151 N N . PRO A 1 281 ? -3.987 -7.304 -12.495 1.00 88.38 281 PRO A N 1
ATOM 2152 C CA . PRO A 1 281 ? -3.386 -6.855 -13.746 1.00 88.38 281 PRO A CA 1
ATOM 2153 C C . PRO A 1 281 ? -4.240 -5.790 -14.443 1.00 88.38 281 PRO A C 1
ATOM 2155 O O . PRO A 1 281 ? -5.452 -5.948 -14.574 1.00 88.38 281 PRO A O 1
ATOM 2158 N N . HIS A 1 282 ? -3.597 -4.736 -14.944 1.00 90.50 282 HIS A N 1
ATOM 2159 C CA . HIS A 1 282 ? -4.257 -3.689 -15.728 1.00 90.50 282 HIS A CA 1
ATOM 2160 C C . HIS A 1 282 ? -3.843 -3.797 -17.186 1.00 90.50 282 HIS A C 1
ATOM 2162 O O . HIS A 1 282 ? -2.651 -3.891 -17.477 1.00 90.50 282 HIS A O 1
ATOM 2168 N N . ARG A 1 283 ? -4.814 -3.743 -18.100 1.00 93.62 283 ARG A N 1
ATOM 2169 C CA . ARG A 1 283 ? -4.587 -3.773 -19.549 1.00 93.62 283 ARG A CA 1
ATOM 2170 C C . ARG A 1 283 ? -4.952 -2.428 -20.169 1.00 93.62 283 ARG A C 1
ATOM 2172 O O . ARG A 1 283 ? -5.982 -1.855 -19.821 1.00 93.62 283 ARG A O 1
ATOM 2179 N N . LEU A 1 284 ? -4.130 -1.953 -21.098 1.00 93.38 284 LEU A N 1
ATOM 2180 C CA . LEU A 1 284 ? -4.409 -0.813 -21.971 1.00 93.38 284 LEU A CA 1
ATOM 2181 C C . LEU A 1 284 ? -4.235 -1.250 -23.428 1.00 93.38 284 LEU A C 1
ATOM 2183 O O . LEU A 1 284 ? -3.298 -1.971 -23.766 1.00 93.38 284 LEU A O 1
ATOM 2187 N N . VAL A 1 285 ? -5.168 -0.839 -24.284 1.00 92.50 285 VAL A N 1
ATOM 2188 C CA . VAL A 1 285 ? -5.093 -1.045 -25.734 1.00 92.50 285 VAL A CA 1
ATOM 2189 C C . VAL A 1 285 ? -4.541 0.229 -26.362 1.00 92.50 285 VAL A C 1
ATOM 2191 O O . VAL A 1 285 ? -5.106 1.305 -26.178 1.00 92.50 285 VAL A O 1
ATOM 2194 N N . VAL A 1 286 ? -3.437 0.104 -27.093 1.00 90.62 286 VAL A N 1
ATOM 2195 C CA . VAL A 1 286 ? -2.799 1.193 -27.832 1.00 90.62 286 VAL A CA 1
ATOM 2196 C C . VAL A 1 286 ? -3.195 1.052 -29.295 1.00 90.62 286 VAL A C 1
ATOM 2198 O O . VAL A 1 286 ? -2.766 0.125 -29.987 1.00 90.62 286 VAL A O 1
ATOM 2201 N N . ASN A 1 287 ? -4.062 1.957 -29.747 1.00 85.31 287 ASN A N 1
ATOM 2202 C CA . ASN A 1 287 ? -4.673 1.904 -31.073 1.00 85.31 287 ASN A CA 1
ATOM 2203 C C . ASN A 1 287 ? -3.621 1.784 -32.181 1.00 85.31 287 ASN A C 1
ATOM 2205 O O . ASN A 1 287 ? -2.721 2.613 -32.284 1.00 85.31 287 ASN A O 1
ATOM 2209 N N . GLY A 1 288 ? -3.763 0.750 -33.014 1.00 83.12 288 GLY A N 1
ATOM 2210 C CA . GLY A 1 288 ? -2.873 0.496 -34.147 1.00 83.12 288 GLY A CA 1
ATOM 2211 C C . GLY A 1 288 ? -1.485 -0.041 -33.786 1.00 83.12 288 GLY A C 1
ATOM 2212 O O . GLY A 1 288 ? -0.691 -0.216 -34.698 1.00 83.12 288 GLY A O 1
ATOM 2213 N N . VAL A 1 289 ? -1.192 -0.308 -32.505 1.00 87.06 289 VAL A N 1
ATOM 2214 C CA . VAL A 1 289 ? 0.116 -0.818 -32.049 1.00 87.06 289 VAL A CA 1
ATOM 2215 C C . VAL A 1 289 ? -0.018 -2.173 -31.355 1.00 87.06 289 VAL A C 1
ATOM 2217 O O . VAL A 1 289 ? 0.680 -3.114 -31.717 1.00 87.06 289 VAL A O 1
ATOM 2220 N N . GLY A 1 290 ? -0.905 -2.295 -30.359 1.00 88.00 290 GLY A N 1
ATOM 2221 C CA . GLY A 1 290 ? -1.051 -3.532 -29.587 1.00 88.00 290 GLY A CA 1
ATOM 2222 C C . GLY A 1 290 ? -1.651 -3.334 -28.196 1.00 88.00 290 GLY A C 1
ATOM 2223 O O . GLY A 1 290 ? -2.277 -2.315 -27.905 1.00 88.00 290 GLY A O 1
ATOM 2224 N N . ASN A 1 291 ? -1.478 -4.325 -27.321 1.00 90.81 291 ASN A N 1
ATOM 2225 C CA . ASN A 1 291 ? -1.905 -4.266 -25.926 1.00 90.81 291 ASN A CA 1
ATOM 2226 C C . ASN A 1 291 ? -0.696 -4.200 -24.981 1.00 90.81 291 ASN A C 1
ATOM 2228 O O . ASN A 1 291 ? 0.360 -4.771 -25.225 1.00 90.81 291 ASN A O 1
ATOM 2232 N N . ILE A 1 292 ? -0.868 -3.498 -23.869 1.00 93.38 292 ILE A N 1
ATOM 2233 C CA . ILE A 1 292 ? 0.095 -3.446 -22.774 1.00 93.38 292 ILE A CA 1
ATOM 2234 C C . ILE A 1 292 ? -0.617 -3.934 -21.513 1.00 93.38 292 ILE A C 1
ATOM 2236 O O . ILE A 1 292 ? -1.723 -3.492 -21.201 1.00 93.38 292 ILE A O 1
ATOM 2240 N N . THR A 1 293 ? -0.002 -4.876 -20.801 1.00 92.75 293 THR A N 1
ATOM 2241 C CA . THR A 1 293 ? -0.534 -5.413 -19.543 1.00 92.75 293 THR A CA 1
ATOM 2242 C C . THR A 1 293 ? 0.503 -5.249 -18.446 1.00 92.75 293 THR A C 1
ATOM 2244 O O . THR A 1 293 ? 1.613 -5.758 -18.568 1.00 92.75 293 THR A O 1
ATOM 2247 N N . VAL A 1 294 ? 0.136 -4.566 -17.363 1.00 90.69 294 VAL A N 1
ATOM 2248 C CA . VAL A 1 294 ? 0.996 -4.381 -16.189 1.00 90.69 294 VAL A CA 1
ATOM 2249 C C . VAL A 1 294 ? 0.486 -5.269 -15.061 1.00 90.69 294 VAL A C 1
ATOM 2251 O O . VAL A 1 294 ? -0.610 -5.054 -14.538 1.00 90.69 294 VAL A O 1
ATOM 2254 N N . ARG A 1 295 ? 1.285 -6.265 -14.668 1.00 89.94 295 ARG A N 1
ATOM 2255 C CA . ARG A 1 295 ? 0.973 -7.169 -13.549 1.00 89.94 295 ARG A CA 1
ATOM 2256 C C . ARG A 1 295 ? 1.296 -6.524 -12.194 1.00 89.94 295 ARG A C 1
ATOM 2258 O O . ARG A 1 295 ? 2.138 -5.627 -12.146 1.00 89.94 295 ARG A O 1
ATOM 2265 N N . PRO A 1 296 ? 0.695 -6.973 -11.075 1.00 85.06 296 PRO A N 1
ATOM 2266 C CA . PRO A 1 296 ? 0.850 -6.321 -9.765 1.00 85.06 296 PRO A CA 1
ATOM 2267 C C . PRO A 1 296 ? 2.309 -6.191 -9.298 1.00 85.06 296 PRO A C 1
ATOM 2269 O O . PRO A 1 296 ? 2.698 -5.160 -8.759 1.00 85.06 296 PRO A O 1
ATOM 2272 N N . PHE A 1 297 ? 3.146 -7.180 -9.608 1.00 84.69 297 PHE A N 1
ATOM 2273 C CA . PHE A 1 297 ? 4.577 -7.209 -9.286 1.00 84.69 297 PHE A CA 1
ATOM 2274 C C . PHE A 1 297 ? 5.475 -6.471 -10.296 1.00 84.69 297 PHE A C 1
ATOM 2276 O O . PHE A 1 297 ? 6.691 -6.530 -10.177 1.00 84.69 297 PHE A O 1
ATOM 2283 N N . GLN A 1 298 ? 4.917 -5.794 -11.302 1.00 86.25 298 GLN A N 1
ATOM 2284 C CA . GLN A 1 298 ? 5.683 -5.051 -12.308 1.00 86.25 298 GLN A CA 1
ATOM 2285 C C . GLN A 1 298 ? 5.562 -3.539 -12.098 1.00 86.25 298 GLN A C 1
ATOM 2287 O O . GLN A 1 298 ? 4.487 -3.038 -11.767 1.00 86.25 298 GLN A O 1
ATOM 2292 N N . ASP A 1 299 ? 6.657 -2.812 -12.341 1.00 86.75 299 ASP A N 1
ATOM 2293 C CA . ASP A 1 299 ? 6.668 -1.345 -12.378 1.00 86.75 299 ASP A CA 1
ATOM 2294 C C . ASP A 1 299 ? 5.997 -0.837 -13.670 1.00 86.75 299 ASP A C 1
ATOM 2296 O O . ASP A 1 299 ? 6.456 -1.191 -14.762 1.00 86.75 299 ASP A O 1
ATOM 2300 N N . PRO A 1 300 ? 4.945 0.004 -13.592 1.00 90.56 300 PRO A N 1
ATOM 2301 C CA . PRO A 1 300 ? 4.251 0.509 -14.776 1.00 90.56 300 PRO A CA 1
ATOM 2302 C C . PRO A 1 300 ? 5.167 1.231 -15.764 1.00 90.56 300 PRO A C 1
ATOM 2304 O O . PRO A 1 300 ? 5.062 1.009 -16.969 1.00 90.56 300 PRO A O 1
ATOM 2307 N N . ALA A 1 301 ? 6.099 2.054 -15.274 1.00 88.06 301 ALA A N 1
ATOM 2308 C CA . ALA A 1 301 ? 7.001 2.794 -16.147 1.00 88.06 301 ALA A CA 1
ATOM 2309 C C . ALA A 1 301 ? 7.925 1.846 -16.927 1.00 88.06 301 ALA A C 1
ATOM 2311 O O . ALA A 1 301 ? 8.150 2.061 -18.114 1.00 88.06 301 ALA A O 1
ATOM 2312 N N . ALA A 1 302 ? 8.425 0.771 -16.301 1.00 85.69 302 ALA A N 1
ATOM 2313 C CA . ALA A 1 302 ? 9.307 -0.195 -16.964 1.00 85.69 302 ALA A CA 1
ATOM 2314 C C . ALA A 1 302 ? 8.583 -0.978 -18.065 1.00 85.69 302 ALA A C 1
ATOM 2316 O O . ALA A 1 302 ? 9.151 -1.235 -19.126 1.00 85.69 302 ALA A O 1
ATOM 2317 N N . VAL A 1 303 ? 7.313 -1.324 -17.836 1.00 89.44 303 VAL A N 1
ATOM 2318 C CA . VAL A 1 303 ? 6.488 -1.989 -18.851 1.00 89.44 303 VAL A CA 1
ATOM 2319 C C . VAL A 1 303 ? 6.181 -1.038 -20.014 1.00 89.44 303 VAL A C 1
ATOM 2321 O O . VAL A 1 303 ? 6.292 -1.447 -21.168 1.00 89.44 303 VAL A O 1
ATOM 2324 N N . VAL A 1 304 ? 5.855 0.232 -19.733 1.00 90.81 304 VAL A N 1
ATOM 2325 C CA . VAL A 1 304 ? 5.614 1.255 -20.768 1.00 90.81 304 VAL A CA 1
ATOM 2326 C C . VAL A 1 304 ? 6.866 1.512 -21.606 1.00 90.81 304 VAL A C 1
ATOM 2328 O O . VAL A 1 304 ? 6.765 1.570 -22.829 1.00 90.81 304 VAL A O 1
ATOM 2331 N N . GLU A 1 305 ? 8.041 1.633 -20.984 1.00 87.31 305 GLU A N 1
ATOM 2332 C CA . GLU A 1 305 ? 9.319 1.796 -21.693 1.00 87.31 305 GLU A CA 1
ATOM 2333 C C . GLU A 1 305 ? 9.610 0.605 -22.610 1.00 87.31 305 GLU A C 1
ATOM 2335 O O . GLU A 1 305 ? 9.869 0.815 -23.794 1.00 87.31 305 GLU A O 1
ATOM 2340 N N . ARG A 1 306 ? 9.460 -0.632 -22.114 1.00 86.25 306 ARG A N 1
ATOM 2341 C CA . ARG A 1 306 ? 9.669 -1.844 -22.921 1.00 86.25 306 ARG A CA 1
ATOM 2342 C C . ARG A 1 306 ? 8.719 -1.922 -24.109 1.00 86.25 306 ARG A C 1
ATOM 2344 O O . ARG A 1 306 ? 9.160 -2.152 -25.230 1.00 86.25 306 ARG A O 1
ATOM 2351 N N . PHE A 1 307 ? 7.425 -1.717 -23.869 1.00 90.31 307 PHE A N 1
ATOM 2352 C CA . PHE A 1 307 ? 6.417 -1.723 -24.928 1.00 90.31 307 PHE A CA 1
ATOM 2353 C C . PHE A 1 307 ? 6.719 -0.654 -25.987 1.00 90.31 307 PHE A C 1
ATOM 2355 O O . PHE A 1 307 ? 6.652 -0.922 -27.183 1.00 90.31 307 PHE A O 1
ATOM 2362 N N . SER A 1 308 ? 7.102 0.547 -25.548 1.00 89.06 308 SER A N 1
ATOM 2363 C CA . SER A 1 308 ? 7.410 1.671 -26.437 1.00 89.06 308 SER A CA 1
ATOM 2364 C C . SER A 1 308 ? 8.669 1.426 -27.264 1.00 89.06 308 SER A C 1
ATOM 2366 O O . SER A 1 308 ? 8.668 1.724 -28.455 1.00 89.06 308 SER A O 1
ATOM 2368 N N . ALA A 1 309 ? 9.708 0.842 -26.657 1.00 83.94 309 ALA A N 1
ATOM 2369 C CA . ALA A 1 309 ? 10.927 0.431 -27.346 1.00 83.94 309 ALA A CA 1
ATOM 2370 C C . ALA A 1 309 ? 10.632 -0.605 -28.433 1.00 83.94 309 ALA A C 1
ATOM 2372 O O . ALA A 1 309 ? 10.999 -0.397 -29.586 1.00 83.94 309 ALA A O 1
ATOM 2373 N N . GLN A 1 310 ? 9.882 -1.658 -28.101 1.00 84.19 310 GLN A N 1
ATOM 2374 C CA . GLN A 1 310 ? 9.500 -2.687 -29.068 1.00 84.19 310 GLN A CA 1
ATOM 2375 C C . GLN A 1 310 ? 8.624 -2.124 -30.198 1.00 84.19 310 GLN A C 1
ATOM 2377 O O . GLN A 1 310 ? 8.842 -2.427 -31.369 1.00 84.19 310 GLN A O 1
ATOM 2382 N N . ALA A 1 311 ? 7.655 -1.263 -29.878 1.00 85.44 311 ALA A N 1
ATOM 2383 C CA . ALA A 1 311 ? 6.810 -0.622 -30.879 1.00 85.44 311 ALA A CA 1
ATOM 2384 C C . ALA A 1 311 ? 7.615 0.311 -31.807 1.00 85.44 311 ALA A C 1
ATOM 2386 O O . ALA A 1 311 ? 7.424 0.284 -33.024 1.00 85.44 311 ALA A O 1
ATOM 2387 N N . SER A 1 312 ? 8.552 1.087 -31.255 1.00 83.81 312 SER A N 1
ATOM 2388 C CA . SER A 1 312 ? 9.473 1.938 -32.021 1.00 83.81 312 SER A CA 1
ATOM 2389 C C . SER A 1 312 ? 10.383 1.110 -32.934 1.00 83.81 312 SER A C 1
ATOM 2391 O O . SER A 1 312 ? 10.508 1.406 -34.123 1.00 83.81 312 SER A O 1
ATOM 2393 N N . GLU A 1 313 ? 10.938 0.002 -32.430 1.00 76.94 313 GLU A N 1
ATOM 2394 C CA . GLU A 1 313 ? 11.701 -0.957 -33.239 1.00 76.94 313 GLU A CA 1
ATOM 2395 C C . GLU A 1 313 ? 10.852 -1.564 -34.362 1.00 76.94 313 GLU A C 1
ATOM 2397 O O . GLU A 1 313 ? 11.369 -1.814 -35.450 1.00 76.94 313 GLU A O 1
ATOM 2402 N N . MET A 1 314 ? 9.541 -1.732 -34.152 1.00 74.62 314 MET A N 1
ATOM 2403 C CA . MET A 1 314 ? 8.587 -2.151 -35.182 1.00 74.62 314 MET A CA 1
ATOM 2404 C C . MET A 1 314 ? 8.193 -1.032 -36.164 1.00 74.62 314 MET A C 1
ATOM 2406 O O . MET A 1 314 ? 7.530 -1.302 -37.165 1.00 74.62 314 MET A O 1
ATOM 2410 N N . GLY A 1 315 ? 8.691 0.192 -35.990 1.00 78.62 315 GLY A N 1
ATOM 2411 C CA . GLY A 1 315 ? 8.418 1.329 -36.871 1.00 78.62 315 GLY A CA 1
ATOM 2412 C C . GLY A 1 315 ? 7.135 2.089 -36.531 1.00 78.62 315 GLY A C 1
ATOM 2413 O O . GLY A 1 315 ? 6.736 2.968 -37.294 1.00 78.62 315 GLY A O 1
ATOM 2414 N N . TYR A 1 316 ? 6.494 1.787 -35.399 1.00 83.31 316 TYR A N 1
ATOM 2415 C CA . TYR A 1 316 ? 5.390 2.599 -34.899 1.00 83.31 316 TYR A CA 1
ATOM 2416 C C . TYR A 1 316 ? 5.921 3.920 -34.333 1.00 83.31 316 TYR A C 1
ATOM 2418 O O . TYR A 1 316 ? 6.902 3.955 -33.590 1.00 83.31 316 TYR A O 1
ATOM 2426 N N . GLY A 1 317 ? 5.248 5.026 -34.657 1.00 80.94 317 GLY A N 1
ATOM 2427 C CA . GLY A 1 317 ? 5.604 6.360 -34.173 1.00 80.94 317 GLY A CA 1
ATOM 2428 C C . GLY A 1 317 ? 5.197 6.583 -32.717 1.00 80.94 317 GLY A C 1
ATOM 2429 O O . GLY A 1 317 ? 4.214 7.274 -32.457 1.00 80.94 317 GLY A O 1
ATOM 2430 N N . ILE A 1 318 ? 5.936 6.010 -31.765 1.00 83.94 318 ILE A N 1
ATOM 2431 C CA . ILE A 1 318 ? 5.718 6.265 -30.336 1.00 83.94 318 ILE A CA 1
ATOM 2432 C C . ILE A 1 318 ? 6.389 7.580 -29.931 1.00 83.94 318 ILE A C 1
ATOM 2434 O O . ILE A 1 318 ? 7.590 7.770 -30.114 1.00 83.94 318 ILE A O 1
ATOM 2438 N N . THR A 1 319 ? 5.607 8.497 -29.360 1.00 84.81 319 THR A N 1
ATOM 2439 C CA . THR A 1 319 ? 6.094 9.785 -28.848 1.00 84.81 319 THR A CA 1
ATOM 2440 C C . THR A 1 319 ? 6.236 9.760 -27.326 1.00 84.81 319 THR A C 1
ATOM 2442 O O . THR A 1 319 ? 5.630 8.936 -26.639 1.00 84.81 319 THR A O 1
ATOM 2445 N N . ALA A 1 320 ? 7.005 10.704 -26.774 1.00 82.56 320 ALA A N 1
ATOM 2446 C CA . ALA A 1 320 ? 7.109 10.878 -25.323 1.00 82.56 320 ALA A CA 1
ATOM 2447 C C . ALA A 1 320 ? 5.742 11.178 -24.674 1.00 82.56 320 ALA A C 1
ATOM 2449 O O . ALA A 1 320 ? 5.443 10.647 -23.606 1.00 82.56 320 ALA A O 1
ATOM 2450 N N . ASP A 1 321 ? 4.887 11.955 -25.346 1.00 85.12 321 ASP A N 1
ATOM 2451 C CA . ASP A 1 321 ? 3.533 12.255 -24.869 1.00 85.12 321 ASP A CA 1
ATOM 2452 C C . ASP A 1 321 ? 2.656 11.000 -24.815 1.00 85.12 321 ASP A C 1
ATOM 2454 O O . ASP A 1 321 ? 1.941 10.790 -23.836 1.00 85.12 321 ASP A O 1
ATOM 2458 N N . ALA A 1 322 ? 2.756 10.118 -25.817 1.00 88.81 322 ALA A N 1
ATOM 2459 C CA . ALA A 1 322 ? 2.044 8.843 -25.807 1.00 88.81 322 ALA A CA 1
ATOM 2460 C C . ALA A 1 322 ? 2.488 7.965 -24.626 1.00 88.81 322 ALA A C 1
ATOM 2462 O O . ALA A 1 322 ? 1.651 7.370 -23.950 1.00 88.81 322 ALA A O 1
ATOM 2463 N N . MET A 1 323 ? 3.788 7.924 -24.315 1.00 89.81 323 MET A N 1
ATOM 2464 C CA . MET A 1 323 ? 4.285 7.213 -23.131 1.00 89.81 323 MET A CA 1
ATOM 2465 C C . MET A 1 323 ? 3.763 7.807 -21.827 1.00 89.81 323 MET A C 1
ATOM 2467 O O . MET A 1 323 ? 3.401 7.057 -20.922 1.00 89.81 323 MET A O 1
ATOM 2471 N N . LEU A 1 324 ? 3.708 9.136 -21.717 1.00 88.25 324 LEU A N 1
ATOM 2472 C CA . LEU A 1 324 ? 3.160 9.805 -20.538 1.00 88.25 324 LEU A CA 1
ATOM 2473 C C . LEU A 1 324 ? 1.673 9.492 -20.362 1.00 88.25 324 LEU A C 1
ATOM 2475 O O . LEU A 1 324 ? 1.247 9.235 -19.241 1.00 88.25 324 LEU A O 1
ATOM 2479 N N . GLN A 1 325 ? 0.902 9.434 -21.449 1.00 90.25 325 GLN A N 1
ATOM 2480 C CA . GLN A 1 325 ? -0.503 9.021 -21.415 1.00 90.25 325 GLN A CA 1
ATOM 2481 C C . GLN A 1 325 ? -0.658 7.554 -20.993 1.00 90.25 325 GLN A C 1
ATOM 2483 O O . GLN A 1 325 ? -1.477 7.252 -20.125 1.00 90.25 325 GLN A O 1
ATOM 2488 N N . MET A 1 326 ? 0.158 6.651 -21.550 1.00 93.62 326 MET A N 1
ATOM 2489 C CA . MET A 1 326 ? 0.181 5.240 -21.148 1.00 93.62 326 MET A CA 1
ATOM 2490 C C . MET A 1 326 ? 0.527 5.089 -19.663 1.00 93.62 326 MET A C 1
ATOM 2492 O O . MET A 1 326 ? -0.140 4.347 -18.945 1.00 93.62 326 MET A O 1
ATOM 2496 N N . LEU A 1 327 ? 1.540 5.815 -19.182 1.00 91.94 327 LEU A N 1
ATOM 2497 C CA . LEU A 1 327 ? 1.924 5.789 -17.776 1.00 91.94 327 LEU A CA 1
ATOM 2498 C C . LEU A 1 327 ? 0.818 6.377 -16.888 1.00 91.94 327 LEU A C 1
ATOM 2500 O O . LEU A 1 327 ? 0.460 5.742 -15.900 1.00 91.94 327 LEU A O 1
ATOM 2504 N N . SER A 1 328 ? 0.230 7.522 -17.257 1.00 89.94 328 SER A N 1
ATOM 2505 C CA . SER A 1 328 ? -0.883 8.149 -16.524 1.00 89.94 328 SER A CA 1
ATOM 2506 C C . SER A 1 328 ? -2.050 7.184 -16.349 1.00 89.94 328 SER A C 1
ATOM 2508 O O . SER A 1 328 ? -2.530 7.004 -15.233 1.00 89.94 328 SER A O 1
ATOM 2510 N N . TYR A 1 329 ? -2.435 6.479 -17.419 1.00 93.38 329 TYR A N 1
ATOM 2511 C CA . TYR A 1 329 ? -3.493 5.472 -17.367 1.00 93.38 329 TYR A CA 1
ATOM 2512 C C . TYR A 1 329 ? -3.259 4.435 -16.258 1.00 93.38 329 TYR A C 1
ATOM 2514 O O . TYR A 1 329 ? -4.180 4.112 -15.502 1.00 93.38 329 TYR A O 1
ATOM 2522 N N . PHE A 1 330 ? -2.032 3.918 -16.135 1.00 92.06 330 PHE A N 1
ATOM 2523 C CA . PHE A 1 330 ? -1.701 2.954 -15.088 1.00 92.06 330 PHE A CA 1
ATOM 2524 C C . PHE A 1 330 ? -1.581 3.615 -13.711 1.00 92.06 330 PHE A C 1
ATOM 2526 O O . PHE A 1 330 ? -2.115 3.073 -12.746 1.00 92.06 330 PHE A O 1
ATOM 2533 N N . CYS A 1 331 ? -0.947 4.783 -13.605 1.00 88.44 331 CYS A N 1
ATOM 2534 C CA . CYS A 1 331 ? -0.738 5.469 -12.326 1.00 88.44 331 CYS A CA 1
ATOM 2535 C C . CYS A 1 331 ? -2.029 5.989 -11.682 1.00 88.44 331 CYS A C 1
ATOM 2537 O O . CYS A 1 331 ? -2.099 6.120 -10.466 1.00 88.44 331 CYS A O 1
ATOM 2539 N N . GLU A 1 332 ? -3.074 6.239 -12.470 1.00 86.75 332 GLU A N 1
ATOM 2540 C CA . GLU A 1 332 ? -4.417 6.534 -11.955 1.00 86.75 332 GLU A CA 1
ATOM 2541 C C . GLU A 1 332 ? -5.070 5.324 -11.265 1.00 86.75 332 GLU A C 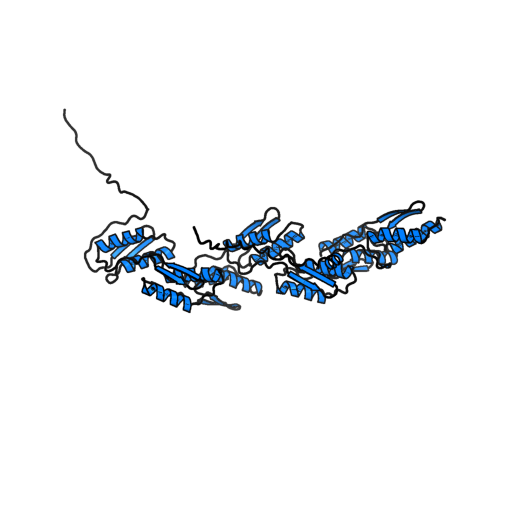1
ATOM 2543 O O . GLU A 1 332 ? -5.975 5.483 -10.450 1.00 86.75 332 GLU A O 1
ATOM 2548 N N . ARG A 1 333 ? -4.647 4.101 -11.606 1.00 86.44 333 ARG A N 1
ATOM 2549 C CA . ARG A 1 333 ? -5.293 2.841 -11.185 1.00 86.44 333 ARG A CA 1
ATOM 2550 C C . ARG A 1 333 ? -4.453 2.038 -10.194 1.00 86.44 333 ARG A C 1
ATOM 2552 O O . ARG A 1 333 ? -4.954 1.123 -9.531 1.00 86.44 333 ARG A O 1
ATOM 2559 N N . ARG A 1 334 ? -3.162 2.343 -10.091 1.00 82.25 334 ARG A N 1
ATOM 2560 C CA . ARG A 1 334 ? -2.216 1.680 -9.191 1.00 82.25 334 ARG A CA 1
ATOM 2561 C C . ARG A 1 334 ? -1.045 2.587 -8.860 1.00 82.25 334 ARG A C 1
ATOM 2563 O O . ARG A 1 334 ? -0.808 3.582 -9.534 1.00 82.25 334 ARG A O 1
ATOM 2570 N N . SER A 1 335 ? -0.280 2.195 -7.849 1.00 75.62 335 SER A N 1
ATOM 2571 C CA . SER A 1 335 ? 0.929 2.919 -7.499 1.00 75.62 335 SER A CA 1
ATOM 2572 C C . SER A 1 335 ? 1.940 2.913 -8.647 1.00 75.62 335 SER A C 1
ATOM 2574 O O . SER A 1 335 ? 2.140 1.913 -9.347 1.00 75.62 335 SER A O 1
ATOM 2576 N N . CYS A 1 336 ? 2.579 4.066 -8.814 1.00 80.19 336 CYS A N 1
ATOM 2577 C CA . CYS A 1 336 ? 3.726 4.266 -9.679 1.00 80.19 336 CYS A CA 1
ATOM 2578 C C . CYS A 1 336 ? 4.865 4.812 -8.834 1.00 80.19 336 CYS A C 1
ATOM 2580 O O . CYS A 1 336 ? 4.727 5.840 -8.173 1.00 80.19 336 CYS A O 1
ATOM 2582 N N . HIS A 1 337 ? 5.996 4.117 -8.851 1.00 72.56 337 HIS A N 1
ATOM 2583 C CA . HIS A 1 337 ? 7.146 4.474 -8.022 1.00 72.56 337 HIS A CA 1
ATOM 2584 C C . HIS A 1 337 ? 8.231 5.194 -8.817 1.00 72.56 337 HIS A C 1
ATOM 2586 O O . HIS A 1 337 ? 9.091 5.860 -8.241 1.00 72.56 337 HIS A O 1
ATOM 2592 N N . ARG A 1 338 ? 8.182 5.072 -10.145 1.00 75.38 338 ARG A N 1
ATOM 2593 C CA . ARG A 1 338 ? 9.194 5.578 -11.056 1.00 75.38 338 ARG A CA 1
ATOM 2594 C C . ARG A 1 338 ? 8.570 6.491 -12.103 1.00 75.38 338 ARG A C 1
ATOM 2596 O O . ARG A 1 338 ? 7.462 6.257 -12.581 1.00 75.38 338 ARG A O 1
ATOM 2603 N N . ARG A 1 339 ? 9.307 7.537 -12.469 1.00 77.94 339 ARG A N 1
ATOM 2604 C CA . ARG A 1 339 ? 9.004 8.367 -13.640 1.00 77.94 339 ARG A CA 1
ATOM 2605 C C . ARG A 1 339 ? 9.614 7.727 -14.887 1.00 77.94 339 ARG A C 1
ATOM 2607 O O . ARG A 1 339 ? 10.593 6.989 -14.779 1.00 77.94 339 ARG A O 1
ATOM 2614 N N . LEU A 1 340 ? 9.074 8.044 -16.062 1.00 78.81 340 LEU A N 1
ATOM 2615 C CA . LEU A 1 340 ? 9.741 7.700 -17.318 1.00 78.81 340 LEU A CA 1
ATOM 2616 C C . LEU A 1 340 ? 11.152 8.291 -17.328 1.00 78.81 340 LEU A C 1
ATOM 2618 O O . LEU A 1 340 ? 11.359 9.438 -16.922 1.00 78.81 340 LEU A O 1
ATOM 2622 N N . THR A 1 341 ? 12.115 7.499 -17.782 1.00 74.88 341 THR A N 1
ATOM 2623 C CA . THR A 1 341 ? 13.497 7.951 -17.917 1.00 74.88 341 THR A CA 1
ATOM 2624 C C . THR A 1 341 ? 13.566 8.994 -19.027 1.00 74.88 341 THR A C 1
ATOM 2626 O O . THR A 1 341 ? 13.013 8.772 -20.095 1.00 74.88 341 THR A O 1
ATOM 2629 N N . GLY A 1 342 ? 14.220 10.134 -18.789 1.00 75.88 342 GLY A N 1
ATOM 2630 C CA . GLY A 1 342 ? 14.451 11.146 -19.825 1.00 75.88 342 GLY A CA 1
ATOM 2631 C C . GLY A 1 342 ? 15.464 10.692 -20.889 1.00 75.88 342 GLY A C 1
ATOM 2632 O O . GLY A 1 342 ? 16.071 9.627 -20.752 1.00 75.88 342 GLY A O 1
ATOM 2633 N N . PRO A 1 343 ? 15.673 11.484 -21.956 1.00 83.00 343 PRO A N 1
ATOM 2634 C CA . PRO A 1 343 ? 16.728 11.196 -22.917 1.00 83.00 343 PRO A CA 1
ATOM 2635 C C . PRO A 1 343 ? 18.101 11.262 -22.238 1.00 83.00 343 PRO A C 1
ATOM 2637 O O . PRO A 1 343 ? 18.393 12.205 -21.502 1.00 83.00 343 PRO A O 1
ATOM 2640 N N . TRP A 1 344 ? 18.954 10.285 -22.527 1.00 86.69 344 TRP A N 1
ATOM 2641 C CA . TRP A 1 344 ? 20.346 10.271 -22.080 1.00 86.69 344 TRP A CA 1
ATOM 2642 C C . TRP A 1 344 ? 21.261 10.542 -23.257 1.00 86.69 344 TRP A C 1
ATOM 2644 O O . TRP A 1 344 ? 21.057 9.984 -24.331 1.00 86.69 344 TRP A O 1
ATOM 2654 N N . THR A 1 345 ? 22.269 11.386 -23.052 1.00 89.94 345 THR A N 1
ATOM 2655 C CA . THR A 1 345 ? 23.283 11.670 -24.070 1.00 89.94 345 THR A CA 1
ATOM 2656 C C . THR A 1 345 ? 24.662 11.335 -23.531 1.00 89.94 345 THR A C 1
ATOM 2658 O O . THR A 1 345 ? 25.053 11.858 -22.489 1.00 89.94 345 THR A O 1
ATOM 2661 N N . LEU A 1 346 ? 25.387 10.483 -24.250 1.00 90.38 346 LEU A N 1
ATOM 2662 C CA . LEU A 1 346 ? 26.819 10.290 -24.083 1.00 90.38 346 LEU A CA 1
ATOM 2663 C C . LEU A 1 346 ? 27.538 11.213 -25.067 1.00 90.38 346 LEU A C 1
ATOM 2665 O O . LEU A 1 346 ? 27.278 11.158 -26.270 1.00 90.38 346 LEU A O 1
ATOM 2669 N N . GLN A 1 347 ? 28.410 12.073 -24.549 1.00 87.88 347 GLN A N 1
ATOM 2670 C CA . GLN A 1 347 ? 29.290 12.892 -25.375 1.00 87.88 347 GLN A CA 1
ATOM 2671 C C . GLN A 1 347 ? 30.561 12.096 -25.662 1.00 87.88 347 GLN A C 1
ATOM 2673 O O . GLN A 1 347 ? 31.236 11.673 -24.726 1.00 87.88 347 GLN A O 1
ATOM 2678 N N . LEU A 1 348 ? 30.858 11.882 -26.941 1.00 83.69 348 LEU A N 1
ATOM 2679 C CA . LEU A 1 348 ? 32.129 11.331 -27.405 1.00 83.69 348 LEU A CA 1
ATOM 2680 C C . LEU A 1 348 ? 32.836 12.404 -28.229 1.00 83.69 348 LEU A C 1
ATOM 2682 O O . LEU A 1 348 ? 32.182 13.272 -28.810 1.00 83.69 348 LEU A O 1
ATOM 2686 N N . ASP A 1 349 ? 34.157 12.299 -28.343 1.00 76.88 349 ASP A N 1
ATOM 2687 C CA . ASP A 1 349 ? 34.980 13.261 -29.091 1.00 76.88 349 ASP A CA 1
ATOM 2688 C C . ASP A 1 349 ? 34.562 13.388 -30.566 1.00 76.88 349 ASP A C 1
ATOM 2690 O O . ASP A 1 349 ? 34.760 14.425 -31.197 1.00 76.88 349 ASP A O 1
ATOM 2694 N N . VAL A 1 350 ? 33.954 12.330 -31.109 1.00 74.19 350 VAL A N 1
ATOM 2695 C CA . VAL A 1 350 ? 33.581 12.208 -32.523 1.00 74.19 350 VAL A CA 1
ATOM 2696 C C . VAL A 1 350 ? 32.107 12.502 -32.807 1.00 74.19 350 VAL A C 1
ATOM 2698 O O . VAL A 1 350 ? 31.788 13.029 -33.872 1.00 74.19 350 VAL A O 1
ATOM 2701 N N . ALA A 1 351 ? 31.196 12.175 -31.885 1.00 80.69 351 ALA A N 1
ATOM 2702 C CA . ALA A 1 351 ? 29.774 12.505 -31.986 1.00 80.69 351 ALA A CA 1
ATOM 2703 C C . ALA A 1 351 ? 29.037 12.237 -30.665 1.00 80.69 351 ALA A C 1
ATOM 2705 O O . ALA A 1 351 ? 29.458 11.428 -29.843 1.00 80.69 351 ALA A O 1
ATOM 2706 N N . ASN A 1 352 ? 27.864 12.845 -30.501 1.00 87.94 352 ASN A N 1
ATOM 2707 C CA . ASN A 1 352 ? 26.993 12.555 -29.366 1.00 87.94 352 ASN A CA 1
ATOM 2708 C C . ASN A 1 352 ? 26.069 11.373 -29.677 1.00 87.94 352 ASN A C 1
ATOM 2710 O O . ASN A 1 352 ? 25.414 11.349 -30.722 1.00 87.94 352 ASN A O 1
ATOM 2714 N N . VAL A 1 353 ? 25.952 10.439 -28.735 1.00 90.44 353 VAL A N 1
ATOM 2715 C CA . VAL A 1 353 ? 24.962 9.357 -28.779 1.00 90.44 353 VAL A CA 1
ATOM 2716 C C . VAL A 1 353 ? 23.821 9.729 -27.846 1.00 90.44 353 VAL A C 1
ATOM 2718 O O . VAL A 1 353 ? 24.014 9.783 -26.635 1.00 90.44 353 VAL A O 1
ATOM 2721 N N . THR A 1 354 ? 22.635 9.997 -28.390 1.00 90.00 354 THR A N 1
ATOM 2722 C CA . THR A 1 354 ? 21.435 10.298 -27.596 1.00 90.00 354 THR A CA 1
ATOM 2723 C C . THR A 1 354 ? 20.433 9.161 -27.722 1.00 90.00 354 THR A C 1
ATOM 2725 O O . THR A 1 354 ? 19.989 8.874 -28.827 1.00 90.00 354 THR A O 1
ATOM 2728 N N . VAL A 1 355 ? 20.035 8.567 -26.595 1.00 86.94 355 VAL A N 1
ATOM 2729 C CA . VAL A 1 355 ? 18.982 7.543 -26.533 1.00 86.94 355 VAL A CA 1
ATOM 2730 C C . VAL A 1 355 ? 17.743 8.143 -25.877 1.00 86.94 355 VAL A C 1
ATOM 2732 O O . VAL A 1 355 ? 17.775 8.540 -24.707 1.00 86.94 355 VAL A O 1
ATOM 2735 N N . ARG A 1 356 ? 16.634 8.204 -26.616 1.00 84.19 356 ARG A N 1
ATOM 2736 C CA . ARG A 1 356 ? 15.346 8.724 -26.135 1.00 84.19 356 ARG A CA 1
ATOM 2737 C C . ARG A 1 356 ? 14.585 7.690 -25.294 1.00 84.19 356 ARG A C 1
ATOM 2739 O O . ARG A 1 356 ? 14.885 6.500 -25.370 1.00 84.19 356 ARG A O 1
ATOM 2746 N N . PRO A 1 357 ? 13.581 8.099 -24.497 1.00 71.56 357 PRO A N 1
ATOM 2747 C CA . PRO A 1 357 ? 12.874 7.205 -23.566 1.00 71.56 357 PRO A CA 1
ATOM 2748 C C . PRO A 1 357 ? 12.235 5.967 -24.220 1.00 71.56 357 PRO A C 1
ATOM 2750 O O . PRO A 1 357 ? 12.187 4.903 -23.614 1.00 71.56 357 PRO A O 1
ATOM 2753 N N . PHE A 1 358 ? 11.784 6.102 -25.468 1.00 75.62 358 PHE A N 1
ATOM 2754 C CA . PHE A 1 358 ? 11.133 5.062 -26.278 1.00 75.62 358 PHE A CA 1
ATOM 2755 C C . PHE A 1 358 ? 12.096 4.314 -27.208 1.00 75.62 358 PHE A C 1
ATOM 2757 O O . PHE A 1 358 ? 11.652 3.545 -28.052 1.00 75.62 358 PHE A O 1
ATOM 2764 N N . GLU A 1 359 ? 13.396 4.582 -27.134 1.00 83.25 359 GLU A N 1
ATOM 2765 C CA . GLU A 1 359 ? 14.389 3.922 -27.979 1.00 83.25 359 GLU A CA 1
ATOM 2766 C C . GLU A 1 359 ? 15.122 2.850 -27.178 1.00 83.25 359 GLU A C 1
ATOM 2768 O O . GLU A 1 359 ? 15.490 3.077 -26.022 1.00 83.25 359 GLU A O 1
ATOM 2773 N N . GLU A 1 360 ? 15.348 1.697 -27.804 1.00 85.31 360 GLU A N 1
ATOM 2774 C CA . GLU A 1 360 ? 16.210 0.650 -27.264 1.00 85.31 360 GLU A CA 1
ATOM 2775 C C . GLU A 1 360 ? 17.681 1.093 -27.364 1.00 85.31 360 GLU A C 1
ATOM 2777 O O . GLU A 1 360 ? 18.146 1.383 -28.475 1.00 85.31 360 GLU A O 1
ATOM 2782 N N . PRO A 1 361 ? 18.439 1.139 -26.248 1.00 89.75 361 PRO A N 1
ATOM 2783 C CA . PRO A 1 361 ? 19.844 1.538 -26.267 1.00 89.75 361 PRO A CA 1
ATOM 2784 C C . PRO A 1 361 ? 20.685 0.777 -27.293 1.00 89.75 361 PRO A C 1
ATOM 2786 O O . PRO A 1 361 ? 21.408 1.412 -28.059 1.00 89.75 361 PRO A O 1
ATOM 2789 N N . ALA A 1 362 ? 20.544 -0.550 -27.381 1.00 88.69 362 ALA A N 1
ATOM 2790 C CA . ALA A 1 362 ? 21.301 -1.351 -28.341 1.00 88.69 362 ALA A CA 1
ATOM 2791 C C . ALA A 1 362 ? 21.048 -0.919 -29.797 1.00 88.69 362 ALA A C 1
ATOM 2793 O O . ALA A 1 362 ? 21.996 -0.764 -30.564 1.00 88.69 362 ALA A O 1
ATOM 2794 N N . ALA A 1 363 ? 19.800 -0.612 -30.166 1.00 85.88 363 ALA A N 1
ATOM 2795 C CA . ALA A 1 363 ? 19.467 -0.151 -31.515 1.00 85.88 363 ALA A CA 1
ATOM 2796 C C . ALA A 1 363 ? 20.149 1.181 -31.858 1.00 85.88 363 ALA A C 1
ATOM 2798 O O . ALA A 1 363 ? 20.680 1.347 -32.958 1.00 85.88 363 ALA A O 1
ATOM 2799 N N . ILE A 1 364 ? 20.175 2.124 -30.914 1.00 89.50 364 ILE A N 1
ATOM 2800 C CA . ILE A 1 364 ? 20.810 3.432 -31.117 1.00 89.50 364 ILE A CA 1
ATOM 2801 C C . ILE A 1 364 ? 22.330 3.311 -31.198 1.00 89.50 364 ILE A C 1
ATOM 2803 O O . ILE A 1 364 ? 22.943 3.955 -32.050 1.00 89.50 364 ILE A O 1
ATOM 2807 N N . VAL A 1 365 ? 22.935 2.464 -30.365 1.00 90.75 365 VAL A N 1
ATOM 2808 C CA . VAL A 1 365 ? 24.381 2.208 -30.394 1.00 90.75 365 VAL A CA 1
ATOM 2809 C C . VAL A 1 365 ? 24.800 1.568 -31.717 1.00 90.75 365 VAL A C 1
ATOM 2811 O O . VAL A 1 365 ? 25.782 1.993 -32.321 1.00 90.75 365 VAL A O 1
ATOM 2814 N N . GLU A 1 366 ? 24.023 0.623 -32.241 1.00 88.50 366 GLU A N 1
ATOM 2815 C CA . GLU A 1 366 ? 24.289 0.030 -33.554 1.00 88.50 366 GLU A CA 1
ATOM 2816 C C . GLU A 1 366 ? 24.112 1.041 -34.705 1.00 88.50 366 GLU A C 1
ATOM 2818 O O . GLU A 1 366 ? 24.851 1.000 -35.685 1.00 88.50 366 GLU A O 1
ATOM 2823 N N . VAL A 1 367 ? 23.136 1.956 -34.625 1.00 87.69 367 VAL A N 1
ATOM 2824 C CA . VAL A 1 367 ? 22.977 3.044 -35.614 1.00 87.69 367 VAL A CA 1
ATOM 2825 C C . VAL A 1 367 ? 24.141 4.033 -35.536 1.00 87.69 367 VAL A C 1
ATOM 2827 O O . VAL A 1 367 ? 24.604 4.517 -36.570 1.00 87.69 367 VAL A O 1
ATOM 2830 N N . PHE A 1 368 ? 24.618 4.338 -34.329 1.00 90.06 368 PHE A N 1
ATOM 2831 C CA . PHE A 1 368 ? 25.815 5.148 -34.133 1.00 90.06 368 PHE A CA 1
ATOM 2832 C C . PHE A 1 368 ? 27.039 4.478 -34.765 1.00 90.06 368 PHE A C 1
ATOM 2834 O O . PHE A 1 368 ? 27.720 5.129 -35.552 1.00 90.06 368 PHE A O 1
ATOM 2841 N N . GLY A 1 369 ? 27.264 3.185 -34.500 1.00 88.12 369 GLY A N 1
ATOM 2842 C CA . GLY A 1 369 ? 28.376 2.432 -35.081 1.00 88.12 369 GLY A CA 1
ATOM 2843 C C . GLY A 1 369 ? 28.368 2.464 -36.611 1.00 88.12 369 GLY A C 1
ATOM 2844 O O . GLY A 1 369 ? 29.378 2.810 -37.217 1.00 88.12 369 GLY A O 1
ATOM 2845 N N . ALA A 1 370 ? 27.205 2.237 -37.234 1.00 84.44 370 ALA A N 1
ATOM 2846 C CA . ALA A 1 370 ? 27.051 2.318 -38.689 1.00 84.44 370 ALA A CA 1
ATOM 2847 C C . ALA A 1 370 ? 27.426 3.705 -39.245 1.00 84.44 370 ALA A C 1
ATOM 2849 O O . ALA A 1 370 ? 28.137 3.818 -40.242 1.00 84.44 370 ALA A O 1
ATOM 2850 N N . LYS A 1 371 ? 26.972 4.781 -38.589 1.00 85.44 371 LYS A N 1
ATOM 2851 C CA . LYS A 1 371 ? 27.273 6.160 -39.008 1.00 85.44 371 LYS A CA 1
ATOM 2852 C C . LYS A 1 371 ? 28.738 6.530 -38.802 1.00 85.44 371 LYS A C 1
ATOM 2854 O O . LYS A 1 371 ? 29.309 7.220 -39.640 1.00 85.44 371 LYS A O 1
ATOM 2859 N N . ALA A 1 372 ? 29.337 6.094 -37.698 1.00 85.75 372 ALA A N 1
ATOM 2860 C CA . ALA A 1 372 ? 30.739 6.348 -37.398 1.00 85.75 372 ALA A CA 1
ATOM 2861 C C . ALA A 1 372 ? 31.657 5.625 -38.399 1.00 85.75 372 ALA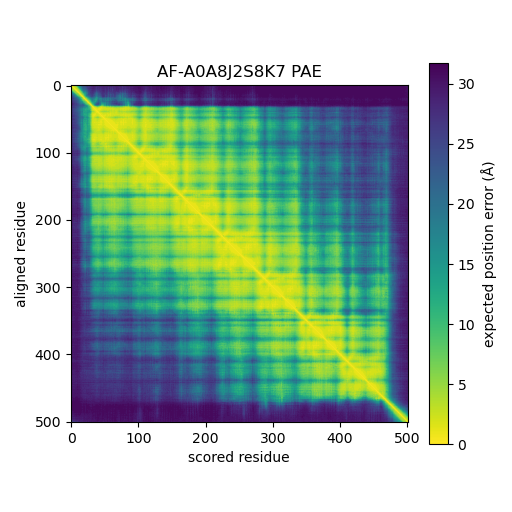 A C 1
ATOM 2863 O O . ALA A 1 372 ? 32.564 6.253 -38.943 1.00 85.75 372 ALA A O 1
ATOM 2864 N N . GLN A 1 373 ? 31.344 4.374 -38.752 1.00 83.88 373 GLN A N 1
ATOM 2865 C CA . GLN A 1 373 ? 32.052 3.635 -39.800 1.00 83.88 373 GLN A CA 1
ATOM 2866 C C . GLN A 1 373 ? 31.934 4.329 -41.170 1.00 83.88 373 GLN A C 1
ATOM 2868 O O . GLN A 1 373 ? 32.935 4.512 -41.859 1.00 83.88 373 GLN A O 1
ATOM 2873 N N . GLN A 1 374 ? 30.735 4.794 -41.551 1.00 81.12 374 GLN A N 1
ATOM 2874 C CA . GLN A 1 374 ? 30.532 5.574 -42.786 1.00 81.12 374 GLN A CA 1
ATOM 2875 C C . GLN A 1 374 ? 31.313 6.897 -42.797 1.00 81.12 374 GLN A C 1
ATOM 2877 O O . GLN A 1 374 ? 31.711 7.370 -43.860 1.00 81.12 374 GLN A O 1
ATOM 2882 N N . ALA A 1 375 ? 31.553 7.489 -41.626 1.00 82.88 375 ALA A N 1
ATOM 2883 C CA . ALA A 1 375 ? 32.376 8.683 -41.464 1.00 82.88 375 ALA A CA 1
ATOM 2884 C C . ALA A 1 375 ? 33.892 8.389 -41.444 1.00 82.88 375 ALA A C 1
ATOM 2886 O O . ALA A 1 375 ? 34.684 9.317 -41.282 1.00 82.88 375 ALA A O 1
ATOM 2887 N N . GLY A 1 376 ? 34.304 7.128 -41.618 1.00 80.81 376 GLY A N 1
ATOM 2888 C CA . GLY A 1 376 ? 35.707 6.710 -41.634 1.00 80.81 376 GLY A CA 1
ATOM 2889 C C . GLY A 1 376 ? 36.341 6.572 -40.248 1.00 80.81 376 GLY A C 1
ATOM 2890 O O . GLY A 1 376 ? 37.565 6.580 -40.145 1.00 80.81 376 GLY A O 1
ATOM 2891 N N . LEU A 1 377 ? 35.536 6.474 -39.187 1.00 82.44 377 LEU A N 1
ATOM 2892 C CA . LEU A 1 377 ? 36.020 6.211 -37.834 1.00 82.44 377 LEU A CA 1
ATOM 2893 C C . LEU A 1 377 ? 36.144 4.703 -37.612 1.00 82.44 377 LEU A C 1
ATOM 2895 O O . LEU A 1 377 ? 35.250 3.943 -37.989 1.00 82.44 377 LEU A O 1
ATOM 2899 N N . GLU A 1 378 ? 37.227 4.275 -36.966 1.00 78.88 378 GLU A N 1
ATOM 2900 C CA . GLU A 1 378 ? 37.344 2.892 -36.508 1.00 78.88 378 GLU A CA 1
ATOM 2901 C C . GLU A 1 378 ? 36.393 2.666 -35.329 1.00 78.88 378 GLU A C 1
ATOM 2903 O O . GLU A 1 378 ? 36.472 3.337 -34.300 1.00 78.88 378 GLU A O 1
ATOM 2908 N N . VAL A 1 379 ? 35.454 1.741 -35.518 1.00 81.31 379 VAL A N 1
ATOM 2909 C CA . VAL A 1 379 ? 34.452 1.349 -34.528 1.00 81.31 379 VAL A CA 1
ATOM 2910 C C . VAL A 1 379 ? 34.636 -0.136 -34.263 1.00 81.31 379 VAL A C 1
ATOM 2912 O O . VAL A 1 379 ? 34.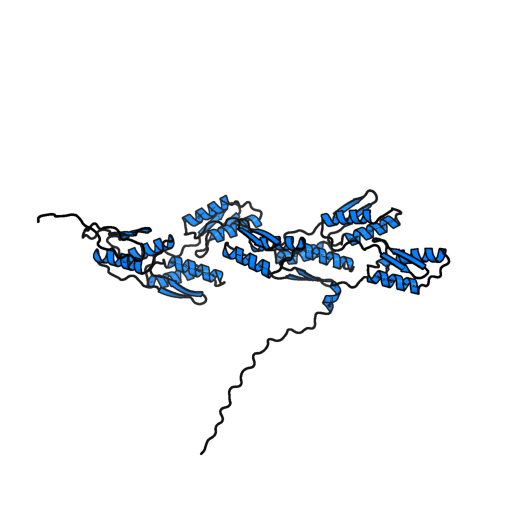265 -0.964 -35.097 1.00 81.31 379 VAL A O 1
ATOM 2915 N N . ASP A 1 380 ? 35.204 -0.478 -33.112 1.00 82.88 380 ASP A N 1
ATOM 2916 C CA . ASP A 1 380 ? 35.302 -1.865 -32.670 1.00 82.88 380 ASP A CA 1
ATOM 2917 C C . ASP A 1 380 ? 34.128 -2.267 -31.758 1.00 82.88 380 ASP A C 1
ATOM 2919 O O . ASP A 1 380 ? 33.309 -1.454 -31.316 1.00 82.88 380 ASP A O 1
ATOM 2923 N N . GLU A 1 381 ? 34.002 -3.574 -31.533 1.00 83.81 381 GLU A N 1
ATOM 2924 C CA . GLU A 1 381 ? 32.937 -4.153 -30.711 1.00 83.81 381 GLU A CA 1
ATOM 2925 C C . GLU A 1 381 ? 33.057 -3.738 -29.239 1.00 83.81 381 GLU A C 1
ATOM 2927 O O . GLU A 1 381 ? 32.041 -3.508 -28.580 1.00 83.81 381 GLU A O 1
ATOM 2932 N N . GLU A 1 382 ? 34.283 -3.580 -28.734 1.00 87.31 382 GLU A N 1
ATOM 2933 C CA . GLU A 1 382 ? 34.532 -3.192 -27.347 1.00 87.31 382 GLU A CA 1
ATOM 2934 C C . GLU A 1 382 ? 34.010 -1.780 -27.065 1.00 87.31 382 GLU A C 1
ATOM 2936 O O . GLU A 1 382 ? 33.283 -1.575 -26.089 1.00 87.31 382 GLU A O 1
ATOM 2941 N N . MET A 1 383 ? 34.288 -0.819 -27.949 1.00 88.94 383 MET A N 1
ATOM 2942 C CA . MET A 1 383 ? 33.777 0.543 -27.838 1.00 88.94 383 MET A CA 1
ATOM 2943 C C . MET A 1 383 ? 32.246 0.563 -27.852 1.00 88.94 383 MET A C 1
ATOM 2945 O O . MET A 1 383 ? 31.625 1.216 -27.010 1.00 88.94 383 MET A O 1
ATOM 2949 N N . LEU A 1 384 ? 31.609 -0.169 -28.772 1.00 90.81 384 LEU A N 1
ATOM 2950 C CA . LEU A 1 384 ? 30.145 -0.245 -28.821 1.00 90.81 384 LEU A CA 1
ATOM 2951 C C . LEU A 1 384 ? 29.569 -0.866 -27.544 1.00 90.81 384 LEU A C 1
ATOM 2953 O O . LEU A 1 384 ? 28.567 -0.371 -27.022 1.00 90.81 384 LEU A O 1
ATOM 2957 N N . GLN A 1 385 ? 30.214 -1.897 -26.999 1.00 91.31 385 GLN A N 1
ATOM 2958 C CA . GLN A 1 385 ? 29.786 -2.519 -25.752 1.00 91.31 385 GLN A CA 1
ATOM 2959 C C . GLN A 1 385 ? 29.947 -1.571 -24.556 1.00 91.31 385 GLN A C 1
ATOM 2961 O O . GLN A 1 385 ? 29.065 -1.520 -23.699 1.00 91.31 385 GLN A O 1
ATOM 2966 N N . GLN A 1 386 ? 31.017 -0.773 -24.502 1.00 90.69 386 GLN A N 1
ATOM 2967 C CA . GLN A 1 386 ? 31.205 0.251 -23.469 1.00 90.69 386 GLN A CA 1
ATOM 2968 C C . GLN A 1 386 ? 30.123 1.337 -23.544 1.00 90.69 386 GLN A C 1
ATOM 2970 O O . GLN A 1 386 ? 29.552 1.713 -22.517 1.00 90.69 386 GLN A O 1
ATOM 2975 N N . ILE A 1 387 ? 29.783 1.798 -24.753 1.00 92.25 387 ILE A N 1
ATOM 2976 C CA . ILE A 1 387 ? 28.691 2.758 -24.963 1.00 92.25 387 ILE A CA 1
ATOM 2977 C C . ILE A 1 387 ? 27.355 2.142 -24.526 1.00 92.25 387 ILE A C 1
ATOM 2979 O O . ILE A 1 387 ? 26.579 2.797 -23.828 1.00 92.25 387 ILE A O 1
ATOM 2983 N N . LEU A 1 388 ? 27.080 0.885 -24.892 1.00 92.88 388 LEU A N 1
ATOM 2984 C CA . LEU A 1 388 ? 25.867 0.194 -24.457 1.00 92.88 388 LEU A CA 1
ATOM 2985 C C . LEU A 1 388 ? 25.810 0.098 -22.926 1.00 92.88 388 LEU A C 1
ATOM 2987 O O . LEU A 1 388 ? 24.801 0.481 -22.334 1.00 92.88 388 LEU A O 1
ATOM 2991 N N . ASN A 1 389 ? 26.896 -0.335 -22.281 1.00 91.94 389 ASN A N 1
ATOM 2992 C CA . ASN A 1 389 ? 26.986 -0.456 -20.825 1.00 91.94 389 ASN A CA 1
ATOM 2993 C C . ASN A 1 389 ? 26.718 0.884 -20.127 1.00 91.94 389 ASN A C 1
ATOM 2995 O O . ASN A 1 389 ? 25.949 0.923 -19.167 1.00 91.94 389 ASN A O 1
ATOM 2999 N N . PHE A 1 390 ? 27.252 1.995 -20.652 1.00 92.38 390 PHE A N 1
ATOM 3000 C CA . PHE A 1 390 ? 26.971 3.335 -20.127 1.00 92.38 390 PHE A CA 1
ATOM 3001 C C . PHE A 1 390 ? 25.463 3.621 -20.045 1.00 92.38 390 PHE A C 1
ATOM 3003 O O . PHE A 1 390 ? 24.985 4.146 -19.032 1.00 92.38 390 PHE A O 1
ATOM 3010 N N . PHE A 1 391 ? 24.698 3.268 -21.083 1.00 90.56 391 PHE A N 1
ATOM 3011 C CA . PHE A 1 391 ? 23.246 3.433 -21.068 1.00 90.56 391 PHE A CA 1
ATOM 3012 C C . PHE A 1 391 ? 22.561 2.390 -20.178 1.00 90.56 391 PHE A C 1
ATOM 3014 O O . PHE A 1 391 ? 21.709 2.771 -19.379 1.00 90.56 391 PHE A O 1
ATOM 3021 N N . CYS A 1 392 ? 22.942 1.113 -20.244 1.00 88.38 392 CYS A N 1
ATOM 3022 C CA . CYS A 1 392 ? 22.292 0.041 -19.478 1.00 88.38 392 CYS A CA 1
ATOM 3023 C C . CYS A 1 392 ? 22.471 0.157 -17.958 1.00 88.38 392 CYS A C 1
ATOM 3025 O O . CYS A 1 392 ? 21.623 -0.300 -17.197 1.00 88.38 392 CYS A O 1
ATOM 3027 N N . GLU A 1 393 ? 23.530 0.819 -17.493 1.00 85.38 393 GLU A N 1
ATOM 3028 C CA . GLU A 1 393 ? 23.691 1.177 -16.077 1.00 85.38 393 GLU A CA 1
ATOM 3029 C C . GLU A 1 393 ? 22.676 2.230 -15.603 1.00 85.38 393 GLU A C 1
ATOM 3031 O O . GLU A 1 393 ? 22.393 2.343 -14.411 1.00 85.38 393 GLU A O 1
ATOM 3036 N N . ARG A 1 394 ? 22.154 3.048 -16.524 1.00 83.44 394 ARG A N 1
ATOM 3037 C CA . ARG A 1 394 ? 21.331 4.235 -16.224 1.00 83.44 394 ARG A CA 1
ATOM 3038 C C . ARG A 1 394 ? 19.868 4.062 -16.610 1.00 83.44 394 ARG A C 1
ATOM 3040 O O . ARG A 1 394 ? 19.022 4.831 -16.153 1.00 83.44 394 ARG A O 1
ATOM 3047 N N . ARG A 1 395 ? 19.560 3.084 -17.457 1.00 80.31 395 ARG A N 1
ATOM 3048 C CA . ARG A 1 395 ? 18.208 2.763 -17.916 1.00 80.31 395 ARG A CA 1
ATOM 3049 C C . ARG A 1 395 ? 18.091 1.291 -18.275 1.00 80.31 395 ARG A C 1
ATOM 3051 O O . ARG A 1 395 ? 19.083 0.612 -18.496 1.00 80.31 395 ARG A O 1
ATOM 3058 N N . SER A 1 396 ? 16.853 0.820 -18.385 1.00 75.50 396 SER A N 1
ATOM 3059 C CA . SER A 1 396 ? 16.599 -0.540 -18.855 1.00 75.50 396 SER A CA 1
ATOM 3060 C C . SER A 1 396 ? 17.094 -0.714 -20.293 1.00 75.50 396 SER A C 1
ATOM 3062 O O . SER A 1 396 ? 16.766 0.099 -21.159 1.00 75.50 396 SER A O 1
ATOM 3064 N N . CYS A 1 397 ? 17.851 -1.786 -20.514 1.00 82.81 397 CYS A N 1
ATOM 3065 C CA . CYS A 1 397 ? 18.162 -2.336 -21.829 1.00 82.81 397 CYS A CA 1
ATOM 3066 C C . CYS A 1 397 ? 17.366 -3.622 -22.003 1.00 82.81 397 CYS A C 1
ATOM 3068 O O . CYS A 1 397 ? 17.304 -4.443 -21.082 1.00 82.81 397 CYS A O 1
ATOM 3070 N N . HIS A 1 398 ? 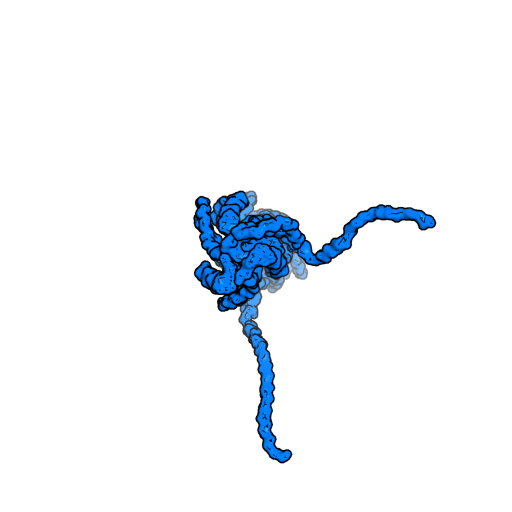16.718 -3.781 -23.151 1.00 80.62 398 HIS A N 1
ATOM 3071 C CA . HIS A 1 398 ? 15.857 -4.934 -23.399 1.00 80.62 398 HIS A CA 1
ATOM 3072 C C . HIS A 1 398 ? 16.538 -6.001 -24.247 1.00 80.62 398 HIS A C 1
ATOM 3074 O O . HIS A 1 398 ? 16.081 -7.143 -24.247 1.00 80.62 398 HIS A O 1
ATOM 3080 N N . ARG A 1 399 ? 17.648 -5.661 -24.910 1.00 83.31 399 ARG A N 1
ATOM 3081 C CA . ARG A 1 399 ? 18.466 -6.612 -25.664 1.00 83.31 399 ARG A CA 1
ATOM 3082 C C . ARG A 1 399 ? 19.953 -6.236 -25.642 1.00 83.31 399 ARG A C 1
ATOM 3084 O O . ARG A 1 399 ? 20.283 -5.064 -25.461 1.00 83.31 399 ARG A O 1
ATOM 3091 N N . PRO A 1 400 ? 20.858 -7.208 -25.840 1.00 85.69 400 PRO A N 1
ATOM 3092 C CA . PRO A 1 400 ? 22.254 -6.913 -26.144 1.00 85.69 400 PRO A CA 1
ATOM 3093 C C . PRO A 1 400 ? 22.402 -6.313 -27.556 1.00 85.69 400 PRO A C 1
ATOM 3095 O O . PRO A 1 400 ? 21.447 -6.288 -28.344 1.00 85.69 400 PRO A O 1
ATOM 3098 N N . LEU A 1 401 ? 23.616 -5.854 -27.885 1.00 85.94 401 LEU A N 1
ATOM 3099 C CA . LEU A 1 401 ? 24.008 -5.612 -29.278 1.00 85.94 401 LEU A CA 1
ATOM 3100 C C . LEU A 1 401 ? 23.832 -6.897 -30.096 1.00 85.94 401 LEU A C 1
ATOM 3102 O O . LEU A 1 401 ? 23.960 -8.001 -29.559 1.00 85.94 401 LEU A O 1
ATOM 3106 N N . ASN A 1 402 ? 23.563 -6.759 -31.395 1.00 83.25 402 ASN A N 1
ATOM 3107 C CA . ASN A 1 402 ? 23.592 -7.914 -32.289 1.00 83.25 402 ASN A CA 1
ATOM 3108 C C . ASN A 1 402 ? 24.957 -8.617 -32.191 1.00 83.25 402 ASN A C 1
ATOM 3110 O O . ASN A 1 402 ? 25.980 -7.937 -32.275 1.00 83.25 402 ASN A O 1
ATOM 3114 N N . PRO A 1 403 ? 25.005 -9.951 -32.057 1.00 80.12 403 PRO A N 1
ATOM 3115 C CA . PRO A 1 403 ? 26.274 -10.659 -32.074 1.00 80.12 403 PRO A CA 1
ATOM 3116 C C . PRO A 1 403 ? 26.948 -10.499 -33.442 1.00 80.12 403 PRO A C 1
ATOM 3118 O O . PRO A 1 403 ? 26.272 -10.425 -34.476 1.00 80.12 403 PRO A O 1
ATOM 3121 N N . ALA A 1 404 ? 28.281 -10.477 -33.450 1.00 83.25 404 ALA A N 1
ATOM 3122 C CA . ALA A 1 404 ? 29.035 -10.618 -34.686 1.00 83.25 404 ALA A CA 1
ATOM 3123 C C . ALA A 1 404 ? 28.668 -11.952 -35.354 1.00 83.25 404 ALA A C 1
ATOM 3125 O O . ALA A 1 404 ? 28.635 -13.001 -34.7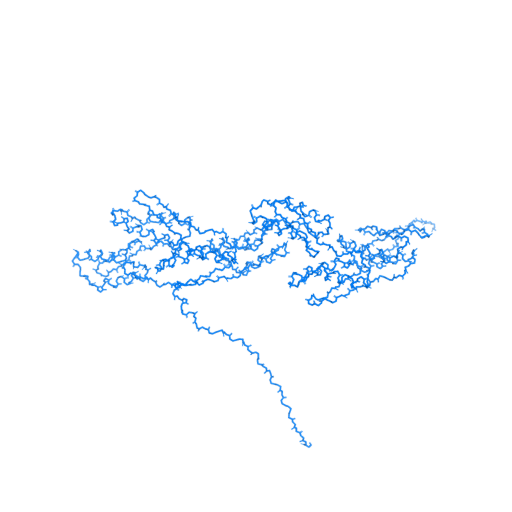05 1.00 83.25 404 ALA A O 1
ATOM 3126 N N . LEU A 1 405 ? 28.365 -11.904 -36.649 1.00 85.12 405 LEU A N 1
ATOM 3127 C CA . LEU A 1 405 ? 27.956 -13.076 -37.410 1.00 85.12 405 LEU A CA 1
ATOM 3128 C C . LEU A 1 405 ? 29.074 -13.486 -38.363 1.00 85.12 405 LEU A C 1
ATOM 3130 O O . LEU A 1 405 ? 29.566 -12.660 -39.128 1.00 85.12 405 LEU A O 1
ATOM 3134 N N . GLU A 1 406 ? 29.433 -14.765 -38.361 1.00 87.00 406 GLU A N 1
ATOM 3135 C CA . GLU A 1 406 ? 30.342 -15.339 -39.349 1.00 87.00 406 GLU A CA 1
ATOM 3136 C C . GLU A 1 406 ? 29.628 -16.465 -40.098 1.00 87.00 406 GLU A C 1
ATOM 3138 O O . GLU A 1 406 ? 29.224 -17.467 -39.508 1.00 87.00 406 GLU A O 1
ATOM 3143 N N . ILE A 1 407 ? 29.462 -16.299 -41.408 1.00 85.62 407 ILE A N 1
ATOM 3144 C CA . ILE A 1 407 ? 28.868 -17.304 -42.289 1.00 85.62 407 ILE A CA 1
ATOM 3145 C C . ILE A 1 407 ? 29.951 -17.803 -43.233 1.00 85.62 407 ILE A C 1
ATOM 3147 O O . ILE A 1 407 ? 30.520 -17.037 -44.009 1.00 85.62 407 ILE A O 1
ATOM 3151 N N . ASN A 1 408 ? 30.211 -19.107 -43.205 1.00 86.00 408 ASN A N 1
ATOM 3152 C CA . ASN A 1 408 ? 31.048 -19.741 -44.215 1.00 86.00 408 ASN A CA 1
ATOM 3153 C C . ASN A 1 408 ? 30.232 -19.957 -45.486 1.00 86.00 408 ASN A C 1
ATOM 3155 O O . ASN A 1 408 ? 29.288 -20.746 -45.504 1.00 86.00 408 ASN A O 1
ATOM 3159 N N . VAL A 1 409 ? 30.620 -19.258 -46.546 1.00 82.81 409 VAL A N 1
ATOM 3160 C CA . VAL A 1 409 ? 30.028 -19.374 -47.872 1.00 82.81 409 VAL A CA 1
ATOM 3161 C C . VAL A 1 409 ? 30.902 -20.334 -48.684 1.00 82.81 409 VAL A C 1
ATOM 3163 O O . VAL A 1 409 ? 32.082 -20.031 -48.911 1.00 82.81 409 VAL A O 1
ATOM 3166 N N . PRO A 1 410 ? 30.371 -21.500 -49.102 1.00 80.56 410 PRO A N 1
ATOM 3167 C CA . PRO A 1 410 ? 31.128 -22.477 -49.878 1.00 80.56 410 PRO A CA 1
ATOM 3168 C C . PRO A 1 410 ? 31.813 -21.825 -51.080 1.00 80.56 410 PRO A C 1
ATOM 3170 O O . PRO A 1 410 ? 31.202 -21.014 -51.773 1.00 80.56 410 PRO A O 1
ATOM 3173 N N . ASP A 1 411 ? 33.093 -22.145 -51.279 1.00 80.06 411 ASP A N 1
ATOM 3174 C CA . ASP A 1 411 ? 33.930 -21.694 -52.402 1.00 80.06 411 ASP A CA 1
ATOM 3175 C C . ASP A 1 411 ? 34.163 -20.169 -52.522 1.00 80.06 411 ASP A C 1
ATOM 3177 O O . ASP A 1 411 ? 34.917 -19.728 -53.389 1.00 80.06 411 ASP A O 1
ATOM 3181 N N . LEU A 1 412 ? 33.591 -19.359 -51.620 1.00 79.44 412 LEU A N 1
ATOM 3182 C CA . LEU A 1 412 ? 33.681 -17.890 -51.624 1.00 79.44 412 LEU A CA 1
ATOM 3183 C C . LEU A 1 412 ? 34.389 -17.317 -50.383 1.00 79.44 412 LEU A C 1
ATOM 3185 O O . LEU A 1 412 ? 34.956 -16.224 -50.444 1.00 79.44 412 LEU A O 1
ATOM 3189 N N . GLY A 1 413 ? 34.415 -18.065 -49.275 1.00 84.12 413 GLY A N 1
ATOM 3190 C CA . GLY A 1 413 ? 35.089 -17.691 -48.028 1.00 84.12 413 GLY A CA 1
ATOM 3191 C C . GLY A 1 413 ? 34.115 -17.351 -46.899 1.00 84.12 413 GLY A C 1
ATOM 3192 O O . GLY A 1 413 ? 32.955 -17.748 -46.923 1.00 84.12 413 GLY A O 1
ATOM 3193 N N . THR A 1 414 ? 34.589 -16.636 -45.879 1.00 88.25 414 THR A N 1
ATOM 3194 C CA . THR A 1 414 ? 33.780 -16.289 -44.699 1.00 88.25 414 THR A CA 1
ATOM 3195 C C . THR A 1 414 ? 33.237 -14.867 -44.821 1.00 88.25 414 THR A C 1
ATOM 3197 O O . THR A 1 414 ? 34.011 -13.908 -44.840 1.00 88.25 414 THR A O 1
ATOM 3200 N N . LEU A 1 415 ? 31.912 -14.733 -44.876 1.00 87.62 415 LEU A N 1
ATOM 3201 C CA . LEU A 1 415 ? 31.213 -13.464 -44.702 1.00 87.62 415 LEU A CA 1
ATOM 3202 C C . LEU A 1 415 ? 31.184 -13.142 -43.209 1.00 87.62 415 LEU A C 1
ATOM 3204 O O . LEU A 1 415 ? 30.632 -13.907 -42.419 1.00 87.62 415 LEU A O 1
ATOM 3208 N N . LYS A 1 416 ? 31.769 -12.009 -42.833 1.00 88.12 416 LYS A N 1
ATOM 3209 C CA . LYS A 1 416 ? 31.681 -11.472 -41.477 1.00 88.12 416 LYS A CA 1
ATOM 3210 C C . LYS A 1 416 ? 30.719 -10.309 -41.482 1.00 88.12 416 LYS A C 1
ATOM 3212 O O . LYS A 1 416 ? 30.770 -9.503 -42.407 1.00 88.12 416 LYS A O 1
ATOM 3217 N N . VAL A 1 417 ? 29.891 -10.212 -40.451 1.00 86.94 417 VAL A N 1
ATOM 3218 C CA . VAL A 1 417 ? 29.087 -9.021 -40.252 1.00 86.94 417 VAL A CA 1
ATOM 3219 C C . VAL A 1 417 ? 29.157 -8.525 -38.825 1.00 86.94 417 VAL A C 1
ATOM 3221 O O . VAL A 1 417 ? 28.813 -9.245 -37.884 1.00 86.94 417 VAL A O 1
ATOM 3224 N N . ALA A 1 418 ? 29.592 -7.277 -38.682 1.00 84.94 418 ALA A N 1
ATOM 3225 C CA . ALA A 1 418 ? 29.733 -6.638 -37.385 1.00 84.94 418 ALA A CA 1
ATOM 3226 C C . ALA A 1 418 ? 28.358 -6.336 -36.741 1.00 84.94 418 ALA A C 1
ATOM 3228 O O . ALA A 1 418 ? 27.345 -6.251 -37.449 1.00 84.94 418 ALA A O 1
ATOM 3229 N N . PRO A 1 419 ? 28.302 -6.117 -35.410 1.00 81.62 419 PRO A N 1
ATOM 3230 C CA . PRO A 1 419 ? 27.072 -5.767 -34.684 1.00 81.62 419 PRO A CA 1
ATOM 3231 C C . PRO A 1 419 ? 26.301 -4.567 -35.255 1.00 81.62 419 PRO A C 1
ATOM 3233 O O . PRO A 1 419 ? 25.069 -4.530 -35.233 1.00 81.62 419 PRO A O 1
ATOM 3236 N N . HIS A 1 420 ? 27.040 -3.576 -35.758 1.00 82.50 420 HIS A N 1
ATOM 3237 C CA . HIS A 1 420 ? 26.519 -2.308 -36.266 1.00 82.50 420 HIS A CA 1
ATOM 3238 C C . HIS A 1 420 ? 26.267 -2.306 -37.780 1.00 82.50 420 HIS A C 1
ATOM 3240 O O . HIS A 1 420 ? 25.592 -1.408 -38.280 1.00 82.50 420 HIS A O 1
ATOM 3246 N N . GLU A 1 421 ? 26.796 -3.292 -38.501 1.00 82.81 421 GLU A N 1
ATOM 3247 C CA . GLU A 1 421 ? 26.780 -3.341 -39.960 1.00 82.81 421 GLU A CA 1
ATOM 3248 C C . GLU A 1 421 ? 25.462 -3.935 -40.476 1.00 82.81 421 GLU A C 1
ATOM 3250 O O . GLU A 1 421 ? 25.019 -5.002 -40.026 1.00 82.81 421 GLU A O 1
ATOM 3255 N N . ASP A 1 422 ? 24.821 -3.245 -41.429 1.00 83.50 422 ASP A N 1
ATOM 3256 C CA . ASP A 1 422 ? 23.604 -3.760 -42.051 1.00 83.50 422 ASP A CA 1
ATOM 3257 C C . ASP A 1 422 ? 23.938 -5.029 -42.858 1.00 83.50 422 ASP A C 1
ATOM 3259 O O . ASP A 1 422 ? 24.889 -5.029 -43.644 1.00 83.50 422 ASP A O 1
ATOM 3263 N N . PRO A 1 423 ? 23.161 -6.115 -42.697 1.00 86.31 423 PRO A N 1
ATOM 3264 C CA . PRO A 1 423 ? 23.329 -7.343 -43.468 1.00 86.31 423 PRO A CA 1
ATOM 3265 C C . PRO A 1 423 ? 23.498 -7.136 -44.977 1.00 86.31 423 PRO A C 1
ATOM 3267 O O . PRO A 1 423 ? 24.279 -7.853 -45.598 1.00 86.31 423 PRO A O 1
ATOM 3270 N N . ALA A 1 424 ? 22.785 -6.174 -45.571 1.00 84.62 424 ALA A N 1
ATOM 3271 C CA . ALA A 1 424 ? 22.866 -5.919 -47.002 1.00 84.62 424 ALA A CA 1
ATOM 3272 C C . ALA A 1 424 ? 24.195 -5.284 -47.411 1.00 84.62 424 ALA A C 1
ATOM 3274 O O . ALA A 1 424 ? 24.755 -5.678 -48.432 1.00 84.62 424 ALA A O 1
ATOM 3275 N N . ASP A 1 425 ? 24.722 -4.368 -46.601 1.00 85.50 425 ASP A N 1
ATOM 3276 C CA . ASP A 1 425 ? 25.997 -3.709 -46.880 1.00 85.50 425 ASP A CA 1
ATOM 3277 C C . ASP A 1 425 ? 27.158 -4.714 -46.770 1.00 85.50 425 ASP A C 1
ATOM 3279 O O . ASP A 1 425 ? 28.020 -4.765 -47.648 1.00 85.50 425 ASP A O 1
ATOM 3283 N N . ALA A 1 426 ? 27.122 -5.602 -45.770 1.00 87.31 426 ALA A N 1
ATOM 3284 C CA . ALA A 1 426 ? 28.130 -6.649 -45.600 1.00 87.31 426 ALA A CA 1
ATOM 3285 C C . ALA A 1 426 ? 28.131 -7.669 -46.747 1.00 87.31 426 ALA A C 1
ATOM 3287 O O . ALA A 1 426 ? 29.188 -8.052 -47.253 1.00 87.31 426 ALA A O 1
ATOM 3288 N N . VAL A 1 427 ? 26.940 -8.094 -47.191 1.00 88.62 427 VAL A N 1
ATOM 3289 C CA . VAL A 1 427 ? 26.793 -9.007 -48.335 1.00 88.62 427 VAL A CA 1
ATOM 3290 C C . VAL A 1 427 ? 27.283 -8.346 -49.625 1.00 88.62 427 VAL A C 1
ATOM 3292 O O . VAL A 1 427 ? 27.948 -9.004 -50.423 1.00 88.62 427 VAL A O 1
ATOM 3295 N N . GLU A 1 428 ? 27.018 -7.055 -49.833 1.00 87.81 428 GLU A N 1
ATOM 3296 C CA . GLU A 1 428 ? 27.528 -6.316 -50.994 1.00 87.81 428 GLU A CA 1
ATOM 3297 C C . GLU A 1 428 ? 29.048 -6.157 -50.974 1.00 87.81 428 GLU A C 1
ATOM 3299 O O . GLU A 1 428 ? 29.697 -6.391 -51.993 1.00 87.81 428 GLU A O 1
ATOM 3304 N N . GLN A 1 429 ? 29.641 -5.815 -49.828 1.00 86.88 429 GLN A N 1
ATOM 3305 C CA . GLN A 1 429 ? 31.097 -5.715 -49.702 1.00 86.88 429 GLN A CA 1
ATOM 3306 C C . GLN A 1 429 ? 31.775 -7.068 -49.920 1.00 86.88 429 GLN A C 1
ATOM 3308 O O . GLN A 1 429 ? 32.748 -7.168 -50.670 1.00 86.88 429 GLN A O 1
ATOM 3313 N N . PHE A 1 430 ? 31.228 -8.135 -49.336 1.00 89.31 430 PHE A N 1
ATOM 3314 C CA . PHE A 1 430 ? 31.700 -9.494 -49.579 1.00 89.31 430 PHE A CA 1
ATOM 3315 C C . PHE A 1 430 ? 31.596 -9.870 -51.060 1.00 89.31 430 PHE A C 1
ATOM 3317 O O . PHE A 1 430 ? 32.539 -10.442 -51.616 1.00 89.31 430 PHE A O 1
ATOM 3324 N N . ALA A 1 431 ? 30.502 -9.477 -51.721 1.00 86.75 431 ALA A N 1
ATOM 3325 C CA . ALA A 1 431 ? 30.317 -9.689 -53.148 1.00 86.75 431 ALA A CA 1
ATOM 3326 C C . ALA A 1 431 ? 31.382 -9.002 -53.996 1.00 86.75 431 ALA A C 1
ATOM 3328 O O . ALA A 1 431 ? 32.020 -9.644 -54.833 1.00 86.75 431 ALA A O 1
ATOM 3329 N N . LEU A 1 432 ? 31.635 -7.725 -53.722 1.00 86.88 432 LEU A N 1
ATOM 3330 C CA . LEU A 1 432 ? 32.669 -6.952 -54.400 1.00 86.88 432 LEU A CA 1
ATOM 3331 C C . LEU A 1 432 ? 34.056 -7.582 -54.223 1.00 86.88 432 LEU A C 1
ATOM 3333 O O . LEU A 1 432 ? 34.794 -7.715 -55.199 1.00 86.88 432 LEU A O 1
ATOM 3337 N N . VAL A 1 433 ? 34.402 -8.024 -53.010 1.00 87.38 433 VAL A N 1
ATOM 3338 C CA . VAL A 1 433 ? 35.701 -8.657 -52.727 1.00 87.38 433 VAL A CA 1
ATOM 3339 C C . VAL A 1 433 ? 35.845 -10.005 -53.437 1.00 87.38 433 VAL A C 1
ATOM 3341 O O . VAL A 1 433 ? 36.918 -10.294 -53.971 1.00 87.38 433 VAL A O 1
ATOM 3344 N N . ALA A 1 434 ? 34.803 -10.839 -53.474 1.00 86.12 434 ALA A N 1
ATOM 3345 C CA . ALA A 1 434 ? 34.890 -12.123 -54.173 1.00 86.12 434 ALA A CA 1
ATOM 3346 C C . ALA A 1 434 ? 34.978 -11.932 -55.697 1.00 86.12 434 ALA A C 1
ATOM 3348 O O . ALA A 1 434 ? 35.807 -12.578 -56.340 1.00 86.12 434 ALA A O 1
ATOM 3349 N N . MET A 1 435 ? 34.232 -10.974 -56.261 1.00 85.88 435 MET A N 1
ATOM 3350 C CA . MET A 1 435 ? 34.338 -10.613 -57.679 1.00 85.88 435 MET A CA 1
ATOM 3351 C C . MET A 1 435 ? 35.733 -10.078 -58.034 1.00 85.88 435 MET A C 1
ATOM 3353 O O . MET A 1 435 ? 36.292 -10.452 -59.063 1.00 85.88 435 MET A O 1
ATOM 3357 N N . GLN A 1 436 ? 36.348 -9.260 -57.171 1.00 87.88 436 GLN A N 1
ATOM 3358 C CA . GLN A 1 436 ? 37.734 -8.798 -57.350 1.00 87.88 436 GLN A CA 1
ATOM 3359 C C . GLN A 1 436 ? 38.755 -9.945 -57.323 1.00 87.88 436 GLN A C 1
ATOM 3361 O O . GLN A 1 436 ? 39.801 -9.855 -57.964 1.00 87.88 436 GLN A O 1
ATOM 3366 N N . LYS A 1 437 ? 38.450 -11.035 -56.611 1.00 86.25 437 LYS A N 1
ATOM 3367 C CA . LYS A 1 437 ? 39.251 -12.268 -56.584 1.00 86.25 437 LYS A CA 1
ATOM 3368 C C . LYS A 1 437 ? 38.954 -13.212 -57.758 1.00 86.25 437 LYS A C 1
ATOM 3370 O O . LYS A 1 437 ? 39.539 -14.290 -57.815 1.00 86.25 437 LYS A O 1
ATOM 3375 N N . GLY A 1 438 ? 38.083 -12.816 -58.691 1.00 84.31 438 GLY A N 1
ATOM 3376 C CA . GLY A 1 438 ? 37.703 -13.613 -59.860 1.00 84.31 438 GLY A CA 1
ATOM 3377 C C . GLY A 1 438 ? 36.745 -14.765 -59.548 1.00 84.31 438 GLY A C 1
ATOM 3378 O O . GLY A 1 438 ? 36.677 -15.713 -60.325 1.00 84.31 438 GLY A O 1
ATOM 3379 N N . LEU A 1 439 ? 36.042 -14.711 -58.413 1.00 85.31 439 LEU A N 1
ATOM 3380 C CA . LEU A 1 439 ? 35.049 -15.709 -58.022 1.00 85.31 439 LEU A CA 1
ATOM 3381 C C . LEU A 1 439 ? 33.664 -15.298 -58.537 1.00 85.31 439 LEU A C 1
ATOM 3383 O O . LEU A 1 439 ? 33.251 -14.148 -58.367 1.00 85.31 439 LEU A O 1
ATOM 3387 N N . ASP A 1 440 ? 32.942 -16.241 -59.146 1.00 79.44 440 ASP A N 1
ATOM 3388 C CA . ASP A 1 440 ? 31.588 -16.006 -59.651 1.00 79.44 440 ASP A CA 1
ATOM 3389 C C . ASP A 1 440 ? 30.592 -15.908 -58.494 1.00 79.44 440 ASP A C 1
ATOM 3391 O O . ASP A 1 440 ? 30.398 -16.857 -57.731 1.00 79.44 440 ASP A O 1
ATOM 3395 N N . MET A 1 441 ? 29.921 -14.760 -58.393 1.00 80.75 441 MET A N 1
ATOM 3396 C CA . MET A 1 441 ? 28.851 -14.544 -57.429 1.00 80.75 441 MET A CA 1
ATOM 3397 C C . MET A 1 441 ? 27.529 -14.271 -58.127 1.00 80.75 441 MET A C 1
ATOM 3399 O O . MET A 1 441 ? 27.413 -13.370 -58.957 1.00 80.75 441 MET A O 1
ATOM 3403 N N . THR A 1 442 ? 26.510 -15.047 -57.770 1.00 82.56 442 THR A N 1
ATOM 3404 C CA . THR A 1 442 ? 25.168 -14.902 -58.336 1.00 82.56 442 THR A CA 1
ATOM 3405 C C . THR A 1 442 ? 24.257 -14.100 -57.410 1.00 82.56 442 THR A C 1
ATOM 3407 O O . THR A 1 442 ? 24.330 -14.207 -56.185 1.00 82.56 442 THR A O 1
ATOM 3410 N N . GLY A 1 443 ? 23.309 -13.355 -57.989 1.00 79.75 443 GLY A N 1
ATOM 3411 C CA . GLY A 1 443 ? 22.288 -12.646 -57.206 1.00 79.75 443 GLY A CA 1
ATOM 3412 C C . GLY A 1 443 ? 21.441 -13.579 -56.328 1.00 79.75 443 GLY A C 1
ATOM 3413 O O . GLY A 1 443 ? 20.988 -13.176 -55.263 1.00 79.75 443 GLY A O 1
ATOM 3414 N N . LYS A 1 444 ? 21.287 -14.853 -56.721 1.00 83.44 444 LYS A N 1
ATOM 3415 C CA . LYS A 1 444 ? 20.607 -15.872 -55.910 1.00 83.44 444 LYS A CA 1
ATOM 3416 C C . LYS A 1 444 ? 21.359 -16.155 -54.604 1.00 83.44 444 LYS A C 1
ATOM 3418 O O . LYS A 1 444 ? 20.735 -16.156 -53.550 1.00 83.44 444 LYS A O 1
ATOM 3423 N N . GLN A 1 445 ? 22.682 -16.316 -54.662 1.00 83.56 445 GLN A N 1
ATOM 3424 C CA . GLN A 1 445 ? 23.514 -16.518 -53.468 1.00 83.56 445 GLN A CA 1
ATOM 3425 C C . GLN A 1 445 ? 23.476 -15.298 -52.540 1.00 83.56 445 GLN A C 1
ATOM 3427 O O . GLN A 1 445 ? 23.405 -15.455 -51.326 1.00 83.56 445 GLN A O 1
ATOM 3432 N N . MET A 1 446 ? 23.461 -14.079 -53.095 1.00 83.94 446 MET A N 1
ATOM 3433 C CA . MET A 1 446 ? 23.310 -12.856 -52.295 1.00 83.94 446 MET A CA 1
ATOM 3434 C C . MET A 1 446 ? 21.974 -12.819 -51.544 1.00 83.94 446 MET A C 1
ATOM 3436 O O . MET A 1 446 ? 21.947 -12.485 -50.363 1.00 83.94 446 MET A O 1
ATOM 3440 N N . VAL A 1 447 ? 20.875 -13.207 -52.200 1.00 84.75 447 VAL A N 1
ATOM 3441 C CA . VAL A 1 447 ? 19.548 -13.288 -51.567 1.00 84.75 447 VAL A CA 1
ATOM 3442 C C . VAL A 1 447 ? 19.490 -14.390 -50.507 1.00 84.75 447 VAL A C 1
ATOM 3444 O O . VAL A 1 447 ? 18.909 -14.168 -49.449 1.00 84.75 447 VAL A O 1
ATOM 3447 N N . GLU A 1 448 ? 20.099 -15.552 -50.744 1.00 84.56 448 GLU A N 1
ATOM 3448 C CA . GLU A 1 448 ? 20.164 -16.645 -49.761 1.00 84.56 448 GLU A CA 1
ATOM 3449 C C . GLU A 1 448 ? 20.956 -16.236 -48.508 1.00 84.56 448 GLU A C 1
ATOM 3451 O O . GLU A 1 448 ? 20.471 -16.431 -47.393 1.00 84.56 448 GLU A O 1
ATOM 3456 N N . MET A 1 449 ? 22.120 -15.593 -48.679 1.00 86.38 449 MET A N 1
ATOM 3457 C CA . MET A 1 449 ? 22.904 -15.037 -47.567 1.00 86.38 449 MET A CA 1
ATOM 3458 C C . MET A 1 449 ? 22.100 -13.995 -46.789 1.00 86.38 449 MET A C 1
ATOM 3460 O O . MET A 1 449 ? 22.001 -14.077 -45.568 1.00 86.38 449 MET A O 1
ATOM 3464 N N . LEU A 1 450 ? 21.480 -13.046 -47.495 1.00 86.00 450 LEU A N 1
ATOM 3465 C CA . LEU A 1 450 ? 20.617 -12.037 -46.887 1.00 86.00 450 LEU A CA 1
ATOM 3466 C C . LEU A 1 450 ? 19.478 -12.673 -46.095 1.00 86.00 450 LEU A C 1
ATOM 3468 O O . LEU A 1 450 ? 19.283 -12.311 -44.945 1.00 86.00 450 LEU A O 1
ATOM 3472 N N . THR A 1 451 ? 18.765 -13.638 -46.671 1.00 83.94 451 THR A N 1
ATOM 3473 C CA . THR A 1 451 ? 17.631 -14.307 -46.016 1.00 83.94 451 THR A CA 1
ATOM 3474 C C . THR A 1 451 ? 18.069 -14.961 -44.708 1.00 83.94 451 THR A C 1
ATOM 3476 O O . THR A 1 451 ? 17.484 -14.685 -43.664 1.00 83.94 451 THR A O 1
ATOM 3479 N N . LEU A 1 452 ? 19.162 -15.728 -44.739 1.00 84.44 452 LEU A N 1
ATOM 3480 C CA . LEU A 1 452 ? 19.698 -16.417 -43.565 1.00 84.44 452 LEU A C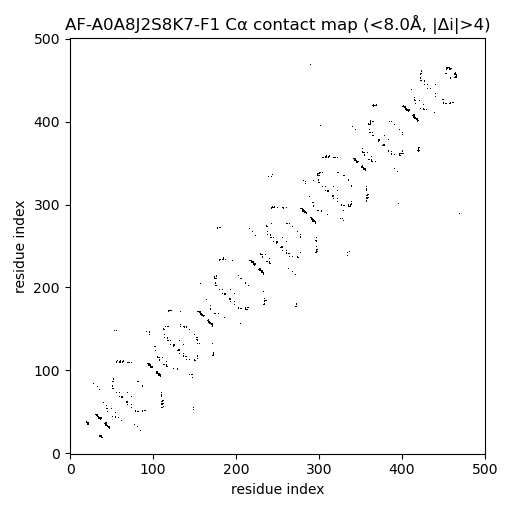A 1
ATOM 3481 C C . LEU A 1 452 ? 20.134 -15.445 -42.456 1.00 84.44 452 LEU A C 1
ATOM 3483 O O . LEU A 1 452 ? 19.939 -15.718 -41.273 1.00 84.44 452 LEU A O 1
ATOM 3487 N N . ILE A 1 453 ? 20.693 -14.289 -42.823 1.00 84.75 453 ILE A N 1
ATOM 3488 C CA . ILE A 1 453 ? 21.075 -13.250 -41.859 1.00 84.75 453 ILE A CA 1
ATOM 3489 C C . ILE A 1 453 ? 19.836 -12.516 -41.323 1.00 84.75 453 ILE A C 1
ATOM 3491 O O . ILE A 1 453 ? 19.742 -12.269 -40.120 1.00 84.75 453 ILE A O 1
ATOM 3495 N N . CYS A 1 454 ? 18.885 -12.168 -42.195 1.00 82.94 454 CYS A N 1
ATOM 3496 C CA . CYS A 1 454 ? 17.676 -11.415 -41.849 1.00 82.94 454 CYS A CA 1
ATOM 3497 C C . CYS A 1 454 ? 16.701 -12.211 -40.966 1.00 82.94 454 CYS A C 1
ATOM 3499 O O . CYS A 1 454 ? 15.878 -11.616 -40.271 1.00 82.94 454 CYS A O 1
ATOM 3501 N N . GLU A 1 455 ? 16.784 -13.543 -40.975 1.00 80.75 455 GLU A N 1
ATOM 3502 C CA . GLU A 1 455 ? 16.063 -14.408 -40.033 1.00 80.75 455 GLU A CA 1
ATOM 3503 C C . GLU A 1 455 ? 16.595 -14.281 -38.599 1.00 80.75 455 GLU A C 1
ATOM 3505 O O . GLU A 1 455 ? 15.845 -14.469 -37.642 1.00 80.75 455 GLU A O 1
ATOM 3510 N N . GLN A 1 456 ? 17.875 -13.937 -38.438 1.00 75.88 456 GLN A N 1
ATOM 3511 C CA . GLN A 1 456 ? 18.551 -13.888 -37.140 1.00 75.88 456 GLN A CA 1
ATOM 3512 C C . GLN A 1 456 ? 18.670 -12.467 -36.579 1.00 75.88 456 GLN A C 1
ATOM 3514 O O . GLN A 1 456 ? 18.772 -12.290 -35.367 1.00 75.88 456 GLN A O 1
ATOM 3519 N N . ARG A 1 457 ? 18.658 -11.440 -37.438 1.00 76.88 457 ARG A N 1
ATOM 3520 C CA . ARG A 1 457 ? 18.761 -10.031 -37.032 1.00 76.88 457 ARG A CA 1
ATOM 3521 C C . ARG A 1 457 ? 18.089 -9.088 -38.023 1.00 76.88 457 ARG A C 1
ATOM 3523 O O . ARG A 1 457 ? 17.759 -9.452 -39.143 1.00 76.88 457 ARG A O 1
ATOM 3530 N N . VAL A 1 458 ? 17.891 -7.842 -37.602 1.00 74.12 458 VAL A N 1
ATOM 3531 C CA . VAL A 1 458 ? 17.205 -6.821 -38.403 1.00 74.12 458 VAL A CA 1
ATOM 3532 C C . VAL A 1 458 ? 18.027 -6.431 -39.639 1.00 74.12 458 VAL A C 1
ATOM 3534 O O . VAL A 1 458 ? 19.162 -5.977 -39.518 1.00 74.12 458 VAL A O 1
ATOM 3537 N N . CYS A 1 459 ? 17.407 -6.518 -40.816 1.00 78.12 459 CYS A N 1
ATOM 3538 C CA . CYS A 1 459 ? 17.912 -5.987 -42.082 1.00 78.12 459 CYS A CA 1
ATOM 3539 C C . CYS A 1 459 ? 17.262 -4.631 -42.356 1.00 78.12 459 CYS A C 1
ATOM 3541 O O . CYS A 1 459 ? 16.181 -4.549 -42.949 1.00 78.12 459 CYS A O 1
ATOM 3543 N N . ARG A 1 460 ? 17.897 -3.549 -41.895 1.00 73.81 460 ARG A N 1
ATOM 3544 C CA . ARG A 1 460 ? 17.301 -2.204 -41.877 1.00 73.81 460 ARG A CA 1
ATOM 3545 C C . ARG A 1 460 ? 17.074 -1.686 -43.286 1.00 73.81 460 ARG A C 1
ATOM 3547 O O . ARG A 1 460 ? 16.006 -1.145 -43.557 1.00 73.81 460 ARG A O 1
ATOM 3554 N N . ARG A 1 461 ? 18.040 -1.895 -44.187 1.00 74.31 461 ARG A N 1
ATOM 3555 C CA . ARG A 1 461 ? 17.961 -1.411 -45.575 1.00 74.31 461 ARG A CA 1
ATOM 3556 C C . ARG A 1 461 ? 16.834 -2.069 -46.374 1.00 74.31 461 ARG A C 1
ATOM 3558 O O . ARG A 1 461 ? 16.237 -1.432 -47.235 1.00 74.31 461 ARG A O 1
ATOM 3565 N N . LEU A 1 462 ? 16.535 -3.331 -46.071 1.00 70.56 462 LEU A N 1
ATOM 3566 C CA . LEU A 1 462 ? 15.497 -4.119 -46.743 1.00 70.56 462 LEU A CA 1
ATOM 3567 C C . LEU A 1 462 ? 14.144 -4.075 -46.017 1.00 70.56 462 LEU A C 1
ATOM 3569 O O . LEU A 1 462 ? 13.160 -4.595 -46.533 1.00 70.56 462 LEU A O 1
ATOM 3573 N N . GLY A 1 463 ? 14.084 -3.487 -44.818 1.00 67.12 463 GLY A N 1
ATOM 3574 C CA . GLY A 1 463 ? 12.885 -3.493 -43.977 1.00 67.12 463 GLY A CA 1
ATOM 3575 C C . GLY A 1 463 ? 12.479 -4.885 -43.476 1.00 67.12 463 GLY A C 1
ATOM 3576 O O . GLY A 1 463 ? 11.348 -5.058 -43.025 1.00 67.12 463 GLY A O 1
ATOM 3577 N N . VAL A 1 464 ? 13.375 -5.876 -43.548 1.00 70.19 464 VAL A N 1
ATOM 3578 C CA . VAL A 1 464 ? 13.111 -7.261 -43.125 1.00 70.19 464 VAL A CA 1
ATOM 3579 C C . VAL A 1 464 ? 13.527 -7.430 -41.665 1.00 70.19 464 VAL A C 1
ATOM 3581 O O . VAL A 1 464 ? 14.596 -6.970 -41.253 1.00 70.19 464 VAL A O 1
ATOM 3584 N N . ARG A 1 465 ? 12.669 -8.065 -40.862 1.00 64.75 465 ARG A N 1
ATOM 3585 C CA . ARG A 1 465 ? 12.867 -8.248 -39.419 1.00 64.75 465 ARG A CA 1
ATOM 3586 C C . ARG A 1 465 ? 12.529 -9.680 -38.993 1.00 64.75 465 ARG A C 1
ATOM 3588 O O . ARG A 1 465 ? 11.615 -10.260 -39.583 1.00 64.75 465 ARG A O 1
ATOM 3595 N N . PRO A 1 466 ? 13.179 -10.206 -37.941 1.00 64.25 466 PRO A N 1
ATOM 3596 C CA . PRO A 1 466 ? 12.774 -11.463 -37.325 1.00 64.25 466 PRO A CA 1
ATOM 3597 C C . PRO A 1 466 ? 11.340 -11.376 -36.767 1.00 64.25 466 PRO A C 1
ATOM 3599 O O . PRO A 1 466 ? 10.901 -10.290 -36.369 1.00 64.25 466 PRO A O 1
ATOM 3602 N N . PRO A 1 467 ? 10.594 -12.492 -36.704 1.00 56.91 467 PRO A N 1
ATOM 3603 C CA . PRO A 1 467 ? 9.275 -12.527 -36.073 1.00 56.91 467 PRO A CA 1
ATOM 3604 C C . PRO A 1 467 ? 9.349 -12.129 -34.585 1.00 56.91 467 PRO A C 1
ATOM 3606 O O . PRO A 1 467 ? 10.212 -12.609 -33.855 1.00 56.91 467 PRO A O 1
ATOM 3609 N N . SER A 1 468 ? 8.436 -11.259 -34.130 1.00 58.34 468 SER A N 1
ATOM 3610 C CA . SER A 1 468 ? 8.371 -10.757 -32.745 1.00 58.34 468 SER A CA 1
ATOM 3611 C C . SER A 1 468 ? 7.127 -11.248 -31.990 1.00 58.34 468 SER A C 1
ATOM 3613 O O . SER A 1 468 ? 6.083 -11.519 -32.589 1.00 58.34 468 SER A O 1
ATOM 3615 N N . GLU A 1 469 ? 7.213 -11.310 -30.655 1.00 51.06 469 GLU A N 1
ATOM 3616 C CA . GLU A 1 469 ? 6.108 -11.714 -29.762 1.00 51.06 469 GLU A CA 1
ATOM 3617 C C . GLU A 1 469 ? 4.868 -10.801 -29.874 1.00 51.06 469 GLU A C 1
ATOM 3619 O O . GLU A 1 469 ? 3.742 -11.250 -29.661 1.00 51.06 469 GLU A O 1
ATOM 3624 N N . LEU A 1 470 ? 5.038 -9.535 -30.283 1.00 50.84 470 LEU A N 1
ATOM 3625 C CA . LEU A 1 470 ? 3.931 -8.586 -30.473 1.00 50.84 470 LEU A CA 1
ATOM 3626 C C . LEU A 1 470 ? 2.955 -9.020 -31.583 1.00 50.84 470 LEU A C 1
ATOM 3628 O O . LEU A 1 470 ? 1.765 -8.723 -31.493 1.00 50.84 470 LEU A O 1
ATOM 3632 N N . ASN A 1 471 ? 3.419 -9.774 -32.586 1.00 42.19 471 ASN A N 1
ATOM 3633 C CA . ASN A 1 471 ? 2.569 -10.279 -33.669 1.00 42.19 471 ASN A CA 1
ATOM 3634 C C . ASN A 1 471 ? 1.810 -11.570 -33.311 1.00 42.19 471 ASN A C 1
ATOM 3636 O O . ASN A 1 471 ? 0.850 -11.912 -34.002 1.00 42.19 471 ASN A O 1
ATOM 3640 N N . GLN A 1 472 ? 2.182 -12.280 -32.240 1.00 37.62 472 GLN A N 1
ATOM 3641 C CA . GLN A 1 472 ? 1.563 -13.569 -31.892 1.00 37.62 472 GLN A CA 1
ATOM 3642 C C . GLN A 1 472 ? 0.206 -13.428 -31.182 1.00 37.62 472 GLN A C 1
ATOM 3644 O O . GLN A 1 472 ? -0.595 -14.356 -31.189 1.00 37.62 472 GLN A O 1
ATOM 3649 N N . THR A 1 473 ? -0.125 -12.248 -30.652 1.00 38.69 473 THR A N 1
ATOM 3650 C CA . THR A 1 473 ? -1.414 -12.025 -29.966 1.00 38.69 473 THR A CA 1
ATOM 3651 C C . THR A 1 473 ? -2.575 -11.676 -30.903 1.00 38.69 473 THR A C 1
ATOM 3653 O O . THR A 1 473 ? -3.715 -11.580 -30.452 1.00 38.69 473 THR A O 1
ATOM 3656 N N . SER A 1 474 ? -2.330 -11.545 -32.213 1.00 33.25 474 SER A N 1
ATOM 3657 C CA . SER A 1 474 ? -3.403 -11.319 -33.198 1.00 33.25 474 SER A CA 1
ATOM 3658 C C . SER A 1 474 ? -4.194 -12.593 -33.532 1.00 33.25 474 SER A C 1
ATOM 3660 O O . SER A 1 474 ? -5.250 -12.505 -34.151 1.00 33.25 474 SER A O 1
ATOM 3662 N N . THR A 1 475 ? -3.710 -13.774 -33.129 1.00 33.91 475 THR A N 1
ATOM 3663 C CA . THR A 1 475 ? -4.349 -15.071 -33.431 1.00 33.91 475 THR A CA 1
ATOM 3664 C C . THR A 1 475 ? -4.860 -15.813 -32.193 1.00 33.91 475 THR A C 1
ATOM 3666 O O . THR A 1 475 ? -5.463 -16.872 -32.322 1.00 33.91 475 THR A O 1
ATOM 3669 N N . GLU A 1 476 ? -4.721 -15.231 -31.000 1.00 32.12 476 GLU A N 1
ATOM 3670 C CA . GLU A 1 476 ? -5.317 -15.734 -29.755 1.00 32.12 476 GLU A CA 1
ATOM 3671 C C . GLU A 1 476 ? -6.567 -14.907 -29.405 1.00 32.12 476 GLU A C 1
ATOM 3673 O O . GLU A 1 476 ? -6.683 -14.207 -28.401 1.00 32.12 476 GLU A O 1
ATOM 3678 N N . SER A 1 477 ? -7.518 -14.902 -30.330 1.00 37.34 477 SER A N 1
ATOM 3679 C CA . SER A 1 477 ? -8.872 -14.394 -30.116 1.00 37.34 477 SER A CA 1
ATOM 3680 C C . SER A 1 477 ? -9.799 -15.167 -31.030 1.00 37.34 477 SER A C 1
ATOM 3682 O O . SER A 1 477 ? -10.208 -14.658 -32.061 1.00 37.34 477 SER A O 1
ATOM 3684 N N . LEU A 1 478 ? -10.046 -16.426 -30.666 1.00 33.62 478 LEU A N 1
ATOM 3685 C CA . LEU A 1 478 ? -11.219 -17.231 -31.025 1.00 33.62 478 LEU A CA 1
ATOM 3686 C C . LEU A 1 478 ? -11.194 -18.523 -30.179 1.00 33.62 478 LEU A C 1
ATOM 3688 O O . LEU A 1 478 ? -11.203 -19.634 -30.696 1.00 33.62 478 LEU A O 1
ATOM 3692 N N . MET A 1 479 ? -11.154 -18.382 -28.852 1.00 30.22 479 MET A N 1
ATOM 3693 C CA . MET A 1 479 ? -11.741 -19.398 -27.976 1.00 30.22 479 MET A CA 1
ATOM 3694 C C . MET A 1 479 ? -12.963 -18.756 -27.313 1.00 30.22 479 MET A C 1
ATOM 3696 O O . MET A 1 479 ? -12.811 -17.720 -26.660 1.00 30.22 479 MET A O 1
ATOM 3700 N N . PRO A 1 480 ? -14.183 -19.278 -27.540 1.00 34.12 480 PRO A N 1
ATOM 3701 C CA . PRO A 1 480 ? -15.353 -18.826 -26.801 1.00 34.12 480 PRO A CA 1
ATOM 3702 C C . PRO A 1 480 ? -15.163 -19.142 -25.309 1.00 34.12 480 PRO A C 1
ATOM 3704 O O . PRO A 1 480 ? -14.432 -20.079 -24.981 1.00 34.12 480 PRO A O 1
ATOM 3707 N N . PRO A 1 481 ? -15.796 -18.376 -24.403 1.00 36.19 481 PRO A N 1
ATOM 3708 C CA . PRO A 1 481 ? -15.754 -18.686 -22.982 1.00 36.19 481 PRO A CA 1
ATOM 3709 C C . PRO A 1 481 ? -16.289 -20.105 -22.781 1.00 36.19 481 PRO A C 1
ATOM 3711 O O . PRO A 1 481 ? -17.376 -20.430 -23.265 1.00 36.19 481 PRO A O 1
ATOM 3714 N N . GLU A 1 482 ? -15.506 -20.949 -22.108 1.00 34.19 482 GLU A N 1
ATOM 3715 C CA . GLU A 1 482 ? -15.992 -22.228 -21.607 1.00 34.19 482 GLU A CA 1
ATOM 3716 C C . GLU A 1 482 ? -17.259 -21.960 -20.800 1.00 34.19 482 GLU A C 1
ATOM 3718 O O . GLU A 1 482 ? -17.266 -21.210 -19.822 1.00 34.19 482 GLU A O 1
ATOM 3723 N N . ALA A 1 483 ? -18.351 -22.528 -21.303 1.00 34.53 483 ALA A N 1
ATOM 3724 C CA . ALA A 1 483 ? -19.634 -22.538 -20.650 1.00 34.53 483 ALA A CA 1
ATOM 3725 C C . ALA A 1 483 ? -19.479 -23.137 -19.250 1.00 34.53 483 ALA A C 1
ATOM 3727 O O . ALA A 1 483 ? -18.832 -24.173 -19.073 1.00 34.53 483 ALA A O 1
ATOM 3728 N N . GLU A 1 484 ? -20.117 -22.489 -18.277 1.00 35.06 484 GLU A N 1
ATOM 3729 C CA . GLU A 1 484 ? -20.458 -23.090 -16.996 1.00 35.06 484 GLU A CA 1
ATOM 3730 C C . GLU A 1 484 ? -20.957 -24.517 -17.231 1.00 35.06 484 GLU A C 1
ATOM 3732 O O . GLU A 1 484 ? -21.935 -24.749 -17.947 1.00 35.06 484 GLU A O 1
ATOM 3737 N N . ALA A 1 485 ? -20.260 -25.483 -16.635 1.00 32.75 485 ALA A N 1
ATOM 3738 C CA . ALA A 1 485 ? -20.733 -26.848 -16.553 1.00 32.75 485 ALA A CA 1
ATOM 3739 C C . ALA A 1 485 ? -22.041 -26.845 -15.751 1.00 32.75 485 ALA A C 1
ATOM 3741 O O . ALA A 1 485 ? -22.044 -26.816 -14.519 1.00 32.75 485 ALA A O 1
ATOM 3742 N N . ALA A 1 486 ? -23.157 -26.844 -16.477 1.00 33.16 486 ALA A N 1
ATOM 3743 C CA . ALA A 1 486 ? -24.472 -27.122 -15.945 1.00 33.16 486 ALA A CA 1
ATOM 3744 C C . ALA A 1 486 ? -24.439 -28.490 -15.253 1.00 33.16 486 ALA A C 1
ATOM 3746 O O . ALA A 1 486 ? -24.154 -29.522 -15.863 1.00 33.16 486 ALA A O 1
ATOM 3747 N N . VAL A 1 487 ? -24.724 -28.473 -13.955 1.00 39.34 487 VAL A N 1
ATOM 3748 C CA . VAL A 1 487 ? -25.043 -29.656 -13.160 1.00 39.34 487 VAL A CA 1
ATOM 3749 C C . VAL A 1 487 ? -26.256 -30.333 -13.812 1.00 39.34 487 VAL A C 1
ATOM 3751 O O . VAL A 1 487 ? -27.274 -29.662 -13.988 1.00 39.34 487 VAL A O 1
ATOM 3754 N N . PRO A 1 488 ? -26.204 -31.623 -14.188 1.00 36.97 488 PRO A N 1
ATOM 3755 C CA . PRO A 1 488 ? -27.391 -32.293 -14.688 1.00 36.97 488 PRO A CA 1
ATOM 3756 C C . PRO A 1 488 ? -28.363 -32.507 -13.524 1.00 36.97 488 PRO A C 1
ATOM 3758 O O . PRO A 1 488 ? -28.054 -33.205 -12.556 1.00 36.97 488 PRO A O 1
ATOM 3761 N N . GLU A 1 489 ? -29.539 -31.886 -13.628 1.00 35.41 489 GLU A N 1
ATOM 3762 C CA . GLU A 1 489 ? -30.712 -32.220 -12.825 1.00 35.41 489 GLU A CA 1
ATOM 3763 C C . GLU A 1 489 ? -30.974 -33.728 -12.905 1.00 35.41 489 GLU A C 1
ATOM 3765 O O . GLU A 1 489 ? -31.119 -34.311 -13.983 1.00 35.41 489 GLU A O 1
ATOM 3770 N N . ALA A 1 490 ? -31.030 -34.364 -11.738 1.00 38.38 490 ALA A N 1
ATOM 3771 C CA . ALA A 1 490 ? -31.502 -35.729 -11.603 1.00 38.38 490 ALA A CA 1
ATOM 3772 C C . ALA A 1 490 ? -32.989 -35.797 -12.003 1.00 38.38 490 ALA A C 1
ATOM 3774 O O . ALA A 1 490 ? -33.783 -34.989 -11.512 1.00 38.38 490 ALA A O 1
ATOM 3775 N N . PRO A 1 491 ? -33.411 -36.755 -12.846 1.00 37.44 491 PRO A N 1
ATOM 3776 C CA . PRO A 1 491 ? -34.818 -36.909 -13.167 1.00 37.44 491 PRO A CA 1
ATOM 3777 C C . PRO A 1 491 ? -35.577 -37.470 -11.957 1.00 37.44 491 PRO A C 1
ATOM 3779 O O . PRO A 1 491 ? -35.268 -38.544 -11.439 1.00 37.44 491 PRO A O 1
ATOM 3782 N N . LEU A 1 492 ? -36.598 -36.725 -11.531 1.00 38.50 492 LEU A N 1
ATOM 3783 C CA . LEU A 1 492 ? -37.680 -37.201 -10.670 1.00 38.50 492 LEU A CA 1
ATOM 3784 C C . LEU A 1 492 ? -38.313 -38.463 -11.288 1.00 38.50 492 LEU A C 1
ATOM 3786 O O . LEU A 1 492 ? -38.646 -38.445 -12.477 1.00 38.50 492 LEU A O 1
ATOM 3790 N N . PRO A 1 493 ? -38.520 -39.549 -10.522 1.00 41.84 493 PRO A N 1
ATOM 3791 C CA . PRO A 1 493 ? -39.207 -40.720 -11.038 1.00 41.84 493 PRO A CA 1
ATOM 3792 C C . PRO A 1 493 ? -40.694 -40.412 -11.238 1.00 41.84 493 PRO A C 1
ATOM 3794 O O . PRO A 1 493 ? -41.377 -39.898 -10.349 1.00 41.84 493 PRO A O 1
ATOM 3797 N N . ALA A 1 494 ? -41.177 -40.749 -12.432 1.00 35.56 494 ALA A N 1
ATOM 3798 C CA . ALA A 1 494 ? -42.582 -40.738 -12.786 1.00 35.56 494 ALA A CA 1
ATOM 3799 C C . ALA A 1 494 ? -43.372 -41.668 -11.853 1.00 35.56 494 ALA A C 1
ATOM 3801 O O . ALA A 1 494 ? -43.007 -42.823 -11.637 1.00 35.56 494 ALA A O 1
ATOM 3802 N N . ALA A 1 495 ? -44.471 -41.144 -11.317 1.00 36.09 495 ALA A N 1
ATOM 3803 C CA . ALA A 1 495 ? -45.486 -41.926 -10.638 1.00 36.09 495 ALA A CA 1
ATOM 3804 C C . ALA A 1 495 ? -46.231 -42.778 -11.676 1.00 36.09 495 ALA A C 1
ATOM 3806 O O . ALA A 1 495 ? -47.076 -42.272 -12.417 1.00 36.09 495 ALA A O 1
ATOM 3807 N N . GLU A 1 496 ? -45.921 -44.071 -11.726 1.00 36.53 496 GLU A N 1
ATOM 3808 C CA . GLU A 1 496 ? -46.791 -45.052 -12.361 1.00 36.53 496 GLU A CA 1
ATOM 3809 C C . GLU A 1 496 ? -48.011 -45.286 -11.471 1.00 36.53 496 GLU A C 1
ATOM 3811 O O . GLU A 1 496 ? -47.941 -45.756 -10.335 1.00 36.53 496 GLU A O 1
ATOM 3816 N N . THR A 1 497 ? -49.157 -44.918 -12.026 1.00 41.44 497 THR A N 1
ATOM 3817 C CA . THR A 1 497 ? -50.467 -45.378 -11.598 1.00 41.44 497 THR A CA 1
ATOM 3818 C C . THR A 1 497 ? -50.681 -46.764 -12.203 1.00 41.44 497 THR A C 1
ATOM 3820 O O . THR A 1 497 ? -50.817 -46.898 -13.414 1.00 41.44 497 THR A O 1
ATOM 3823 N N . SER A 1 498 ? -50.725 -47.795 -11.359 1.00 40.88 498 SER A N 1
ATOM 3824 C CA . SER A 1 498 ? -51.263 -49.109 -11.717 1.00 40.88 498 SER A CA 1
ATOM 3825 C C . SER A 1 498 ? -52.273 -49.534 -10.660 1.00 40.88 498 SER A C 1
ATOM 3827 O O . SER A 1 498 ? -51.932 -49.903 -9.539 1.00 40.88 498 SER A O 1
ATOM 3829 N N . THR A 1 499 ? -53.539 -49.433 -11.036 1.00 45.84 499 THR A N 1
ATOM 3830 C CA . THR A 1 499 ? -54.684 -50.101 -10.419 1.00 45.84 499 THR A CA 1
ATOM 3831 C C . THR A 1 499 ? -54.730 -51.584 -10.811 1.00 45.84 499 THR A C 1
ATOM 3833 O O . THR A 1 499 ? -54.356 -51.904 -11.936 1.00 45.84 499 THR A O 1
ATOM 3836 N N . THR A 1 500 ? -55.310 -52.410 -9.917 1.00 44.62 500 THR A N 1
ATOM 3837 C CA . THR A 1 500 ? -55.842 -53.797 -10.083 1.00 44.62 500 THR A CA 1
ATOM 3838 C C . THR A 1 500 ? -54.799 -54.898 -10.351 1.00 44.62 500 THR A C 1
ATOM 3840 O O . THR A 1 500 ? -53.979 -54.733 -11.241 1.00 44.62 500 THR A O 1
ATOM 3843 N N . GLU A 1 501 ? -54.711 -56.027 -9.636 1.00 35.50 501 GLU A N 1
ATOM 3844 C CA . GLU A 1 501 ? -55.637 -56.846 -8.816 1.00 35.50 501 GLU A CA 1
ATOM 3845 C C . GLU A 1 501 ? -55.002 -57.328 -7.499 1.00 35.50 501 GLU A C 1
ATOM 3847 O O . GLU A 1 501 ? -53.763 -57.518 -7.468 1.00 35.50 501 GLU A O 1
#

Secondary structure (DSSP, 8-state):
-----------------SS-PBPPP----SSPPEEEEETTTEEEEE-TTS-HHHHHHHHHHHHHHTT----HHHHHHHHHHHHTTS---SPPP--EEEEETTTEEEEE-TTS-HHHHHHHHHHHHHHTT----HHHHHHHHHHHHTTS---SPPPPPEEEEETTTEEEEE-TTS-HHHHHHHHHHHHHHTT----HHHHHHHHHHHHTTS--S--PPPPEEEEETTTEEEEE-TT--HHHHHHHHHHHHHHTT----HHHHHHHHHHHHTTS----PPP--EEEEETTTEEEEE-TTS-HHHHHHHHHHHHHHTT----HHHHHHHHHHHHTTS----PPP--EEEE-SS-EEEE-TTS-HHHHHHHHHHHHHHTT----HHHHHHHHHHHHTTS---SPPPPPEEEEETTTEEEEE-TTS-HHHHHHHHHHHHHHTT----HHHHHHHHHHHHTTS-BTTTTB----GGGGGGS----PPPP--PPPPPPPPP-------

Solvent-accessible surface area (backbone atoms only — not comparable to full-atom values): 30679 Å² total; per-residue (Å²): 136,82,89,84,85,91,85,82,88,91,79,84,79,76,87,83,85,83,97,59,68,76,72,89,86,82,93,72,96,63,86,54,64,47,76,45,60,42,59,99,78,46,74,46,64,32,55,56,91,50,52,54,42,60,38,50,38,52,46,29,19,52,38,37,75,73,70,43,92,66,53,71,67,62,53,49,53,51,45,52,61,45,45,78,75,42,84,59,88,59,77,74,57,70,67,47,76,44,81,39,90,97,69,48,74,50,72,39,49,54,38,52,43,48,35,60,50,49,28,53,50,45,32,54,30,42,76,71,73,38,89,77,54,70,69,58,48,48,52,52,40,52,60,50,46,75,74,37,89,62,91,62,72,67,64,68,69,47,74,45,79,42,87,100,76,47,82,46,75,44,49,59,42,53,54,49,35,51,52,45,38,51,52,44,22,55,37,43,74,71,70,43,95,68,49,74,66,59,50,47,53,52,40,50,59,47,49,76,76,41,91,55,94,58,74,77,67,70,67,46,74,47,77,47,84,92,80,41,76,53,68,39,49,67,45,53,56,50,43,60,49,50,36,53,50,31,21,52,39,40,74,72,73,41,93,69,56,70,66,62,53,50,54,52,42,52,60,47,48,78,76,42,80,65,92,60,76,78,58,72,68,48,76,49,79,44,88,97,77,50,76,48,73,43,46,55,45,48,49,50,41,61,53,51,34,51,52,32,18,55,39,34,76,72,68,45,91,71,47,74,66,57,51,50,51,56,40,47,62,48,46,78,73,41,89,64,93,62,73,76,63,69,69,47,70,49,83,49,101,88,53,73,50,69,41,46,53,42,48,46,47,34,61,51,47,25,53,48,40,39,52,38,43,75,73,71,42,92,71,56,69,66,60,49,49,53,56,40,47,61,48,47,79,76,42,91,60,92,58,74,65,53,72,68,44,76,45,81,42,86,102,70,48,73,48,64,34,53,50,35,51,45,53,65,59,40,53,51,52,48,48,52,54,34,46,75,71,72,44,92,80,54,74,68,59,54,50,52,54,41,50,63,48,24,63,76,38,68,20,70,94,77,71,40,59,47,92,56,78,82,66,60,63,78,72,74,78,84,75,77,80,82,70,80,82,73,78,80,79,78,80,78,81,79,84,80,87,80,80,88,134

Foldseek 3Di:
DDDDDDDDDDDPDDDDDDDWDWDDDDDDQDLAWDWTATPPQGIQIGGSPHAQLLSLLVSLAVSVLVVHDDDPVSSVVSVVVVCVRDPHPDDQFAWDWDQDPPQGIQIDGSSHALLVSLLQSQLVCVVVVHDDDLVVSQVSSVVVCVRHDHDDGQDQWDWDQDPPQGIFIDHSSHAQQQSLQQSLLVCVVVVHDDDPVNSQVSSVVVCVRDPHPDHHDAWDWDAQPPLGIQIAHRSRALLQSLLVSLQVSVVVVHDDDPVSSQVSNVVVVVPGPHDDDQDAKDWDADPPQFIFIAGSSHAQLQSLLVSLQVSVVLVHPDDPVNSVVSSVVVVVVDPHDDDQDAWDWDDDPQDIQIAGSSHALLVSLLQVQLVCVVVVHDDDPVNSQVSSVVVVVVDPHPDHQQDWDWDQDPPQGIQIDDSNGAQLVSLVVSVVVSVVVVHDDDPVVSVVSSVVVLCRAPRPVVRRHHDDPRVVVVPPPPDDPDDDPDDDDDDDDDDDDDDDD

Organism: NCBI:txid35677

Radius of gyration: 39.76 Å; Cα contacts (8 Å, |Δi|>4): 600; chains: 1; bounding box: 95×80×143 Å